Protein 1FC6 (pdb70)

Structure (mmCIF, N/CA/C/O backbone):
data_1FC6
#
_entry.id   1FC6
#
_cell.length_a   111.300
_cell.length_b   64.450
_cell.length_c   63.730
_cell.angle_alpha   90.00
_cell.angle_beta   122.11
_cell.angle_gamma   90.00
#
_symmetry.space_group_name_H-M   'C 1 2 1'
#
loop_
_entity.id
_entity.type
_entity.pdbx_description
1 polymer 'PHOTOSYSTEM II D1 PROTEASE'
2 water water
#
loop_
_atom_site.group_PDB
_atom_site.id
_atom_site.type_symbol
_atom_site.label_atom_id
_atom_site.label_alt_id
_atom_site.label_comp_id
_atom_site.label_asym_id
_atom_site.label_entity_id
_atom_site.label_seq_id
_atom_site.pdbx_PDB_ins_code
_atom_site.Cartn_x
_atom_site.Cartn_y
_atom_site.Cartn_z
_atom_site.occupancy
_atom_site.B_iso_or_equiv
_atom_site.auth_seq_id
_atom_site.auth_comp_id
_atom_site.auth_asym_id
_atom_site.auth_atom_id
_atom_site.pdbx_PDB_model_num
ATOM 1 N N . VAL A 1 2 ? 65.518 39.822 76.104 1.00 44.65 78 VAL A N 1
ATOM 2 C CA . VAL A 1 2 ? 65.218 39.789 74.657 1.00 39.60 78 VAL A CA 1
ATOM 3 C C . VAL A 1 2 ? 64.549 38.488 74.262 1.00 32.74 78 VAL A C 1
ATOM 4 O O . VAL A 1 2 ? 65.093 37.369 74.409 1.00 34.20 78 VAL A O 1
ATOM 8 N N . THR A 1 3 ? 63.312 38.620 73.794 1.00 20.35 79 THR A N 1
ATOM 9 C CA . THR A 1 3 ? 62.523 37.424 73.452 1.00 15.81 79 THR A CA 1
ATOM 10 C C . THR A 1 3 ? 62.792 36.895 72.086 1.00 26.94 79 THR A C 1
ATOM 11 O O . THR A 1 3 ? 63.449 37.523 71.254 1.00 21.45 79 THR A O 1
ATOM 15 N N . SER A 1 4 ? 62.221 35.715 71.860 1.00 23.70 80 SER A N 1
ATOM 16 C CA . SER A 1 4 ? 62.305 35.048 70.568 1.00 24.03 80 SER A CA 1
ATOM 17 C C . SER A 1 4 ? 61.665 35.922 69.528 1.00 20.24 80 SER A C 1
ATOM 18 O O . SER A 1 4 ? 62.159 35.988 68.406 1.00 21.61 80 SER A O 1
ATOM 21 N N . GLU A 1 5 ? 60.541 36.540 69.897 1.00 17.11 81 GLU A N 1
ATOM 22 C CA . GLU A 1 5 ? 59.846 37.418 68.956 1.00 20.96 81 GLU A CA 1
ATOM 23 C C . GLU A 1 5 ? 60.710 38.626 68.632 1.00 21.01 81 GLU A C 1
ATOM 24 O O . GLU A 1 5 ? 60.747 39.147 67.495 1.00 18.86 81 GLU A O 1
ATOM 30 N N . GLN A 1 6 ? 61.421 39.085 69.644 1.00 14.20 82 GLN A N 1
ATOM 31 C CA . GLN A 1 6 ? 62.246 40.247 69.455 1.00 15.06 82 GLN A CA 1
ATOM 32 C C . GLN A 1 6 ? 63.412 39.922 68.598 1.00 16.69 82 GLN A C 1
ATOM 33 O O . GLN A 1 6 ? 63.802 40.733 67.798 1.00 25.53 82 GLN A O 1
ATOM 39 N N . LEU A 1 7 ? 63.945 38.735 68.731 1.00 17.51 83 LEU A N 1
ATOM 40 C CA . LEU A 1 7 ? 65.086 38.329 67.879 1.00 16.35 83 LEU A CA 1
ATOM 41 C C . LEU A 1 7 ? 64.648 38.208 66.436 1.00 18.73 83 LEU A C 1
ATOM 42 O O . LEU A 1 7 ? 65.404 38.464 65.502 1.00 18.69 83 LEU A O 1
ATOM 47 N N . LEU A 1 8 ? 63.455 37.732 66.269 1.00 15.88 84 LEU A N 1
ATOM 48 C CA . LEU A 1 8 ? 62.980 37.624 64.908 1.00 13.87 84 LEU A CA 1
ATOM 49 C C . LEU A 1 8 ? 62.894 39.055 64.334 1.00 20.21 84 LEU A C 1
ATOM 50 O O . LEU A 1 8 ? 63.327 39.317 63.222 1.00 22.79 84 LEU A O 1
ATOM 55 N N . PHE A 1 9 ? 62.348 39.990 65.075 1.00 14.77 85 PHE A N 1
ATOM 56 C CA . PHE A 1 9 ? 62.239 41.330 64.566 1.00 12.61 85 PHE A CA 1
ATOM 57 C C . PHE A 1 9 ? 63.597 41.859 64.214 1.00 13.77 85 PHE A C 1
ATOM 58 O O . PHE A 1 9 ? 63.770 42.549 63.236 1.00 13.20 85 PHE A O 1
ATOM 66 N N . LEU A 1 10 ? 64.561 41.525 65.046 1.00 13.32 86 LEU A N 1
ATOM 67 C CA . LEU A 1 10 ? 65.885 42.026 64.855 1.00 10.68 86 LEU A CA 1
ATOM 68 C C . LEU A 1 10 ? 66.480 41.443 63.614 1.00 12.92 86 LEU A C 1
ATOM 69 O O . LEU A 1 10 ? 67.336 42.056 62.976 1.00 14.31 86 LEU A O 1
ATOM 74 N N . GLU A 1 11 ? 66.027 40.272 63.264 1.00 13.63 87 GLU A N 1
ATOM 75 C CA . GLU A 1 11 ? 66.606 39.716 62.037 1.00 17.41 87 GLU A CA 1
ATOM 76 C C . GLU A 1 11 ? 66.223 40.589 60.815 1.00 18.16 87 GLU A C 1
ATOM 77 O O . GLU A 1 11 ? 66.996 40.813 59.870 1.00 13.85 87 GLU A O 1
ATOM 83 N N . ALA A 1 12 ? 64.984 41.016 60.832 1.00 12.68 88 ALA A N 1
ATOM 84 C CA . ALA A 1 12 ? 64.425 41.851 59.747 1.00 10.47 88 ALA A CA 1
ATOM 85 C C . ALA A 1 12 ? 65.064 43.198 59.778 1.00 14.75 88 ALA A C 1
ATOM 86 O O . ALA A 1 12 ? 65.445 43.749 58.730 1.00 15.31 88 ALA A O 1
ATOM 88 N N . TRP A 1 13 ? 65.253 43.765 61.012 1.00 14.46 89 TRP A N 1
ATOM 89 C CA . TRP A 1 13 ? 65.896 45.066 61.135 1.00 11.98 89 TRP A CA 1
ATOM 90 C C . TRP A 1 13 ? 67.334 44.989 60.619 1.00 10.11 89 TRP A C 1
ATOM 91 O O . TRP A 1 13 ? 67.812 45.902 59.958 1.00 11.80 89 TRP A O 1
ATOM 102 N N . ARG A 1 14 ? 68.023 43.908 60.945 1.00 5.62 90 ARG A N 1
ATOM 103 C CA . ARG A 1 14 ? 69.399 43.761 60.528 1.00 7.47 90 ARG A CA 1
ATOM 104 C C . ARG A 1 14 ? 69.558 43.605 59.015 1.00 12.11 90 ARG A C 1
ATOM 105 O O . ARG A 1 14 ? 70.521 44.059 58.409 1.00 14.73 90 ARG A O 1
ATOM 113 N N . ALA A 1 15 ? 68.657 42.829 58.427 1.00 15.12 91 ALA A N 1
ATOM 114 C CA . ALA A 1 15 ? 68.654 42.617 56.962 1.00 14.94 91 ALA A CA 1
ATOM 115 C C . ALA A 1 15 ? 68.659 43.987 56.252 1.00 12.61 91 ALA A C 1
ATOM 116 O O . ALA A 1 15 ? 69.385 44.228 55.294 1.00 12.14 91 ALA A O 1
ATOM 118 N N . VAL A 1 16 ? 67.845 44.910 56.709 1.00 8.39 92 VAL A N 1
ATOM 119 C CA . VAL A 1 16 ? 67.804 46.235 56.139 1.00 8.99 92 VAL A CA 1
ATOM 120 C C . VAL A 1 16 ? 69.026 47.025 56.524 1.00 15.31 92 VAL A C 1
ATOM 121 O O . VAL A 1 16 ? 69.659 47.678 55.713 1.00 13.28 92 VAL A O 1
ATOM 125 N N . ASP A 1 17 ? 69.427 46.954 57.797 1.00 10.83 93 ASP A N 1
ATOM 126 C CA . ASP A 1 17 ? 70.615 47.686 58.255 1.00 10.34 93 ASP A CA 1
ATOM 127 C C . ASP A 1 17 ? 71.885 47.361 57.419 1.00 9.63 93 ASP A C 1
ATOM 128 O O . ASP A 1 17 ? 72.690 48.219 57.124 1.00 10.52 93 ASP A O 1
ATOM 133 N N . ARG A 1 18 ? 71.987 46.106 57.036 1.00 7.92 94 ARG A N 1
ATOM 134 C CA . ARG A 1 18 ? 73.128 45.710 56.315 1.00 12.02 94 ARG A CA 1
ATOM 135 C C . ARG A 1 18 ? 73.002 45.961 54.816 1.00 18.62 94 ARG A C 1
ATOM 136 O O . ARG A 1 18 ? 73.981 46.314 54.189 1.00 16.82 94 ARG A O 1
ATOM 144 N N . ALA A 1 19 ? 71.835 45.652 54.263 1.00 14.06 95 ALA A N 1
ATOM 145 C CA . ALA A 1 19 ? 71.719 45.646 52.790 1.00 14.09 95 ALA A CA 1
ATOM 146 C C . ALA A 1 19 ? 70.955 46.776 52.082 1.00 18.98 95 ALA A C 1
ATOM 147 O O . ALA A 1 19 ? 71.030 46.922 50.856 1.00 14.84 95 ALA A O 1
ATOM 149 N N . TYR A 1 20 ? 70.227 47.570 52.814 1.00 14.21 96 TYR A N 1
ATOM 150 C CA . TYR A 1 20 ? 69.459 48.663 52.202 1.00 11.96 96 TYR A CA 1
ATOM 151 C C . TYR A 1 20 ? 70.224 49.574 51.261 1.00 11.45 96 TYR A C 1
ATOM 152 O O . TYR A 1 20 ? 71.336 50.017 51.552 1.00 11.85 96 TYR A O 1
ATOM 161 N N . VAL A 1 21 ? 69.577 49.937 50.131 1.00 12.19 97 VAL A N 1
ATOM 162 C CA . VAL A 1 21 ? 70.213 50.790 49.133 1.00 8.93 97 VAL A CA 1
ATOM 163 C C . VAL A 1 21 ? 70.601 52.180 49.611 1.00 14.79 97 VAL A C 1
ATOM 164 O O . VAL A 1 21 ? 71.552 52.779 49.087 1.00 18.33 97 VAL A O 1
ATOM 168 N N . ASP A 1 22 ? 69.857 52.728 50.576 1.00 8.70 98 ASP A N 1
ATOM 169 C CA . ASP A 1 22 ? 70.161 54.065 51.069 1.00 10.89 98 ASP A CA 1
ATOM 170 C C . ASP A 1 22 ? 70.561 53.992 52.530 1.00 16.69 98 ASP A C 1
ATOM 171 O O . ASP A 1 22 ? 69.689 53.870 53.376 1.00 13.09 98 ASP A O 1
ATOM 176 N N . LYS A 1 23 ? 71.845 54.033 52.779 1.00 12.14 99 LYS A N 1
ATOM 177 C CA . LYS A 1 23 ? 72.340 53.941 54.164 1.00 15.00 99 LYS A CA 1
ATOM 178 C C . LYS A 1 23 ? 72.054 55.105 55.053 1.00 20.02 99 LYS A C 1
ATOM 179 O O . LYS A 1 23 ? 72.565 55.117 56.153 1.00 20.49 99 LYS A O 1
ATOM 185 N N . SER A 1 24 ? 71.248 56.078 54.601 1.00 13.99 100 SER A N 1
ATOM 186 C CA . SER A 1 24 ? 70.739 57.171 55.422 1.00 14.01 100 SER A CA 1
ATOM 187 C C . SER A 1 24 ? 69.314 56.801 55.845 1.00 14.09 100 SER A C 1
ATOM 188 O O . SER A 1 24 ? 68.665 57.494 56.636 1.00 16.74 100 SER A O 1
ATOM 191 N N . PHE A 1 25 ? 68.822 55.700 55.303 1.00 13.11 101 PHE A N 1
ATOM 192 C CA . PHE A 1 25 ? 67.535 55.182 55.672 1.00 10.70 101 PHE A CA 1
ATOM 193 C C . PHE A 1 25 ? 66.426 56.176 55.583 1.00 16.92 101 PHE A C 1
ATOM 194 O O . PHE A 1 25 ? 65.610 56.334 56.477 1.00 17.26 101 PHE A O 1
ATOM 202 N N . ASN A 1 26 ? 66.306 56.844 54.478 1.00 14.06 102 ASN A N 1
ATOM 203 C CA . ASN A 1 26 ? 65.224 57.814 54.359 1.00 14.97 102 ASN A CA 1
ATOM 204 C C . ASN A 1 26 ? 65.249 58.878 55.442 1.00 18.05 102 ASN A C 1
ATOM 205 O O . ASN A 1 26 ? 64.198 59.310 55.875 1.00 17.31 102 ASN A O 1
ATOM 210 N N . GLY A 1 27 ? 66.432 59.226 55.927 1.00 16.09 103 GLY A N 1
ATOM 211 C CA . GLY A 1 27 ? 66.542 60.234 56.969 1.00 18.42 103 GLY A CA 1
ATOM 212 C C . GLY A 1 27 ? 66.182 59.765 58.424 1.00 27.26 103 GLY A C 1
ATOM 213 O O . GLY A 1 27 ? 66.094 60.598 59.335 1.00 29.72 103 GLY A O 1
ATOM 214 N N . GLN A 1 28 ? 65.904 58.453 58.646 1.00 19.71 104 GLN A N 1
ATOM 215 C CA . GLN A 1 28 ? 65.611 57.869 59.961 1.00 15.00 104 GLN A CA 1
ATOM 216 C C . GLN A 1 28 ? 66.862 57.322 60.670 1.00 26.79 104 GLN A C 1
ATOM 217 O O . GLN A 1 28 ? 67.709 56.710 60.020 1.00 27.63 104 GLN A O 1
ATOM 223 N N . SER A 1 29 ? 67.013 57.500 61.998 1.00 26.32 105 SER A N 1
ATOM 224 C CA . SER A 1 29 ? 68.173 56.825 62.679 1.00 24.52 105 SER A CA 1
ATOM 225 C C . SER A 1 29 ? 67.782 55.401 62.878 1.00 15.71 105 SER A C 1
ATOM 226 O O . SER A 1 29 ? 66.936 55.156 63.725 1.00 17.90 105 SER A O 1
ATOM 229 N N . TRP A 1 30 ? 68.358 54.526 62.040 1.00 12.45 106 TRP A N 1
ATOM 230 C CA . TRP A 1 30 ? 68.012 53.142 61.968 1.00 9.74 106 TRP A CA 1
ATOM 231 C C . TRP A 1 30 ? 68.231 52.443 63.277 1.00 13.87 106 TRP A C 1
ATOM 232 O O . TRP A 1 30 ? 67.334 51.729 63.746 1.00 12.18 106 TRP A O 1
ATOM 243 N N . PHE A 1 31 ? 69.414 52.623 63.898 1.00 11.80 107 PHE A N 1
ATOM 244 C CA . PHE A 1 31 ? 69.604 51.966 65.210 1.00 10.54 107 PHE A CA 1
ATOM 245 C C . PHE A 1 31 ? 68.626 52.528 66.241 1.00 8.84 107 PHE A C 1
ATOM 246 O O . PHE A 1 31 ? 68.027 51.769 66.987 1.00 14.50 107 PHE A O 1
ATOM 254 N N . LYS A 1 32 ? 68.436 53.840 66.250 1.00 9.39 108 LYS A N 1
ATOM 255 C CA . LYS A 1 32 ? 67.436 54.362 67.166 1.00 16.19 108 LYS A CA 1
ATOM 256 C C . LYS A 1 32 ? 66.077 53.759 66.976 1.00 23.84 108 LYS A C 1
ATOM 257 O O . LYS A 1 32 ? 65.391 53.428 67.948 1.00 18.76 108 LYS A O 1
ATOM 263 N N . LEU A 1 33 ? 65.658 53.567 65.712 1.00 14.32 109 LEU A N 1
ATOM 264 C CA . LEU A 1 33 ? 64.353 52.983 65.523 1.00 11.70 109 LEU A CA 1
ATOM 265 C C . LEU A 1 33 ? 64.215 51.652 66.190 1.00 13.35 109 LEU A C 1
ATOM 266 O O . LEU A 1 33 ? 63.197 51.329 66.818 1.00 17.05 109 LEU A O 1
ATOM 271 N N . ARG A 1 34 ? 65.284 50.832 65.967 1.00 12.23 110 ARG A N 1
ATOM 272 C CA . ARG A 1 34 ? 65.354 49.487 66.491 1.00 12.27 110 ARG A CA 1
ATOM 273 C C . ARG A 1 34 ? 65.102 49.533 68.014 1.00 17.55 110 ARG A C 1
ATOM 274 O O . ARG A 1 34 ? 64.265 48.818 68.564 1.00 16.77 110 ARG A O 1
ATOM 282 N N . GLU A 1 35 ? 65.835 50.431 68.679 1.00 21.10 111 GLU A N 1
ATOM 283 C CA . GLU A 1 35 ? 65.698 50.506 70.145 1.00 18.85 111 GLU A CA 1
ATOM 284 C C . GLU A 1 35 ? 64.308 50.975 70.571 1.00 19.12 111 GLU A C 1
ATOM 285 O O . GLU A 1 35 ? 63.723 50.456 71.506 1.00 20.32 111 GLU A O 1
ATOM 291 N N . THR A 1 36 ? 63.760 51.906 69.823 1.00 17.38 112 THR A N 1
ATOM 292 C CA . THR A 1 36 ? 62.450 52.422 70.101 1.00 16.36 112 THR A CA 1
ATOM 293 C C . THR A 1 36 ? 61.389 51.369 69.919 1.00 26.87 112 THR A C 1
ATOM 294 O O . THR A 1 36 ? 60.496 51.261 70.733 1.00 21.47 112 THR A O 1
ATOM 298 N N . TYR A 1 37 ? 61.444 50.633 68.809 1.00 22.98 113 TYR A N 1
ATOM 299 C CA . TYR A 1 37 ? 60.424 49.603 68.557 1.00 17.56 113 TYR A CA 1
ATOM 300 C C . TYR A 1 37 ? 60.520 48.470 69.596 1.00 25.38 113 TYR A C 1
ATOM 301 O O . TYR A 1 37 ? 59.515 47.942 70.060 1.00 22.71 113 TYR A O 1
ATOM 310 N N . LEU A 1 38 ? 61.755 48.085 69.952 1.00 16.55 114 LEU A N 1
ATOM 311 C CA . LEU A 1 38 ? 61.913 47.066 70.937 1.00 17.59 114 LEU A CA 1
ATOM 312 C C . LEU A 1 38 ? 61.197 47.466 72.244 1.00 26.01 114 LEU A C 1
ATOM 313 O O . LEU A 1 38 ? 60.595 46.672 72.926 1.00 26.13 114 LEU A O 1
ATOM 318 N N . LYS A 1 39 ? 61.259 48.738 72.540 1.00 21.41 115 LYS A N 1
ATOM 319 C CA . LYS A 1 39 ? 60.657 49.311 73.732 1.00 26.57 115 LYS A CA 1
ATOM 320 C C . LYS A 1 39 ? 59.195 49.684 73.641 1.00 30.92 115 LYS A C 1
ATOM 321 O O . LYS A 1 39 ? 58.508 49.597 74.598 1.00 40.81 115 LYS A O 1
ATOM 327 N N . LYS A 1 40 ? 58.713 50.110 72.517 1.00 25.89 116 LYS A N 1
ATOM 328 C CA . LYS A 1 40 ? 57.365 50.528 72.429 1.00 28.60 116 LYS A CA 1
ATOM 329 C C . LYS A 1 40 ? 56.431 49.581 71.654 1.00 35.54 116 LYS A C 1
ATOM 330 O O . LYS A 1 40 ? 55.197 49.682 71.746 1.00 26.05 116 LYS A O 1
ATOM 336 N N . GLU A 1 41 ? 56.977 48.677 70.848 1.00 22.77 117 GLU A N 1
ATOM 337 C CA . GLU A 1 41 ? 56.075 47.865 70.063 1.00 21.81 117 GLU A CA 1
ATOM 338 C C . GLU A 1 41 ? 55.822 46.514 70.666 1.00 30.40 117 GLU A C 1
ATOM 339 O O . GLU A 1 41 ? 56.776 45.811 71.016 1.00 27.84 117 GLU A O 1
ATOM 345 N N . PRO A 1 42 ? 54.508 46.153 70.701 1.00 36.33 118 PRO A N 1
ATOM 346 C CA . PRO A 1 42 ? 54.044 44.868 71.176 1.00 30.58 118 PRO A CA 1
ATOM 347 C C . PRO A 1 42 ? 54.497 43.783 70.219 1.00 20.73 118 PRO A C 1
ATOM 348 O O . PRO A 1 42 ? 54.265 43.822 68.996 1.00 22.80 118 PRO A O 1
ATOM 360 N N . ASP A 1 44 ? 54.172 40.245 71.296 1.00 25.24 120 ASP A N 1
ATOM 361 C CA . ASP A 1 44 ? 53.844 39.106 72.157 1.00 20.05 120 ASP A CA 1
ATOM 362 C C . ASP A 1 44 ? 53.578 37.845 71.388 1.00 24.80 120 ASP A C 1
ATOM 363 O O . ASP A 1 44 ? 53.931 36.766 71.860 1.00 34.60 120 ASP A O 1
ATOM 368 N N . ARG A 1 45 ? 52.942 37.975 70.230 1.00 22.62 121 ARG A N 1
ATOM 369 C CA . ARG A 1 45 ? 52.656 36.816 69.385 1.00 18.54 121 ARG A CA 1
ATOM 370 C C . ARG A 1 45 ? 53.309 37.080 68.011 1.00 20.15 121 ARG A C 1
ATOM 371 O O . ARG A 1 45 ? 53.614 38.203 67.654 1.00 17.10 121 ARG A O 1
ATOM 379 N N . ARG A 1 46 ? 53.447 36.051 67.219 1.00 19.37 122 ARG A N 1
ATOM 380 C CA . ARG A 1 46 ? 54.065 36.158 65.885 1.00 21.47 122 ARG A CA 1
ATOM 381 C C . ARG A 1 46 ? 53.398 37.214 65.032 1.00 21.14 122 ARG A C 1
ATOM 382 O O . ARG A 1 46 ? 54.055 37.998 64.320 1.00 19.47 122 ARG A O 1
ATOM 390 N N . ALA A 1 47 ? 52.075 37.229 65.101 1.00 14.94 123 ALA A N 1
ATOM 391 C CA . ALA A 1 47 ? 51.331 38.191 64.332 1.00 15.83 123 ALA A CA 1
ATOM 392 C C . ALA A 1 47 ? 51.673 39.633 64.633 1.00 22.10 123 ALA A C 1
ATOM 393 O O . ALA A 1 47 ? 51.701 40.498 63.715 1.00 19.74 123 ALA A O 1
ATOM 395 N N . GLN A 1 48 ? 51.973 39.923 65.902 1.00 15.18 124 GLN A N 1
ATOM 396 C CA . GLN A 1 48 ? 52.338 41.275 66.255 1.00 9.54 124 GLN A CA 1
ATOM 397 C C . GLN A 1 48 ? 53.736 41.634 65.770 1.00 14.04 124 GLN A C 1
ATOM 398 O O . GLN A 1 48 ? 54.024 42.713 65.287 1.00 18.05 124 GLN A O 1
ATOM 404 N N . THR A 1 49 ? 54.592 40.676 65.912 1.00 15.69 125 THR A N 1
ATOM 405 C CA . THR A 1 49 ? 55.941 40.849 65.397 1.00 19.33 125 THR A CA 1
ATOM 406 C C . THR A 1 49 ? 55.900 41.188 63.844 1.00 20.18 125 THR A C 1
ATOM 407 O O . THR A 1 49 ? 56.546 42.106 63.374 1.00 17.35 125 THR A O 1
ATOM 411 N N . TYR A 1 50 ? 55.160 40.410 63.049 1.00 11.42 126 TYR A N 1
ATOM 412 C CA . TYR A 1 50 ? 55.006 40.689 61.619 1.00 13.79 126 TYR A CA 1
ATOM 413 C C . TYR A 1 50 ? 54.515 42.092 61.373 1.00 11.28 126 TYR A C 1
ATOM 414 O O . TYR A 1 50 ? 55.021 42.821 60.546 1.00 16.48 126 TYR A O 1
ATOM 423 N N . ASP A 1 51 ? 53.520 42.539 62.174 1.00 13.01 127 ASP A N 1
ATOM 424 C CA . ASP A 1 51 ? 53.047 43.909 62.057 1.00 12.80 127 ASP A CA 1
ATOM 425 C C . ASP A 1 51 ? 54.112 44.926 62.416 1.00 15.82 127 ASP A C 1
ATOM 426 O O . ASP A 1 51 ? 54.199 45.984 61.794 1.00 14.93 127 ASP A O 1
ATOM 431 N N . ALA A 1 52 ? 54.927 44.622 63.403 1.00 12.45 128 ALA A N 1
ATOM 432 C CA . ALA A 1 52 ? 55.929 45.562 63.801 1.00 11.77 128 ALA A CA 1
ATOM 433 C C . ALA A 1 52 ? 56.985 45.614 62.666 1.00 15.78 128 ALA A C 1
ATOM 434 O O . ALA A 1 52 ? 57.562 46.674 62.386 1.00 13.77 128 ALA A O 1
ATOM 436 N N . ILE A 1 53 ? 57.257 44.461 62.040 1.00 8.15 129 ILE A N 1
ATOM 437 C CA . ILE A 1 53 ? 58.253 44.448 60.911 1.00 10.63 129 ILE A CA 1
ATOM 438 C C . ILE A 1 53 ? 57.755 45.282 59.737 1.00 16.75 129 ILE A C 1
ATOM 439 O O . ILE A 1 53 ? 58.505 46.085 59.144 1.00 13.16 129 ILE A O 1
ATOM 444 N N . ARG A 1 54 ? 56.448 45.123 59.442 1.00 10.72 130 ARG A N 1
ATOM 445 C CA . ARG A 1 54 ? 55.866 45.918 58.361 1.00 13.34 130 ARG A CA 1
ATOM 446 C C . ARG A 1 54 ? 55.868 47.392 58.683 1.00 15.17 130 ARG A C 1
ATOM 447 O O . ARG A 1 54 ? 56.135 48.284 57.866 1.00 11.36 130 ARG A O 1
ATOM 455 N N . LYS A 1 55 ? 55.622 47.688 59.924 1.00 12.10 131 LYS A N 1
ATOM 456 C CA . LYS A 1 55 ? 55.595 49.099 60.321 1.00 9.11 131 LYS A CA 1
ATOM 457 C C . LYS A 1 55 ? 56.948 49.723 60.190 1.00 12.93 131 LYS A C 1
ATOM 458 O O . LYS A 1 55 ? 57.085 50.850 59.765 1.00 10.74 131 LYS A O 1
ATOM 472 N N . LEU A 1 57 ? 59.403 48.636 58.103 1.00 14.69 133 LEU A N 1
ATOM 473 C CA . LEU A 1 57 ? 59.731 48.782 56.684 1.00 14.10 133 LEU A CA 1
ATOM 474 C C . LEU A 1 57 ? 59.080 50.031 56.076 1.00 18.16 133 LEU A C 1
ATOM 475 O O . LEU A 1 57 ? 59.686 50.783 55.298 1.00 15.81 133 LEU A O 1
ATOM 480 N N . ALA A 1 58 ? 57.839 50.310 56.460 1.00 15.75 134 ALA A N 1
ATOM 481 C CA . ALA A 1 58 ? 57.145 51.449 55.908 1.00 14.07 134 ALA A CA 1
ATOM 482 C C . ALA A 1 58 ? 57.799 52.793 56.077 1.00 19.45 134 ALA A C 1
ATOM 483 O O . ALA A 1 58 ? 57.599 53.713 55.244 1.00 15.97 134 ALA A O 1
ATOM 485 N N . VAL A 1 59 ? 58.599 52.950 57.131 1.00 11.91 135 VAL A N 1
ATOM 486 C CA . VAL A 1 59 ? 59.159 54.281 57.297 1.00 12.10 135 VAL A CA 1
ATOM 487 C C . VAL A 1 59 ? 60.143 54.647 56.219 1.00 11.32 135 VAL A C 1
ATOM 488 O O . VAL A 1 59 ? 60.520 55.805 56.039 1.00 14.56 135 VAL A O 1
ATOM 492 N N . LEU A 1 60 ? 60.554 53.650 55.459 1.00 14.25 136 LEU A N 1
ATOM 493 C CA . LEU A 1 60 ? 61.551 53.882 54.373 1.00 11.82 136 LEU A CA 1
ATOM 494 C C . LEU A 1 60 ? 60.931 54.508 53.132 1.00 12.91 136 LEU A C 1
ATOM 495 O O . LEU A 1 60 ? 61.622 55.010 52.244 1.00 14.42 136 LEU A O 1
ATOM 500 N N . ASP A 1 61 ? 59.608 54.461 53.115 1.00 14.90 137 ASP A N 1
ATOM 501 C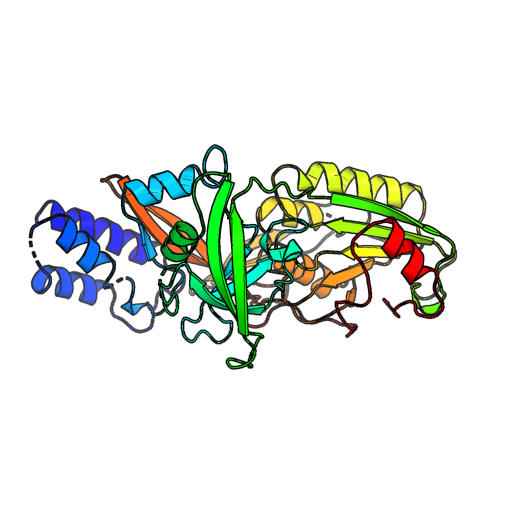 CA . ASP A 1 61 ? 58.911 55.033 51.970 1.00 18.56 137 ASP A CA 1
ATOM 502 C C . ASP A 1 61 ? 59.340 54.417 50.685 1.00 19.99 137 ASP A C 1
ATOM 503 O O . ASP A 1 61 ? 59.520 55.097 49.685 1.00 28.07 137 ASP A O 1
ATOM 508 N N . ASP A 1 62 ? 59.509 53.106 50.694 1.00 20.16 138 ASP A N 1
ATOM 509 C CA . ASP A 1 62 ? 59.883 52.445 49.457 1.00 15.46 138 ASP A CA 1
ATOM 510 C C . ASP A 1 62 ? 58.946 51.328 49.362 1.00 20.31 138 ASP A C 1
ATOM 511 O O . ASP A 1 62 ? 59.165 50.385 50.117 1.00 17.48 138 ASP A O 1
ATOM 516 N N . PRO A 1 63 ? 57.897 51.453 48.498 1.00 16.73 139 PRO A N 1
ATOM 517 C CA . PRO A 1 63 ? 56.851 50.422 48.395 1.00 17.35 139 PRO A CA 1
ATOM 518 C C . PRO A 1 63 ? 57.319 49.062 47.886 1.00 12.11 139 PRO A C 1
ATOM 519 O O . PRO A 1 63 ? 56.587 48.059 47.920 1.00 14.75 139 PRO A O 1
ATOM 523 N N . PHE A 1 64 ? 58.551 49.001 47.367 1.00 9.78 140 PHE A N 1
ATOM 524 C CA . PHE A 1 64 ? 59.079 47.718 46.905 1.00 11.51 140 PHE A CA 1
ATOM 525 C C . PHE A 1 64 ? 59.752 46.971 48.060 1.00 16.77 140 PHE A C 1
ATOM 526 O O . PHE A 1 64 ? 60.071 45.805 47.971 1.00 15.62 140 PHE A O 1
ATOM 534 N N . THR A 1 65 ? 60.031 47.669 49.160 1.00 14.87 141 THR A N 1
ATOM 535 C CA . THR A 1 65 ? 60.644 47.002 50.324 1.00 13.45 141 THR A CA 1
ATOM 536 C C . THR A 1 65 ? 59.482 46.526 51.219 1.00 19.72 141 THR A C 1
ATOM 537 O O . THR A 1 65 ? 58.701 47.341 51.742 1.00 16.59 141 THR A O 1
ATOM 541 N N . ARG A 1 66 ? 59.316 45.216 51.309 1.00 13.06 142 ARG A N 1
ATOM 542 C CA . ARG A 1 66 ? 58.161 44.630 51.955 1.00 13.36 142 ARG A CA 1
ATOM 543 C C . ARG A 1 66 ? 58.484 43.376 52.705 1.00 13.86 142 ARG A C 1
ATOM 544 O O . ARG A 1 66 ? 59.387 42.647 52.345 1.00 17.23 142 ARG A O 1
ATOM 552 N N . PHE A 1 67 ? 57.604 43.039 53.638 1.00 11.71 143 PHE A N 1
ATOM 553 C CA . PHE A 1 67 ? 57.757 41.839 54.371 1.00 12.20 143 PHE A CA 1
ATOM 554 C C . PHE A 1 67 ? 56.844 40.751 53.786 1.00 17.25 143 PHE A C 1
ATOM 555 O O . PHE A 1 67 ? 55.719 41.014 53.329 1.00 18.21 143 PHE A O 1
ATOM 563 N N . LEU A 1 68 ? 57.325 39.517 53.864 1.00 19.09 144 LEU A N 1
ATOM 564 C CA . LEU A 1 68 ? 56.602 38.356 53.396 1.00 17.64 144 LEU A CA 1
ATOM 565 C C . LEU A 1 68 ? 56.517 37.312 54.465 1.00 11.89 144 LEU A C 1
ATOM 566 O O . LEU A 1 68 ? 57.522 36.769 54.923 1.00 14.66 144 LEU A O 1
ATOM 571 N N . GLU A 1 69 ? 55.281 36.953 54.752 1.00 12.74 145 GLU A N 1
ATOM 572 C CA . GLU A 1 69 ? 55.052 35.902 55.687 1.00 13.40 145 GLU A CA 1
ATOM 573 C C . GLU A 1 69 ? 55.422 34.532 55.094 1.00 18.37 145 GLU A C 1
ATOM 574 O O . GLU A 1 69 ? 55.559 34.367 53.872 1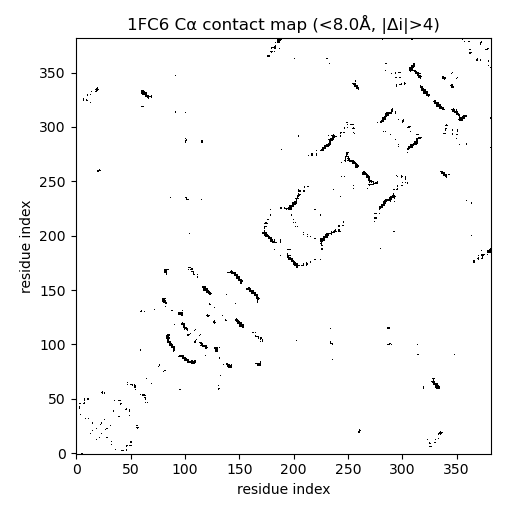.00 18.42 145 GLU A O 1
ATOM 580 N N . PRO A 1 70 ? 55.596 33.535 55.966 1.00 21.38 146 PRO A N 1
ATOM 581 C CA . PRO A 1 70 ? 56.034 32.208 55.514 1.00 23.60 146 PRO A CA 1
ATOM 582 C C . PRO A 1 70 ? 55.359 31.580 54.282 1.00 26.03 146 PRO A C 1
ATOM 583 O O . PRO A 1 70 ? 56.026 31.206 53.329 1.00 24.23 146 PRO A O 1
ATOM 587 N N . SER A 1 71 ? 54.037 31.476 54.283 1.00 25.59 147 SER A N 1
ATOM 588 C CA . SER A 1 71 ? 53.303 30.896 53.173 1.00 27.40 147 SER A CA 1
ATOM 589 C C . SER A 1 71 ? 53.504 31.720 51.909 1.00 27.72 147 SER A C 1
ATOM 590 O O . SER A 1 71 ? 53.657 31.231 50.796 1.00 29.94 147 SER A O 1
ATOM 593 N N . ARG A 1 72 ? 53.489 32.997 52.080 1.00 20.61 148 ARG A N 1
ATOM 594 C CA . ARG A 1 72 ? 53.674 33.923 50.960 1.00 25.95 148 ARG A CA 1
ATOM 595 C C . ARG A 1 72 ? 55.037 33.817 50.357 1.00 22.47 148 ARG A C 1
ATOM 596 O O . ARG A 1 72 ? 55.190 33.848 49.174 1.00 24.55 148 ARG A O 1
ATOM 604 N N . LEU A 1 73 ? 56.019 33.680 51.196 1.00 18.43 149 LEU A N 1
ATOM 605 C CA . LEU A 1 73 ? 57.342 33.593 50.665 1.00 18.07 149 LEU A CA 1
ATOM 606 C C . LEU A 1 73 ? 57.479 32.285 49.910 1.00 32.77 149 LEU A C 1
ATOM 607 O O . LEU A 1 73 ? 58.182 32.190 48.881 1.00 28.52 149 LEU A O 1
ATOM 612 N N . ALA A 1 74 ? 56.836 31.262 50.439 1.00 27.63 150 ALA A N 1
ATOM 613 C CA . ALA A 1 74 ? 56.922 30.018 49.739 1.00 27.30 150 ALA A CA 1
ATOM 614 C C . ALA A 1 74 ? 56.190 30.117 48.430 1.00 34.87 150 ALA A C 1
ATOM 615 O O . ALA A 1 74 ? 56.614 29.640 47.409 1.00 37.02 150 ALA A O 1
ATOM 617 N N . ALA A 1 75 ? 55.063 30.749 48.446 1.00 36.56 151 ALA A N 1
ATOM 618 C CA . ALA A 1 75 ? 54.365 30.796 47.200 1.00 36.29 151 ALA A CA 1
ATOM 619 C C . ALA A 1 75 ? 55.136 31.619 46.190 1.00 42.67 151 ALA A C 1
ATOM 620 O O . ALA A 1 75 ? 55.193 31.265 45.040 1.00 43.73 151 ALA A O 1
ATOM 622 N N . LEU A 1 76 ? 55.755 32.699 46.640 1.00 35.67 152 LEU A N 1
ATOM 623 C CA . LEU A 1 76 ? 56.487 33.579 45.770 1.00 34.58 152 LEU A CA 1
ATOM 624 C C . LEU A 1 76 ? 57.538 32.782 45.060 1.00 50.65 152 LEU A C 1
ATOM 625 O O . LEU A 1 76 ? 57.838 32.937 43.865 1.00 54.76 152 LEU A O 1
ATOM 630 N N . ARG A 1 77 ? 58.082 31.890 45.823 1.00 44.95 153 ARG A N 1
ATOM 631 C CA . ARG A 1 77 ? 59.109 31.066 45.309 1.00 44.05 153 ARG A CA 1
ATOM 632 C C . ARG A 1 77 ? 58.623 30.155 44.185 1.00 58.93 153 ARG A C 1
ATOM 633 O O . ARG A 1 77 ? 59.250 30.074 43.118 1.00 64.17 153 ARG A O 1
ATOM 641 N N . ARG A 1 78 ? 57.530 29.418 44.419 1.00 50.14 154 ARG A N 1
ATOM 642 C CA . ARG A 1 78 ? 57.106 28.539 43.357 1.00 45.40 154 ARG A CA 1
ATOM 643 C C . ARG A 1 78 ? 56.723 29.327 42.123 1.00 52.89 154 ARG A C 1
ATOM 644 O O . ARG A 1 78 ? 56.909 28.858 41.010 1.00 52.56 154 ARG A O 1
ATOM 652 N N . GLY A 1 79 ? 56.192 30.526 42.345 1.00 57.82 155 GLY A N 1
ATOM 653 C CA . GLY A 1 79 ? 55.742 31.419 41.291 1.00 65.42 155 GLY A CA 1
ATOM 654 C C . GLY A 1 79 ? 54.670 30.779 40.405 1.00 79.69 155 GLY A C 1
ATOM 655 O O . GLY A 1 79 ? 54.014 29.789 40.764 1.00 79.57 155 GLY A O 1
ATOM 656 N N . THR A 1 80 ? 54.491 31.387 39.231 1.00 80.00 156 THR A N 1
ATOM 657 C CA . THR A 1 80 ? 53.548 30.887 38.254 1.00 80.00 156 THR A CA 1
ATOM 658 C C . THR A 1 80 ? 54.245 29.775 37.500 1.00 78.20 156 THR A C 1
ATOM 659 O O . THR A 1 80 ? 55.052 30.000 36.578 1.00 80.00 156 THR A O 1
ATOM 663 N N . ALA A 1 81 ? 53.990 28.585 38.006 1.00 67.16 157 ALA A N 1
ATOM 664 C CA . ALA A 1 81 ? 54.580 27.397 37.474 1.00 68.12 157 ALA A CA 1
ATOM 665 C C . ALA A 1 81 ? 53.474 26.412 37.118 1.00 80.00 157 ALA A C 1
ATOM 666 O O . ALA A 1 81 ? 53.070 26.256 35.936 1.00 80.00 157 ALA A O 1
ATOM 668 N N . GLY A 1 82 ? 52.957 25.754 38.167 1.00 77.16 158 GLY A N 1
ATOM 669 C CA . GLY A 1 82 ? 51.926 24.766 37.988 1.00 71.69 158 GLY A CA 1
ATOM 670 C C . GLY A 1 82 ? 50.819 25.061 38.922 1.00 62.64 158 GLY A C 1
ATOM 671 O O . GLY A 1 82 ? 51.070 25.522 40.026 1.00 68.08 158 GLY A O 1
ATOM 672 N N . SER A 1 83 ? 49.603 24.817 38.461 1.00 58.31 159 SER A N 1
ATOM 673 C CA . SER A 1 83 ? 48.411 25.109 39.217 1.00 53.61 159 SER A CA 1
ATOM 674 C C . SER A 1 83 ? 48.278 26.562 39.565 1.00 44.43 159 SER A C 1
ATOM 675 O O . SER A 1 83 ? 47.248 26.970 40.042 1.00 46.71 159 SER A O 1
ATOM 678 N N . VAL A 1 84 ? 49.323 27.334 39.465 1.00 45.25 160 VAL A N 1
ATOM 679 C CA . VAL A 1 84 ? 49.098 28.708 39.827 1.00 49.87 160 VAL A CA 1
ATOM 680 C C . VAL A 1 84 ? 49.202 29.529 38.612 1.00 44.05 160 VAL A C 1
ATOM 681 O O . VAL A 1 84 ? 50.233 29.519 37.945 1.00 45.76 160 VAL A O 1
ATOM 685 N N . THR A 1 85 ? 48.096 30.163 38.291 1.00 36.61 161 THR A N 1
ATOM 686 C CA . THR A 1 85 ? 48.030 30.934 37.076 1.00 32.04 161 THR A CA 1
ATOM 687 C C . THR A 1 85 ? 47.502 32.332 37.335 1.00 27.96 161 THR A C 1
ATOM 688 O O . THR A 1 85 ? 46.851 32.598 38.366 1.00 25.25 161 THR A O 1
ATOM 692 N N . GLY A 1 86 ? 47.831 33.218 36.375 1.00 23.05 162 GLY A N 1
ATOM 693 C CA . GLY A 1 86 ? 47.406 34.602 36.453 1.00 21.00 162 GLY A CA 1
ATOM 694 C C . GLY A 1 86 ? 46.688 34.972 35.173 1.00 27.47 162 GLY A C 1
ATOM 695 O O . GLY A 1 86 ? 46.197 34.128 34.420 1.00 19.41 162 GLY A O 1
ATOM 696 N N . VAL A 1 87 ? 46.657 36.252 34.922 1.00 23.86 163 VAL A N 1
ATOM 697 C CA . VAL A 1 87 ? 45.957 36.751 33.734 1.00 22.08 163 VAL A CA 1
ATOM 698 C C . VAL A 1 87 ? 46.847 37.534 32.748 1.00 20.56 163 VAL A C 1
ATOM 699 O O . VAL A 1 87 ? 46.370 38.355 31.948 1.00 18.62 163 VAL A O 1
ATOM 703 N N . GLY A 1 88 ? 48.161 37.283 32.793 1.00 14.94 164 GLY A N 1
ATOM 704 C CA . GLY A 1 88 ? 49.030 37.949 31.832 1.00 15.80 164 GLY A CA 1
ATOM 705 C C . GLY A 1 88 ? 49.242 39.405 32.109 1.00 22.79 164 GLY A C 1
ATOM 706 O O . GLY A 1 88 ? 49.338 40.214 31.211 1.00 17.70 164 GLY A O 1
ATOM 707 N N . LEU A 1 89 ? 49.369 39.764 33.372 1.00 17.73 165 LEU A N 1
ATOM 708 C CA . LEU A 1 89 ? 49.690 41.146 33.679 1.00 19.51 165 LEU A CA 1
ATOM 709 C C . LEU A 1 89 ? 50.956 41.190 34.488 1.00 30.50 165 LEU A C 1
ATOM 710 O O . LEU A 1 89 ? 51.085 40.393 35.409 1.00 35.65 165 LEU A O 1
ATOM 715 N N . GLU A 1 90 ? 51.832 42.164 34.219 1.00 23.23 166 GLU A N 1
ATOM 716 C CA . GLU A 1 90 ? 52.967 42.465 35.080 1.00 18.51 166 GLU A CA 1
ATOM 717 C C . GLU A 1 90 ? 52.606 43.799 35.668 1.00 19.81 166 GLU A C 1
ATOM 718 O O . GLU A 1 90 ? 52.185 44.680 34.946 1.00 17.22 166 GLU A O 1
ATOM 724 N N . ILE A 1 91 ? 52.751 43.952 36.989 1.00 15.57 167 ILE A N 1
ATOM 725 C CA . ILE A 1 91 ? 52.302 45.177 37.581 1.00 9.97 167 ILE A CA 1
ATOM 726 C C . ILE A 1 91 ? 53.411 45.835 38.317 1.00 14.12 167 ILE A C 1
ATOM 727 O O . ILE A 1 91 ? 54.371 45.204 38.692 1.00 14.97 167 ILE A O 1
ATOM 732 N N . THR A 1 92 ? 53.197 47.085 38.572 1.00 14.68 168 THR A N 1
ATOM 733 C CA . THR A 1 92 ?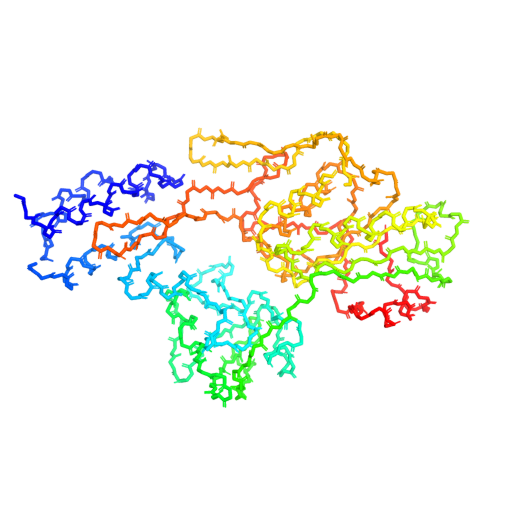 54.137 47.865 39.338 1.00 15.24 168 THR A CA 1
ATOM 734 C C . THR A 1 92 ? 53.427 49.073 39.882 1.00 14.32 168 THR A C 1
ATOM 735 O O . THR A 1 92 ? 52.248 49.190 39.711 1.00 13.29 168 THR A O 1
ATOM 739 N N . TYR A 1 93 ? 54.114 49.993 40.590 1.00 18.17 169 TYR A N 1
ATOM 740 C CA . TYR A 1 93 ? 53.466 51.192 41.136 1.00 16.10 169 TYR A CA 1
ATOM 741 C C . TYR A 1 93 ? 53.583 52.315 40.169 1.00 19.05 169 TYR A C 1
ATOM 742 O O . TYR A 1 93 ? 54.556 52.338 39.414 1.00 23.19 169 TYR A O 1
ATOM 751 N N . ASP A 1 94 ? 52.676 53.249 40.229 1.00 24.59 170 ASP A N 1
ATOM 752 C CA . ASP A 1 94 ? 52.686 54.406 39.342 1.00 30.72 170 ASP A CA 1
ATOM 753 C C . ASP A 1 94 ? 54.041 55.021 39.351 1.00 45.47 170 ASP A C 1
ATOM 754 O O . ASP A 1 94 ? 54.714 55.113 40.383 1.00 41.35 170 ASP A O 1
ATOM 759 N N . GLY A 1 95 ? 54.380 55.528 38.211 1.00 54.74 171 GLY A N 1
ATOM 760 C CA . GLY A 1 95 ? 55.692 56.111 38.091 1.00 60.74 171 GLY A CA 1
ATOM 761 C C . GLY A 1 95 ? 55.907 57.379 38.876 1.00 75.19 171 GLY A C 1
ATOM 762 O O . GLY A 1 95 ? 57.024 57.870 38.988 1.00 80.00 171 GLY A O 1
ATOM 763 N N . GLY A 1 96 ? 54.850 57.946 39.397 1.00 72.67 172 GLY A N 1
ATOM 764 C CA . GLY A 1 96 ? 54.993 59.145 40.182 1.00 70.70 172 GLY A CA 1
ATOM 765 C C . GLY A 1 96 ? 54.497 58.754 41.528 1.00 66.59 172 GLY A C 1
ATOM 766 O O . GLY A 1 96 ? 54.275 59.551 42.421 1.00 64.78 172 GLY A O 1
ATOM 767 N N . SER A 1 97 ? 54.294 57.468 41.570 1.00 65.31 173 SER A N 1
ATOM 768 C CA . SER A 1 97 ? 53.789 56.738 42.695 1.00 66.79 173 SER A CA 1
ATOM 769 C C . SER A 1 97 ? 52.954 57.498 43.686 1.00 75.13 173 SER A C 1
ATOM 770 O O . SER A 1 97 ? 53.475 58.254 44.514 1.00 68.29 173 SER A O 1
ATOM 773 N N . GLY A 1 98 ? 51.651 57.219 43.587 1.00 80.00 174 GLY A N 1
ATOM 774 C CA . GLY A 1 98 ? 50.616 57.642 44.528 1.00 80.00 174 GLY A CA 1
ATOM 775 C C . GLY A 1 98 ? 50.180 56.344 45.252 1.00 76.71 174 GLY A C 1
ATOM 776 O O . GLY A 1 98 ? 49.169 56.266 45.978 1.00 80.00 174 GLY A O 1
ATOM 777 N N . LYS A 1 99 ? 50.996 55.305 45.008 1.00 52.85 175 LYS A N 1
ATOM 778 C CA . LYS A 1 99 ? 50.740 53.987 45.509 1.00 47.64 175 LYS A CA 1
ATOM 779 C C . LYS A 1 99 ? 49.715 53.307 44.596 1.00 23.70 175 LYS A C 1
ATOM 780 O O . LYS A 1 99 ? 49.222 52.228 44.892 1.00 24.60 175 LYS A O 1
ATOM 786 N N . ASP A 1 100 ? 49.478 53.998 43.457 1.00 23.83 176 ASP A N 1
ATOM 787 C CA . ASP A 1 100 ? 48.608 53.512 42.412 1.00 24.85 176 ASP A CA 1
ATOM 788 C C . ASP A 1 100 ? 49.269 52.340 41.789 1.00 16.97 176 ASP A C 1
ATOM 789 O O . ASP A 1 100 ? 50.480 52.353 41.558 1.00 20.90 176 ASP A O 1
ATOM 794 N N . VAL A 1 101 ? 48.519 51.285 41.617 1.00 15.52 177 VAL A N 1
ATOM 795 C CA . VAL A 1 101 ? 49.098 50.150 40.989 1.00 12.51 177 VAL A CA 1
ATOM 796 C C . VAL A 1 101 ? 48.809 50.196 39.472 1.00 18.69 177 VAL A C 1
ATOM 797 O O . VAL A 1 101 ? 47.685 50.446 39.033 1.00 18.61 177 VAL A O 1
ATOM 801 N N . VAL A 1 102 ? 49.814 50.000 38.653 1.00 19.66 178 VAL A N 1
ATOM 802 C CA . VAL A 1 102 ? 49.536 50.034 37.226 1.00 16.23 178 VAL A CA 1
ATOM 803 C C . VAL A 1 102 ? 50.041 48.823 36.458 1.00 20.61 178 VAL A C 1
ATOM 804 O O . VAL A 1 102 ? 50.807 47.962 36.941 1.00 16.38 178 VAL A O 1
ATOM 808 N N . VAL A 1 103 ? 49.511 48.692 35.237 1.00 12.90 179 VAL A N 1
ATOM 809 C CA . VAL A 1 103 ? 49.996 47.594 34.443 1.00 11.98 179 VAL A CA 1
ATOM 810 C C . VAL A 1 103 ? 51.347 48.024 33.879 1.00 18.63 179 VAL A C 1
ATOM 811 O O . VAL A 1 103 ? 51.484 49.048 33.166 1.00 17.93 179 VAL A O 1
ATOM 815 N N . LEU A 1 104 ? 52.358 47.239 34.225 1.00 13.44 180 LEU A N 1
ATOM 816 C CA . LEU A 1 104 ? 53.671 47.558 33.722 1.00 17.37 180 LEU A CA 1
ATOM 817 C C . LEU A 1 104 ? 53.641 47.181 32.223 1.00 23.61 180 LEU A C 1
ATOM 818 O O . LEU A 1 104 ? 53.876 48.001 31.291 1.00 21.11 180 LEU A O 1
ATOM 823 N N . THR A 1 105 ? 53.302 45.909 32.036 1.00 16.81 181 THR A N 1
ATOM 824 C CA . THR A 1 105 ? 53.127 45.377 30.729 1.00 19.69 181 THR A CA 1
ATOM 825 C C . THR A 1 105 ? 52.191 44.172 30.728 1.00 20.18 181 THR A C 1
ATOM 826 O O . THR A 1 105 ? 52.228 43.347 31.649 1.00 17.61 181 THR A O 1
ATOM 830 N N . PRO A 1 106 ? 51.350 44.065 29.667 1.00 17.18 182 PRO A N 1
ATOM 831 C CA . PRO A 1 106 ? 50.495 42.881 29.488 1.00 18.78 182 PRO A CA 1
ATOM 832 C C . PRO A 1 106 ? 51.346 41.867 28.775 1.00 20.48 182 PRO A C 1
ATOM 833 O O . PRO A 1 106 ? 52.083 42.237 27.874 1.00 20.79 182 PRO A O 1
ATOM 837 N N . ALA A 1 107 ? 51.236 40.616 29.156 1.00 16.89 183 ALA A N 1
ATOM 838 C CA . ALA A 1 107 ? 51.933 39.549 28.467 1.00 19.45 183 ALA A CA 1
ATOM 839 C C . ALA A 1 107 ? 51.296 39.343 27.095 1.00 26.83 183 ALA A C 1
ATOM 840 O O . ALA A 1 107 ? 50.051 39.320 26.956 1.00 22.47 183 ALA A O 1
ATOM 842 N N . PRO A 1 108 ? 52.161 39.218 26.077 1.00 28.84 184 PRO A N 1
ATOM 843 C CA . PRO A 1 108 ? 51.663 39.013 24.729 1.00 29.03 184 PRO A CA 1
ATOM 844 C C . PRO A 1 108 ? 50.803 37.779 24.701 1.00 24.89 184 PRO A C 1
ATOM 845 O O . PRO A 1 108 ? 51.223 36.709 25.157 1.00 24.50 184 PRO A O 1
ATOM 849 N N . GLY A 1 109 ? 49.610 37.974 24.152 1.00 24.91 185 GLY A N 1
ATOM 850 C CA . GLY A 1 109 ? 48.688 36.897 23.971 1.00 21.17 185 GLY A CA 1
ATOM 851 C C . GLY A 1 109 ? 48.149 36.387 25.269 1.00 24.66 185 GLY A C 1
ATOM 852 O O . GLY A 1 109 ? 47.519 35.357 25.310 1.00 31.10 185 GLY A O 1
ATOM 853 N N . GLY A 1 110 ? 48.358 37.082 26.355 1.00 15.90 186 GLY A N 1
ATOM 854 C CA . GLY A 1 110 ? 47.738 36.568 27.571 1.00 11.36 186 GLY A CA 1
ATOM 855 C C . GLY A 1 110 ? 46.310 37.134 27.721 1.00 23.38 186 GLY A C 1
ATOM 856 O O . GLY A 1 110 ? 45.848 37.950 26.921 1.00 22.27 186 GLY A O 1
ATOM 857 N N . PRO A 1 111 ? 45.595 36.723 28.768 1.00 19.93 187 PRO A N 1
ATOM 858 C CA . PRO A 1 111 ? 44.253 37.152 28.911 1.00 15.90 187 PRO A CA 1
ATOM 859 C C . PRO A 1 111 ? 44.065 38.644 28.915 1.00 19.09 187 PRO A C 1
ATOM 860 O O . PRO A 1 111 ? 43.188 39.186 28.229 1.00 14.19 187 PRO A O 1
ATOM 864 N N . ALA A 1 112 ? 44.832 39.342 29.706 1.00 12.83 188 ALA A N 1
ATOM 865 C CA . ALA A 1 112 ? 44.572 40.735 29.771 1.00 12.40 188 ALA A CA 1
ATOM 866 C C . ALA A 1 112 ? 44.881 41.424 28.457 1.00 15.71 188 ALA A C 1
ATOM 867 O O . ALA A 1 112 ? 44.155 42.347 28.063 1.00 14.83 188 ALA A O 1
ATOM 869 N N . GLU A 1 113 ? 45.955 41.010 27.783 1.00 16.11 189 GLU A N 1
ATOM 870 C CA . GLU A 1 113 ? 46.218 41.701 26.509 1.00 13.15 189 GLU A CA 1
ATOM 871 C C . GLU A 1 113 ? 45.070 41.487 25.521 1.00 14.34 189 GLU A C 1
ATOM 872 O O . GLU A 1 113 ? 44.666 42.414 24.827 1.00 15.79 189 GLU A O 1
ATOM 878 N N . LYS A 1 114 ? 44.577 40.249 25.425 1.00 16.10 190 LYS A N 1
ATOM 879 C CA . LYS A 1 114 ? 43.464 39.877 24.529 1.00 15.49 190 LYS A CA 1
ATOM 880 C C . LYS A 1 114 ? 42.186 40.638 24.828 1.00 20.97 190 LYS A C 1
ATOM 881 O O . LYS A 1 114 ? 41.356 40.877 23.953 1.00 19.34 190 LYS A O 1
ATOM 887 N N . ALA A 1 115 ? 42.082 41.093 26.067 1.00 11.87 191 ALA A N 1
ATOM 888 C CA . ALA A 1 115 ? 40.971 41.889 26.460 1.00 10.56 191 ALA A CA 1
ATOM 889 C C . ALA A 1 115 ? 41.262 43.387 26.356 1.00 13.74 191 ALA A C 1
ATOM 890 O O . ALA A 1 115 ? 40.542 44.154 26.955 1.00 17.56 191 ALA A O 1
ATOM 892 N N . GLY A 1 116 ? 42.315 43.820 25.631 1.00 11.99 192 GLY A N 1
ATOM 893 C CA . GLY A 1 116 ? 42.564 45.236 25.311 1.00 9.78 192 GLY A CA 1
ATOM 894 C C . GLY A 1 116 ? 43.466 46.039 26.271 1.00 18.55 192 GLY A C 1
ATOM 895 O O . GLY A 1 116 ? 43.711 47.210 26.019 1.00 13.78 192 GLY A O 1
ATOM 896 N N . ALA A 1 117 ? 43.968 45.394 27.351 1.00 17.20 193 ALA A N 1
ATOM 897 C CA . ALA A 1 117 ? 44.811 46.088 28.378 1.00 13.24 193 ALA A CA 1
ATOM 898 C C . ALA A 1 117 ? 46.112 46.426 27.768 1.00 13.58 193 ALA A C 1
ATOM 899 O O . ALA A 1 117 ? 46.589 45.677 26.912 1.00 14.55 193 ALA A O 1
ATOM 901 N N . ARG A 1 118 ? 46.605 47.577 28.153 1.00 13.47 194 ARG A N 1
ATOM 902 C CA . ARG A 1 118 ? 47.835 48.124 27.638 1.00 12.65 194 ARG A CA 1
ATOM 903 C C . ARG A 1 118 ? 48.730 48.528 28.784 1.00 13.86 194 ARG A C 1
ATOM 904 O O . ARG A 1 118 ? 48.286 48.892 29.862 1.00 13.75 194 ARG A O 1
ATOM 912 N N . ALA A 1 119 ? 50.000 48.596 28.457 1.00 13.44 195 ALA A N 1
ATOM 913 C CA . ALA A 1 119 ? 50.996 49.067 29.401 1.00 15.84 195 ALA A CA 1
ATOM 914 C C . ALA A 1 119 ? 50.576 50.483 29.859 1.00 17.35 195 ALA A C 1
ATOM 915 O O . ALA A 1 119 ? 50.253 51.341 29.001 1.00 14.60 195 ALA A O 1
ATOM 917 N N . GLY A 1 120 ? 50.657 50.791 31.198 1.00 12.76 196 GLY A N 1
ATOM 918 C CA . GLY A 1 120 ? 50.288 52.122 31.695 1.00 9.98 196 GLY A CA 1
ATOM 919 C C . GLY A 1 120 ? 48.878 52.179 32.235 1.00 17.26 196 GLY A C 1
ATOM 920 O O . GLY A 1 120 ? 48.495 53.151 32.879 1.00 18.38 196 GLY A O 1
ATOM 921 N N . ASP A 1 121 ? 48.052 51.186 31.923 1.00 13.40 197 ASP A N 1
ATOM 922 C CA . ASP A 1 121 ? 46.659 51.231 32.454 1.00 12.49 197 ASP A CA 1
ATOM 923 C C . ASP A 1 121 ? 46.781 51.122 33.945 1.00 16.96 197 ASP A C 1
ATOM 924 O O . ASP A 1 121 ? 47.722 50.467 34.450 1.00 14.98 197 ASP A O 1
ATOM 929 N N . VAL A 1 122 ? 45.848 51.770 34.628 1.00 19.87 198 VAL A N 1
ATOM 930 C CA . VAL A 1 122 ? 45.869 51.811 36.091 1.00 16.32 198 VAL A CA 1
ATOM 931 C C . VAL A 1 122 ? 44.908 50.833 36.601 1.00 16.65 198 VAL A C 1
ATOM 932 O O . VAL A 1 122 ? 43.784 50.843 36.122 1.00 18.21 198 VAL A O 1
ATOM 936 N N . ILE A 1 123 ? 45.321 49.946 37.526 1.00 13.14 199 ILE A N 1
ATOM 937 C CA . ILE A 1 123 ? 44.418 48.922 38.063 1.00 11.54 199 ILE A CA 1
ATOM 938 C C . ILE A 1 123 ? 43.647 49.498 39.248 1.00 25.95 199 ILE A C 1
ATOM 939 O O . ILE A 1 123 ? 44.245 49.937 40.216 1.00 20.95 199 ILE A O 1
ATOM 944 N N . VAL A 1 124 ? 42.319 49.565 39.155 1.00 19.67 200 VAL A N 1
ATOM 945 C CA . VAL A 1 124 ? 41.529 50.152 40.199 1.00 21.78 200 VAL A CA 1
ATOM 946 C C . VAL A 1 124 ? 41.121 49.125 41.223 1.00 23.85 200 VAL A C 1
ATOM 947 O O . VAL A 1 124 ? 41.471 49.242 42.406 1.00 23.20 200 VAL A O 1
ATOM 951 N N . THR A 1 125 ? 40.481 48.063 40.783 1.00 19.25 201 THR A N 1
ATOM 952 C CA . THR A 1 125 ? 40.123 47.025 41.751 1.00 18.69 201 THR A CA 1
ATOM 953 C C . THR A 1 125 ? 40.341 45.704 41.122 1.00 24.31 201 THR A C 1
ATOM 954 O O . THR A 1 125 ? 40.328 45.591 39.903 1.00 15.98 201 THR A O 1
ATOM 958 N N . VAL A 1 126 ? 40.436 44.707 41.978 1.00 15.93 202 VAL A N 1
ATOM 959 C CA . VAL A 1 126 ? 40.560 43.332 41.592 1.00 13.23 202 VAL A CA 1
ATOM 960 C C . VAL A 1 126 ? 39.621 42.628 42.533 1.00 30.60 202 VAL A C 1
ATOM 961 O O . VAL A 1 126 ? 39.780 42.657 43.796 1.00 21.33 202 VAL A O 1
ATOM 965 N N . ASP A 1 127 ? 38.604 42.064 41.869 1.00 21.77 203 ASP A N 1
ATOM 966 C CA . ASP A 1 127 ? 37.522 41.407 42.541 1.00 19.98 203 ASP A CA 1
ATOM 967 C C . ASP A 1 127 ? 36.899 42.308 43.565 1.00 29.46 203 ASP A C 1
ATOM 968 O O . ASP A 1 127 ? 36.566 41.869 44.656 1.00 34.34 203 ASP A O 1
ATOM 973 N N . GLY A 1 128 ? 36.741 43.578 43.197 1.00 27.47 204 GLY A N 1
ATOM 974 C CA . GLY A 1 128 ? 36.120 44.528 44.081 1.00 27.02 204 GLY A CA 1
ATOM 975 C C . GLY A 1 128 ? 37.069 45.194 45.028 1.00 27.22 204 GLY A C 1
ATOM 976 O O . GLY A 1 128 ? 36.771 46.282 45.510 1.00 30.50 204 GLY A O 1
ATOM 977 N N . THR A 1 129 ? 38.179 44.562 45.273 1.00 21.00 205 THR A N 1
ATOM 978 C CA . THR A 1 129 ? 39.135 45.166 46.198 1.00 22.15 205 THR A CA 1
ATOM 979 C C . THR A 1 129 ? 39.929 46.310 45.621 1.00 25.83 205 THR A C 1
ATOM 980 O O . THR A 1 129 ? 40.558 46.105 44.592 1.00 26.76 205 THR A O 1
ATOM 984 N N . ALA A 1 130 ? 39.964 47.484 46.290 1.00 21.55 206 ALA A N 1
ATOM 985 C CA . ALA A 1 130 ? 40.819 48.594 45.866 1.00 24.73 206 ALA A CA 1
ATOM 986 C C . ALA A 1 130 ? 42.305 48.246 46.109 1.00 31.41 206 ALA A C 1
ATOM 987 O O . ALA A 1 130 ? 42.676 47.761 47.176 1.00 27.83 206 ALA A O 1
ATOM 989 N N . VAL A 1 131 ? 43.156 48.411 45.084 1.00 23.85 207 VAL A N 1
ATOM 990 C CA . VAL A 1 131 ? 44.540 47.971 45.182 1.00 16.47 207 VAL A CA 1
ATOM 991 C C . VAL A 1 131 ? 45.525 49.090 45.482 1.00 17.15 207 VAL A C 1
ATOM 992 O O . VAL A 1 131 ? 46.696 48.840 45.760 1.00 22.16 207 VAL A O 1
ATOM 996 N N . LYS A 1 132 ? 45.038 50.345 45.450 1.00 18.80 208 LYS A N 1
ATOM 997 C CA . LYS A 1 132 ? 45.918 51.478 45.691 1.00 19.64 208 LYS A CA 1
ATOM 998 C C . LYS A 1 132 ? 46.795 51.298 46.920 1.00 24.87 208 LYS A C 1
ATOM 999 O O . LYS A 1 132 ? 46.299 50.904 47.934 1.00 19.76 208 LYS A O 1
ATOM 1005 N N . GLY A 1 133 ? 48.109 51.466 46.811 1.00 21.08 209 GLY A N 1
ATOM 1006 C CA . GLY A 1 133 ? 48.881 51.298 48.030 1.00 24.38 209 GL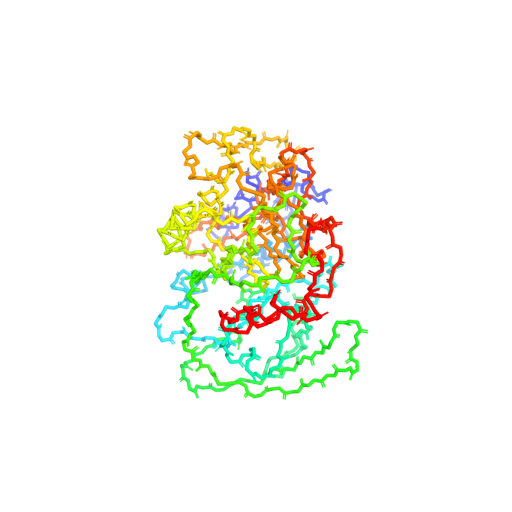Y A CA 1
ATOM 1007 C C . GLY A 1 133 ? 49.075 49.872 48.576 1.00 34.09 209 GLY A C 1
ATOM 1008 O O . GLY A 1 133 ? 49.844 49.694 49.523 1.00 34.61 209 GLY A O 1
ATOM 1017 N N . SER A 1 135 ? 50.646 46.067 48.812 1.00 20.17 211 SER A N 1
ATOM 1018 C CA . SER A 1 135 ? 51.892 45.402 48.367 1.00 19.48 211 SER A CA 1
ATOM 1019 C C . SER A 1 135 ? 51.642 44.702 47.015 1.00 18.97 211 SER A C 1
ATOM 1020 O O . SER A 1 135 ? 50.599 44.091 46.814 1.00 18.65 211 SER A O 1
ATOM 1023 N N . LEU A 1 136 ? 52.627 44.739 46.107 1.00 17.93 212 LEU A N 1
ATOM 1024 C CA . LEU A 1 136 ? 52.436 44.081 44.812 1.00 13.71 212 LEU A CA 1
ATOM 1025 C C . LEU A 1 136 ? 52.331 42.579 45.001 1.00 20.87 212 LEU A C 1
ATOM 1026 O O . LEU A 1 136 ? 51.748 41.842 44.190 1.00 19.35 212 LEU A O 1
ATOM 1031 N N . TYR A 1 137 ? 52.901 42.077 46.091 1.00 17.47 213 TYR A N 1
ATOM 1032 C CA . TYR A 1 137 ? 52.826 40.650 46.331 1.00 12.68 213 TYR A CA 1
ATOM 1033 C C . TYR A 1 137 ? 51.420 40.289 46.673 1.00 18.11 213 TYR A C 1
ATOM 1034 O O . TYR A 1 137 ? 50.941 39.160 46.430 1.00 22.67 213 TYR A O 1
ATOM 1043 N N . ASP A 1 138 ? 50.743 41.257 47.260 1.00 16.63 214 ASP A N 1
ATOM 1044 C CA . ASP A 1 138 ? 49.396 40.978 47.694 1.00 15.53 214 ASP A CA 1
ATOM 1045 C C . ASP A 1 138 ? 48.473 41.117 46.519 1.00 16.99 214 ASP A C 1
ATOM 1046 O O . ASP A 1 138 ? 47.543 40.304 46.337 1.00 19.78 214 ASP A O 1
ATOM 1051 N N . VAL A 1 139 ? 48.765 42.140 45.745 1.00 13.14 215 VAL A N 1
ATOM 1052 C CA . VAL A 1 139 ? 47.962 42.364 44.524 1.00 13.30 215 VAL A CA 1
ATOM 1053 C C . VAL A 1 139 ? 48.050 41.151 43.576 1.00 12.91 215 VAL A C 1
ATOM 1054 O O . VAL A 1 139 ? 47.053 40.643 43.031 1.00 18.96 215 VAL A O 1
ATOM 1058 N N . SER A 1 140 ? 49.256 40.634 43.363 1.00 14.24 216 SER A N 1
ATOM 1059 C CA . SER A 1 140 ? 49.340 39.454 42.489 1.00 20.48 216 SER A CA 1
ATOM 1060 C C . SER A 1 140 ? 48.532 38.277 43.004 1.00 30.05 216 SER A C 1
ATOM 1061 O O . SER A 1 140 ? 48.025 37.425 42.279 1.00 20.94 216 SER A O 1
ATOM 1064 N N . ASP A 1 141 ? 48.466 38.214 44.319 1.00 30.53 217 ASP A N 1
ATOM 1065 C CA . ASP A 1 141 ? 47.753 37.140 44.906 1.00 25.85 217 ASP A CA 1
ATOM 1066 C C . ASP A 1 141 ? 46.303 37.278 44.541 1.00 25.27 217 ASP A C 1
ATOM 1067 O O . ASP A 1 141 ? 45.635 36.327 44.221 1.00 33.07 217 ASP A O 1
ATOM 1072 N N . LEU A 1 142 ? 45.833 38.486 44.548 1.00 16.66 218 LEU A N 1
ATOM 1073 C CA . LEU A 1 142 ? 44.462 38.647 44.180 1.00 17.61 218 LEU A CA 1
ATOM 1074 C C . LEU A 1 142 ? 44.327 38.308 42.703 1.00 20.98 218 LEU A C 1
ATOM 1075 O O . LEU A 1 142 ? 43.293 37.897 42.284 1.00 19.32 218 LEU A O 1
ATOM 1080 N N . LEU A 1 143 ? 45.348 38.537 41.898 1.00 18.79 219 LEU A N 1
ATOM 1081 C CA . LEU A 1 143 ? 45.179 38.305 40.458 1.00 19.04 219 LEU A CA 1
ATOM 1082 C C . LEU A 1 143 ? 45.316 36.870 40.043 1.00 20.53 219 LEU A C 1
ATOM 1083 O O . LEU A 1 143 ? 44.835 36.440 38.970 1.00 20.04 219 LEU A O 1
ATOM 1088 N N . GLN A 1 144 ? 45.964 36.098 40.915 1.00 20.57 220 GLN A N 1
ATOM 1089 C CA . GLN A 1 144 ? 46.230 34.713 40.588 1.00 17.37 220 GLN A CA 1
ATOM 1090 C C . GLN A 1 144 ? 45.250 33.741 41.172 1.00 22.79 220 GLN A C 1
ATOM 1091 O O . GLN A 1 144 ? 44.533 34.072 42.121 1.00 25.61 220 GLN A O 1
ATOM 1097 N N . GLY A 1 145 ? 45.268 32.520 40.628 1.00 21.84 221 GLY A N 1
ATOM 1098 C CA . GLY A 1 145 ? 44.332 31.494 41.112 1.00 20.88 221 GLY A CA 1
ATOM 1099 C C . GLY A 1 145 ? 44.370 30.244 40.248 1.00 24.63 221 GLY A C 1
ATOM 1100 O O . GLY A 1 145 ? 45.303 30.019 39.491 1.00 26.48 221 GLY A O 1
ATOM 1101 N N . GLU A 1 146 ? 43.372 29.395 40.337 1.00 22.44 222 GLU A N 1
ATOM 1102 C CA . GLU A 1 146 ? 43.451 28.182 39.548 1.00 24.17 222 GLU A CA 1
ATOM 1103 C C . GLU A 1 146 ? 43.071 28.485 38.122 1.00 24.29 222 GLU A C 1
ATOM 1104 O O . GLU A 1 146 ? 42.259 29.382 37.901 1.00 23.57 222 GLU A O 1
ATOM 1110 N N . ALA A 1 147 ? 43.622 27.741 37.186 1.00 25.06 223 ALA A N 1
ATOM 1111 C CA . ALA A 1 147 ? 43.299 27.976 35.806 1.00 24.99 223 ALA A CA 1
ATOM 1112 C C . ALA A 1 147 ? 41.820 27.787 35.596 1.00 31.90 223 ALA A C 1
ATOM 1113 O O . ALA A 1 147 ? 41.203 26.987 36.307 1.00 33.75 223 ALA A O 1
ATOM 1115 N N . ASP A 1 148 ? 41.236 28.561 34.661 1.00 24.91 224 ASP A N 1
ATOM 1116 C CA . ASP A 1 148 ? 39.835 28.507 34.332 1.00 19.52 224 ASP A CA 1
ATOM 1117 C C . ASP A 1 148 ? 38.960 29.250 35.299 1.00 21.51 224 ASP A C 1
ATOM 1118 O O . ASP A 1 148 ? 37.776 29.484 35.108 1.00 25.51 224 ASP A O 1
ATOM 1123 N N . SER A 1 149 ? 39.541 29.678 36.391 1.00 24.65 225 SER A N 1
ATOM 1124 C CA . SER A 1 149 ? 38.782 30.496 37.334 1.00 20.48 225 SER A CA 1
ATOM 1125 C C . SER A 1 149 ? 38.791 31.932 36.775 1.00 23.73 225 SER A C 1
ATOM 1126 O O . SER A 1 149 ? 39.627 32.221 35.910 1.00 23.37 225 SER A O 1
ATOM 1129 N N . GLN A 1 150 ? 37.877 32.809 37.223 1.00 19.97 226 GLN A N 1
ATOM 1130 C CA . GLN A 1 150 ? 37.841 34.158 36.691 1.00 18.93 226 GLN A CA 1
ATOM 1131 C C . GLN A 1 150 ? 38.109 35.159 37.717 1.00 26.49 226 GLN A C 1
ATOM 1132 O O . GLN A 1 150 ? 37.916 34.931 38.907 1.00 27.61 226 GLN A O 1
ATOM 1138 N N . VAL A 1 151 ? 38.500 36.306 37.234 1.00 19.65 227 VAL A N 1
ATOM 1139 C CA . VAL A 1 151 ? 38.721 37.422 38.124 1.00 19.24 227 VAL A CA 1
ATOM 1140 C C . VAL A 1 151 ? 38.316 38.718 37.471 1.00 16.32 227 VAL A C 1
ATOM 1141 O O . VAL A 1 151 ? 38.501 38.915 36.251 1.00 20.97 227 VAL A O 1
ATOM 1145 N N . GLU A 1 152 ? 37.719 39.584 38.222 1.00 12.18 228 GLU A N 1
ATOM 1146 C CA . GLU A 1 152 ? 37.319 40.856 37.643 1.00 12.57 228 GLU A CA 1
ATOM 1147 C C . GLU A 1 152 ? 38.374 41.922 37.889 1.00 26.23 228 GLU A C 1
ATOM 1148 O O . GLU A 1 152 ? 38.830 42.151 39.020 1.00 26.35 228 GLU A O 1
ATOM 1154 N N . VAL A 1 153 ? 38.773 42.607 36.826 1.00 17.72 229 VAL A N 1
ATOM 1155 C CA . VAL A 1 153 ? 39.742 43.668 36.988 1.00 15.53 229 VAL A CA 1
ATOM 1156 C C . VAL A 1 153 ? 39.161 44.925 36.446 1.00 14.91 229 VAL A C 1
ATOM 1157 O O . VAL A 1 153 ? 38.734 44.943 35.311 1.00 18.01 229 VAL A O 1
ATOM 1161 N N . VAL A 1 154 ? 39.152 45.978 37.222 1.00 11.71 230 VAL A N 1
ATOM 1162 C CA . VAL A 1 154 ? 38.695 47.260 36.741 1.00 11.21 230 VAL A CA 1
ATOM 1163 C C . VAL A 1 154 ? 39.894 48.118 36.491 1.00 19.99 230 VAL A C 1
ATOM 1164 O O . VAL A 1 154 ? 40.715 48.304 37.395 1.00 21.69 230 VAL A O 1
ATOM 1168 N N . LEU A 1 155 ? 39.999 48.619 35.245 1.00 23.58 231 LEU A N 1
ATOM 1169 C CA . LEU A 1 155 ? 41.131 49.456 34.839 1.00 20.66 231 LEU A CA 1
ATOM 1170 C C . LEU A 1 155 ? 40.710 50.754 34.181 1.00 18.27 231 LEU A C 1
ATOM 1171 O O . LEU A 1 155 ? 39.681 50.836 33.580 1.00 17.32 231 LEU A O 1
ATOM 1176 N N . HIS A 1 156 ? 41.589 51.743 34.267 1.00 16.83 232 HIS A N 1
ATOM 1177 C CA . HIS A 1 156 ? 41.412 52.964 33.546 1.00 18.21 232 HIS A CA 1
ATOM 1178 C C . HIS A 1 156 ? 42.678 53.358 32.837 1.00 19.02 232 HIS A C 1
ATOM 1179 O O . HIS A 1 156 ? 43.797 52.962 33.166 1.00 13.85 232 HIS A O 1
ATOM 1186 N N . ALA A 1 157 ? 42.473 54.180 31.839 1.00 21.75 233 ALA A N 1
ATOM 1187 C CA . ALA A 1 157 ? 43.520 54.738 30.996 1.00 21.49 233 ALA A CA 1
ATOM 1188 C C . ALA A 1 157 ? 44.397 55.688 31.794 1.00 20.24 233 ALA A C 1
ATOM 1189 O O . ALA A 1 157 ? 43.954 56.402 32.656 1.00 23.33 233 ALA A O 1
ATOM 1191 N N . PRO A 1 158 ? 45.633 55.728 31.484 1.00 21.31 234 PRO A N 1
ATOM 1192 C CA . PRO A 1 158 ? 46.557 56.560 32.198 1.00 20.96 234 PRO A CA 1
ATOM 1193 C C . PRO A 1 158 ? 46.140 58.002 32.158 1.00 28.50 234 PRO A C 1
ATOM 1194 O O . PRO A 1 158 ? 45.860 58.504 31.084 1.00 26.72 234 PRO A O 1
ATOM 1198 N N . GLY A 1 159 ? 46.011 58.606 33.368 1.00 33.60 235 GLY A N 1
ATOM 1199 C CA . GLY A 1 159 ? 45.537 59.977 33.590 1.00 40.01 235 GLY A CA 1
ATOM 1200 C C . GLY A 1 159 ? 44.070 60.234 33.124 1.00 46.79 235 GLY A C 1
ATOM 1201 O O . GLY A 1 159 ? 43.705 61.335 32.703 1.00 51.34 235 GLY A O 1
ATOM 1202 N N . ALA A 1 160 ? 43.245 59.194 33.174 1.00 31.48 236 ALA A N 1
ATOM 1203 C CA . ALA A 1 160 ? 41.881 59.272 32.762 1.00 27.55 236 ALA A CA 1
ATOM 1204 C C . ALA A 1 160 ? 41.093 58.330 33.629 1.00 28.35 236 ALA A C 1
ATOM 1205 O O . ALA A 1 160 ? 40.642 57.312 33.151 1.00 28.30 236 ALA A O 1
ATOM 1207 N N . PRO A 1 161 ? 40.977 58.663 34.924 1.00 30.14 237 PRO A N 1
ATOM 1208 C CA . PRO A 1 161 ? 40.272 57.829 35.878 1.00 24.10 237 PRO A CA 1
ATOM 1209 C C . PRO A 1 161 ? 38.850 57.591 35.478 1.00 27.41 237 PRO A C 1
ATOM 1210 O O . PRO A 1 161 ? 38.301 56.556 35.797 1.00 36.89 237 PRO A O 1
ATOM 1214 N N . SER A 1 162 ? 38.258 58.510 34.762 1.00 21.85 238 SER A N 1
ATOM 1215 C CA . SER A 1 162 ? 36.911 58.239 34.321 1.00 26.01 238 SER A CA 1
ATOM 1216 C C . SER A 1 162 ? 36.896 57.286 33.136 1.00 32.10 238 SER A C 1
ATOM 1217 O O . SER A 1 162 ? 35.872 56.671 32.849 1.00 38.19 238 SER A O 1
ATOM 1220 N N . ASN A 1 163 ? 38.024 57.137 32.448 1.00 22.60 239 ASN A N 1
ATOM 1221 C CA . ASN A 1 163 ? 38.016 56.261 31.290 1.00 22.85 239 ASN A CA 1
ATOM 1222 C C . ASN A 1 163 ? 38.294 54.817 31.695 1.00 19.09 239 ASN A C 1
ATOM 1223 O O . ASN A 1 163 ? 39.396 54.314 31.568 1.00 19.13 239 ASN A O 1
ATOM 1228 N N . THR A 1 164 ? 37.280 54.187 32.313 1.00 16.94 240 THR A N 1
ATOM 1229 C CA . THR A 1 164 ? 37.447 52.816 32.847 1.00 16.98 240 THR A CA 1
ATOM 1230 C C . THR A 1 164 ? 36.824 51.712 32.028 1.00 20.50 240 THR A C 1
ATOM 1231 O O . THR A 1 164 ? 35.960 51.935 31.209 1.00 23.80 240 THR A O 1
ATOM 1235 N N . ARG A 1 165 ? 37.231 50.497 32.317 1.00 14.94 241 ARG A N 1
ATOM 1236 C CA . ARG A 1 165 ? 36.669 49.334 31.704 1.00 15.91 241 ARG A CA 1
ATOM 1237 C C . ARG A 1 165 ? 36.670 48.269 32.777 1.00 15.87 241 ARG A C 1
ATOM 1238 O O . ARG A 1 165 ? 37.585 48.215 33.580 1.00 18.27 241 ARG A O 1
ATOM 1246 N N . THR A 1 166 ? 35.725 47.337 32.691 1.00 14.24 242 THR A N 1
ATOM 1247 C CA . THR A 1 166 ? 35.652 46.207 33.598 1.00 14.35 242 THR A CA 1
ATOM 1248 C C . THR A 1 166 ? 35.870 44.934 32.814 1.00 20.39 242 THR A C 1
ATOM 1249 O O . THR A 1 166 ? 35.133 44.646 31.877 1.00 20.59 242 THR A O 1
ATOM 1253 N N . LEU A 1 167 ? 36.886 44.175 33.181 1.00 13.10 243 LEU A N 1
ATOM 1254 C CA . LEU A 1 167 ? 37.189 42.993 32.435 1.00 9.84 243 LEU A CA 1
ATOM 1255 C C . LEU A 1 167 ? 36.969 41.810 33.301 1.00 21.64 243 LEU A C 1
ATOM 1256 O O . LEU A 1 167 ? 37.272 41.879 34.490 1.00 22.92 243 LEU A O 1
ATOM 1261 N N . GLN A 1 168 ? 36.454 40.734 32.707 1.00 17.52 244 GLN A N 1
ATOM 1262 C CA . GLN A 1 168 ? 36.275 39.474 33.441 1.00 18.65 244 GLN A CA 1
ATOM 1263 C C . GLN A 1 168 ? 37.268 38.531 32.888 1.00 19.77 244 GLN A C 1
ATOM 1264 O O . GLN A 1 168 ? 37.016 37.987 31.848 1.00 19.87 244 GLN A O 1
ATOM 1270 N N . LEU A 1 169 ? 38.445 38.419 33.518 1.00 10.07 245 LEU A N 1
ATOM 1271 C CA . LEU A 1 169 ? 39.434 37.575 32.929 1.00 10.98 245 LEU A CA 1
ATOM 1272 C C . LEU A 1 169 ? 39.481 36.167 33.458 1.00 20.69 245 LEU A C 1
ATOM 1273 O O . LEU A 1 169 ? 39.359 35.920 34.646 1.00 23.14 245 LEU A O 1
ATOM 1278 N N . THR A 1 170 ? 39.766 35.239 32.567 1.00 19.82 246 THR A N 1
ATOM 1279 C CA . THR A 1 170 ? 39.937 33.833 32.897 1.00 16.36 246 THR A CA 1
ATOM 1280 C C . THR A 1 170 ? 41.392 33.519 33.097 1.00 23.05 246 THR A C 1
ATOM 1281 O O . THR A 1 170 ? 42.216 33.738 32.229 1.00 17.58 246 THR A O 1
ATOM 1285 N N . ARG A 1 171 ? 41.735 33.020 34.290 1.00 19.01 247 ARG A N 1
ATOM 1286 C CA . ARG A 1 171 ? 43.130 32.672 34.543 1.00 16.38 247 ARG A CA 1
ATOM 1287 C C . ARG A 1 171 ? 43.609 31.492 33.677 1.00 21.77 247 ARG A C 1
ATOM 1288 O O . ARG A 1 171 ? 42.951 30.479 33.584 1.00 21.31 247 ARG A O 1
ATOM 1296 N N . GLN A 1 172 ? 44.765 31.612 33.054 1.00 19.03 248 GLN A N 1
ATOM 1297 C CA . GLN A 1 172 ? 45.298 30.567 32.243 1.00 23.00 248 GLN A CA 1
ATOM 1298 C C . GLN A 1 172 ? 46.782 30.667 32.224 1.00 26.74 248 GLN A C 1
ATOM 1299 O O . GLN A 1 172 ? 47.330 31.732 32.419 1.00 31.08 248 GLN A O 1
ATOM 1305 N N . LYS A 1 173 ? 47.429 29.555 31.956 1.00 27.17 249 LYS A N 1
ATOM 1306 C CA . LYS A 1 173 ? 48.860 29.567 31.851 1.00 27.56 249 LYS A CA 1
ATOM 1307 C C . LYS A 1 173 ? 49.160 30.474 30.688 1.00 37.03 249 LYS A C 1
ATOM 1308 O O . LYS A 1 173 ? 48.442 30.474 29.670 1.00 37.61 249 LYS A O 1
ATOM 1314 N N . VAL A 1 174 ? 50.196 31.251 30.842 1.00 37.60 250 VAL A N 1
ATOM 1315 C CA . VAL A 1 174 ? 50.650 32.155 29.823 1.00 35.58 250 VAL A CA 1
ATOM 1316 C C . VAL A 1 174 ? 52.063 31.755 29.421 1.00 42.34 250 VAL A C 1
ATOM 1317 O O . VAL A 1 174 ? 52.949 31.538 30.252 1.00 43.21 250 VAL A O 1
ATOM 1321 N N . THR A 1 175 ? 52.253 31.611 28.140 1.00 39.28 251 THR A N 1
ATOM 1322 C CA . THR A 1 175 ? 53.544 31.208 27.658 1.00 46.41 251 THR A CA 1
ATOM 1323 C C . THR A 1 175 ? 54.154 32.222 26.720 1.00 51.98 251 THR A C 1
ATOM 1324 O O . THR A 1 175 ? 53.819 32.231 25.550 1.00 51.81 251 THR A O 1
ATOM 1328 N N . ILE A 1 176 ? 55.081 33.034 27.183 1.00 46.58 252 ILE A N 1
ATOM 1329 C CA . ILE A 1 176 ? 55.656 34.017 26.270 1.00 42.26 252 ILE A CA 1
ATOM 1330 C C . ILE A 1 176 ? 56.880 33.462 25.571 1.00 54.81 252 ILE A C 1
ATOM 1331 O O . ILE A 1 176 ? 57.837 33.084 26.257 1.00 65.68 252 ILE A O 1
ATOM 1336 N N . ASN A 1 177 ? 56.878 33.401 24.227 1.00 37.98 253 ASN A N 1
ATOM 1337 C CA . ASN A 1 177 ? 58.065 32.943 23.478 1.00 29.68 253 ASN A CA 1
ATOM 1338 C C . ASN A 1 177 ? 59.064 34.095 23.427 1.00 28.28 253 ASN A C 1
ATOM 1339 O O . ASN A 1 177 ? 58.809 35.149 22.842 1.00 33.76 253 ASN A O 1
ATOM 1344 N N . PRO A 1 178 ? 60.161 33.957 24.147 1.00 23.59 254 PRO A N 1
ATOM 1345 C CA . PRO A 1 178 ? 61.112 35.033 24.287 1.00 22.56 254 PRO A CA 1
ATOM 1346 C C . PRO A 1 178 ? 61.530 35.663 22.948 1.00 26.09 254 PRO A C 1
ATOM 1347 O O . PRO A 1 178 ? 61.581 36.849 22.879 1.00 20.68 254 PRO A O 1
ATOM 1351 N N . VAL A 1 179 ? 61.846 34.863 21.906 1.00 20.71 255 VAL A N 1
ATOM 1352 C CA . VAL A 1 179 ? 62.392 35.403 20.685 1.00 18.46 255 VAL A CA 1
ATOM 1353 C C . VAL A 1 179 ? 61.812 34.916 19.357 1.00 22.08 255 VAL A C 1
ATOM 1354 O O . VAL A 1 179 ? 61.716 33.729 19.084 1.00 20.00 255 VAL A O 1
ATOM 1358 N N . THR A 1 180 ? 61.473 35.859 18.485 1.00 18.48 256 THR A N 1
ATOM 1359 C CA . THR A 1 180 ? 61.112 35.463 17.130 1.00 18.96 256 THR A CA 1
ATOM 1360 C C . THR A 1 180 ? 61.871 36.382 16.199 1.00 16.64 256 THR A C 1
ATOM 1361 O O . THR A 1 180 ? 62.249 37.487 16.618 1.00 14.74 256 THR A O 1
ATOM 1365 N N . PHE A 1 181 ? 62.165 35.928 14.982 1.00 10.59 257 PHE A N 1
ATOM 1366 C CA . PHE A 1 181 ? 62.881 36.830 14.115 1.00 7.58 257 PHE A CA 1
ATOM 1367 C C . PHE A 1 181 ? 62.582 36.558 12.692 1.00 17.57 257 PHE A C 1
ATOM 1368 O O . PHE A 1 181 ? 62.151 35.482 12.366 1.00 14.29 257 PHE A O 1
ATOM 1376 N N . THR A 1 182 ? 62.857 37.529 11.863 1.00 17.50 258 THR A N 1
ATOM 1377 C CA . THR A 1 182 ? 62.675 37.354 10.425 1.00 24.40 258 THR A CA 1
ATOM 1378 C C . THR A 1 182 ? 63.504 38.354 9.616 1.00 22.36 258 THR A C 1
ATOM 1379 O O . THR A 1 182 ? 64.066 39.323 10.172 1.00 15.39 258 THR A O 1
ATOM 1383 N N . THR A 1 183 ? 63.593 38.109 8.283 1.00 19.56 259 THR A N 1
ATOM 1384 C CA . THR A 1 183 ? 64.223 39.062 7.412 1.00 18.95 259 THR A CA 1
ATOM 1385 C C . THR A 1 183 ? 63.107 39.741 6.670 1.00 24.33 259 THR A C 1
ATOM 1386 O O . THR A 1 183 ? 62.201 39.037 6.215 1.00 22.55 259 THR A O 1
ATOM 1390 N N . CYS A 1 184 ? 63.118 41.060 6.633 1.00 19.06 260 CYS A N 1
ATOM 1391 C CA . CYS A 1 184 ? 62.116 41.795 5.908 1.00 20.08 260 CYS A CA 1
ATOM 1392 C C . CYS A 1 184 ? 62.728 42.205 4.602 1.00 20.81 260 CYS A C 1
ATOM 1393 O O . CYS A 1 184 ? 63.781 42.849 4.594 1.00 16.65 260 CYS A O 1
ATOM 1396 N N . SER A 1 185 ? 62.053 41.891 3.508 1.00 24.61 261 SER A N 1
ATOM 1397 C CA . SER A 1 185 ? 62.571 42.233 2.190 1.00 22.44 261 SER A CA 1
ATOM 1398 C C . SER A 1 185 ? 61.806 43.375 1.570 1.00 17.10 261 SER A C 1
ATOM 1399 O O . SER A 1 185 ? 60.702 43.704 1.966 1.00 16.95 261 SER A O 1
ATOM 1402 N N . ASN A 1 186 ? 62.429 44.032 0.598 1.00 22.00 262 ASN A N 1
ATOM 1403 C CA . ASN A 1 186 ? 61.770 45.151 -0.054 1.00 19.68 262 ASN A CA 1
ATOM 1404 C C . ASN A 1 186 ? 61.317 46.193 0.917 1.00 18.32 262 ASN A C 1
ATOM 1405 O O . ASN A 1 186 ? 60.217 46.729 0.832 1.00 16.08 262 ASN A O 1
ATOM 1410 N N . VAL A 1 187 ? 62.208 46.515 1.834 1.00 14.92 263 VAL A N 1
ATOM 1411 C CA . VAL A 1 187 ? 61.880 47.527 2.803 1.00 15.33 263 VAL A CA 1
ATOM 1412 C C . VAL A 1 187 ? 61.847 48.927 2.187 1.00 20.05 263 VAL A C 1
ATOM 1413 O O . VAL A 1 187 ? 62.761 49.297 1.426 1.00 23.12 263 VAL A O 1
ATOM 1417 N N . ALA A 1 188 ? 60.825 49.714 2.593 1.00 17.44 264 ALA A N 1
ATOM 1418 C CA . ALA A 1 188 ? 60.667 51.118 2.204 1.00 18.88 264 ALA A CA 1
ATOM 1419 C C . ALA A 1 188 ? 61.911 51.951 2.563 1.00 25.68 264 ALA A C 1
ATOM 1420 O O . ALA A 1 188 ? 62.546 51.751 3.602 1.00 20.14 264 ALA A O 1
ATOM 1422 N N . ALA A 1 189 ? 62.280 52.902 1.702 1.00 17.30 265 ALA A N 1
ATOM 1423 C CA . ALA A 1 189 ? 63.438 53.706 1.949 1.00 19.18 265 ALA A CA 1
ATOM 1424 C C . ALA A 1 189 ? 63.347 54.393 3.298 1.00 20.21 265 ALA A C 1
ATOM 1425 O O . ALA A 1 189 ? 64.320 54.677 3.975 1.00 25.50 265 ALA A O 1
ATOM 1427 N N . ALA A 1 190 ? 62.182 54.754 3.674 1.00 16.22 266 ALA A N 1
ATOM 1428 C CA . ALA A 1 190 ? 62.031 55.477 4.954 1.00 20.96 266 ALA A CA 1
ATOM 1429 C C . ALA A 1 190 ? 62.550 54.723 6.154 1.00 21.11 266 ALA A C 1
ATOM 1430 O O . ALA A 1 190 ? 62.946 55.335 7.176 1.00 23.11 266 ALA A O 1
ATOM 1432 N N . ALA A 1 191 ? 62.458 53.409 6.025 1.00 18.92 267 ALA A N 1
ATOM 1433 C CA . ALA A 1 191 ? 62.804 52.556 7.127 1.00 20.57 267 ALA A CA 1
ATOM 1434 C C . ALA A 1 191 ? 64.204 52.055 7.145 1.00 21.15 267 ALA A C 1
ATOM 1435 O O . ALA A 1 191 ? 64.538 51.311 8.069 1.00 18.31 267 ALA A O 1
ATOM 1437 N N . LEU A 1 192 ? 65.016 52.426 6.151 1.00 16.55 268 LEU A N 1
ATOM 1438 C CA . LEU A 1 192 ? 66.378 51.940 6.109 1.00 14.46 268 LEU A CA 1
ATOM 1439 C C . LEU A 1 192 ? 67.396 52.860 6.733 1.00 15.51 268 LEU A C 1
ATOM 1440 O O . LEU A 1 192 ? 67.243 54.050 6.772 1.00 18.35 268 LEU A O 1
ATOM 1445 N N . PRO A 1 193 ? 68.516 52.300 7.163 1.00 16.90 269 PRO A N 1
ATOM 1446 C CA . PRO A 1 193 ? 69.586 53.140 7.702 1.00 18.36 269 PRO A CA 1
ATOM 1447 C C . PRO A 1 193 ? 70.282 53.857 6.545 1.00 30.22 269 PRO A C 1
ATOM 1448 O O . PRO A 1 193 ? 70.355 53.388 5.382 1.00 26.46 269 PRO A O 1
ATOM 1452 N N . PRO A 1 194 ? 70.850 54.980 6.863 1.00 30.97 270 PRO A N 1
ATOM 1453 C CA . PRO A 1 194 ? 71.546 55.749 5.837 1.00 32.24 270 PRO A CA 1
ATOM 1454 C C . PRO A 1 194 ? 72.633 54.942 5.114 1.00 31.46 270 PRO A C 1
ATOM 1455 O O . PRO A 1 194 ? 73.368 54.159 5.723 1.00 31.85 270 PRO A O 1
ATOM 1459 N N . GLY A 1 195 ? 72.653 55.037 3.787 1.00 26.03 271 GLY A N 1
ATOM 1460 C CA . GLY A 1 195 ? 73.669 54.327 3.047 1.00 22.49 271 GLY A CA 1
ATOM 1461 C C . GLY A 1 195 ? 73.430 52.864 2.916 1.00 25.27 271 GLY A C 1
ATOM 1462 O O . GLY A 1 195 ? 74.371 52.154 2.591 1.00 29.21 271 GLY A O 1
ATOM 1463 N N . ALA A 1 196 ? 72.202 52.406 3.188 1.00 23.84 272 ALA A N 1
ATOM 1464 C CA . ALA A 1 196 ? 71.919 50.963 3.049 1.00 25.48 272 ALA A CA 1
ATOM 1465 C C . ALA A 1 196 ? 72.165 50.533 1.615 1.00 34.78 272 ALA A C 1
ATOM 1466 O O . ALA A 1 196 ? 71.740 51.237 0.706 1.00 35.95 272 ALA A O 1
ATOM 1468 N N . ALA A 1 197 ? 72.758 49.353 1.430 1.00 35.40 273 ALA A N 1
ATOM 1469 C CA . ALA A 1 197 ? 73.070 48.798 0.110 1.00 39.09 273 ALA A CA 1
ATOM 1470 C C . ALA A 1 197 ? 72.095 47.712 -0.346 1.00 52.56 273 ALA A C 1
ATOM 1471 O O . ALA A 1 197 ? 72.294 47.118 -1.409 1.00 57.45 273 ALA A O 1
ATOM 1473 N N . LYS A 1 198 ? 71.061 47.455 0.462 1.00 38.09 274 LYS A N 1
ATOM 1474 C CA . LYS A 1 198 ? 70.107 46.382 0.242 1.00 31.27 274 LYS A CA 1
ATOM 1475 C C . LYS A 1 198 ? 68.860 46.807 0.924 1.00 29.22 274 LYS A C 1
ATOM 1476 O O . LYS A 1 198 ? 68.947 47.455 1.954 1.00 24.45 274 LYS A O 1
ATOM 1482 N N . GLN A 1 199 ? 67.714 46.505 0.387 1.00 23.77 275 GLN A N 1
ATOM 1483 C CA . GLN A 1 199 ? 66.526 46.950 1.089 1.00 24.04 275 GLN A CA 1
ATOM 1484 C C . GLN A 1 199 ? 66.017 45.860 1.983 1.00 26.98 275 GLN A C 1
ATOM 1485 O O . GLN A 1 199 ? 64.868 45.444 1.880 1.00 20.89 275 GLN A O 1
ATOM 1491 N N . GLN A 1 200 ? 66.905 45.386 2.842 1.00 22.19 276 GLN A N 1
ATOM 1492 C CA . GLN A 1 200 ? 66.528 44.307 3.737 1.00 16.04 276 GLN A CA 1
ATOM 1493 C C . GLN A 1 200 ? 66.877 44.667 5.184 1.00 24.85 276 GLN A C 1
ATOM 1494 O O . GLN A 1 200 ? 67.978 45.234 5.492 1.00 17.75 276 GLN A O 1
ATOM 1500 N N . LEU A 1 201 ? 65.958 44.315 6.061 1.00 14.78 277 LEU A N 1
ATOM 1501 C CA . LEU A 1 201 ? 66.176 44.548 7.515 1.00 12.35 277 LEU A CA 1
ATOM 1502 C C . LEU A 1 201 ? 65.980 43.274 8.260 1.00 16.96 277 LEU A C 1
ATOM 1503 O O . LEU A 1 201 ? 65.094 42.497 7.914 1.00 17.22 277 LEU A O 1
ATOM 1508 N N . GLY A 1 202 ? 66.776 43.085 9.308 1.00 12.10 278 GLY A N 1
ATOM 1509 C CA . GLY A 1 202 ? 66.553 41.935 10.169 1.00 14.56 278 GLY A CA 1
ATOM 1510 C C . GLY A 1 202 ? 65.707 42.419 11.349 1.00 15.61 278 GLY A C 1
ATOM 1511 O O . GLY A 1 202 ? 66.016 43.427 11.949 1.00 19.28 278 GLY A O 1
ATOM 1512 N N . TYR A 1 203 ? 64.649 41.702 11.657 1.00 15.87 279 TYR A N 1
ATOM 1513 C CA . TYR A 1 203 ? 63.772 42.058 12.773 1.00 12.85 279 TYR A CA 1
ATOM 1514 C C . TYR A 1 203 ? 63.794 40.976 13.842 1.00 14.26 279 TYR A C 1
ATOM 1515 O O . TYR A 1 203 ? 63.577 39.794 13.538 1.00 12.44 279 TYR A O 1
ATOM 1524 N N . VAL A 1 204 ? 64.031 41.412 15.115 1.00 14.43 280 VAL A N 1
ATOM 1525 C CA . VAL A 1 204 ? 64.115 40.455 16.229 1.00 10.74 280 VAL A CA 1
ATOM 1526 C C . VAL A 1 204 ? 63.200 40.902 17.334 1.00 14.28 280 VAL A C 1
ATOM 1527 O O . VAL A 1 204 ? 63.393 42.002 17.873 1.00 13.98 280 VAL A O 1
ATOM 1531 N N . ARG A 1 205 ? 62.211 40.092 17.602 1.00 12.08 281 ARG A N 1
ATOM 1532 C CA . ARG A 1 205 ? 61.271 40.443 18.651 1.00 17.73 281 ARG A CA 1
ATOM 1533 C C . ARG A 1 205 ? 61.701 39.692 19.899 1.00 17.24 281 ARG A C 1
ATOM 1534 O O . ARG A 1 205 ? 61.738 38.465 19.880 1.00 14.05 281 ARG A O 1
ATOM 1542 N N . LEU A 1 206 ? 62.080 40.477 20.926 1.00 15.32 282 LEU A N 1
ATOM 1543 C CA . LEU A 1 206 ? 62.554 39.989 22.201 1.00 18.05 282 LEU A CA 1
ATOM 1544 C C . LEU A 1 206 ? 61.503 40.403 23.223 1.00 15.41 282 LEU A C 1
ATOM 1545 O O . LEU A 1 206 ? 61.473 41.557 23.712 1.00 12.25 282 LEU A O 1
ATOM 1550 N N . ALA A 1 207 ? 60.621 39.437 23.479 1.00 15.09 283 ALA A N 1
ATOM 1551 C CA . ALA A 1 207 ? 59.442 39.688 24.270 1.00 16.43 283 ALA A CA 1
ATOM 1552 C C . ALA A 1 207 ? 59.616 39.467 25.741 1.00 16.62 283 ALA A C 1
ATOM 1553 O O . ALA A 1 207 ? 58.932 40.086 26.544 1.00 19.58 283 ALA A O 1
ATOM 1555 N N . THR A 1 208 ? 60.615 38.708 26.104 1.00 14.93 284 THR A N 1
ATOM 1556 C CA . THR A 1 208 ? 60.849 38.525 27.518 1.00 19.07 284 THR A CA 1
ATOM 1557 C C . THR A 1 208 ? 62.253 38.054 27.721 1.00 23.26 284 THR A C 1
ATOM 1558 O O . THR A 1 208 ? 62.845 37.456 26.788 1.00 20.74 284 THR A O 1
ATOM 1562 N N . PHE A 1 209 ? 62.806 38.318 28.921 1.00 13.91 285 PHE A N 1
ATOM 1563 C CA . PHE A 1 209 ? 64.148 37.789 29.241 1.00 10.60 285 PHE A CA 1
ATOM 1564 C C . PHE A 1 209 ? 63.924 36.637 30.208 1.00 12.92 285 PHE A C 1
ATOM 1565 O O . PHE A 1 209 ? 63.452 36.848 31.344 1.00 14.11 285 PHE A O 1
ATOM 1573 N N . ASN A 1 210 ? 64.184 35.423 29.767 1.00 11.82 286 ASN A N 1
ATOM 1574 C CA . ASN A 1 210 ? 63.987 34.279 30.631 1.00 12.42 286 ASN A CA 1
ATOM 1575 C C . ASN A 1 210 ? 65.064 33.344 30.298 1.00 14.77 286 ASN A C 1
ATOM 1576 O O . ASN A 1 210 ? 66.028 33.789 29.610 1.00 14.72 286 ASN A O 1
ATOM 1581 N N . SER A 1 211 ? 64.953 32.104 30.829 1.00 11.91 287 SER A N 1
ATOM 1582 C CA . SER A 1 211 ? 66.014 31.126 30.606 1.00 13.38 287 SER A CA 1
ATOM 1583 C C . SER A 1 211 ? 66.322 30.781 29.138 1.00 15.43 287 SER A C 1
ATOM 1584 O O . SER A 1 211 ? 67.407 30.341 28.813 1.00 15.37 287 SER A O 1
ATOM 1587 N N . ASN A 1 212 ? 65.322 30.878 28.300 1.00 11.84 288 ASN A N 1
ATOM 1588 C CA . ASN A 1 212 ? 65.466 30.551 26.877 1.00 10.54 288 ASN A CA 1
ATOM 1589 C C . ASN A 1 212 ? 65.896 31.727 25.990 1.00 20.11 288 ASN A C 1
ATOM 1590 O O . ASN A 1 212 ? 66.226 31.577 24.765 1.00 16.43 288 ASN A O 1
ATOM 1595 N N . THR A 1 213 ? 65.850 32.937 26.538 1.00 15.06 289 THR A N 1
ATOM 1596 C CA . THR A 1 213 ? 66.185 34.082 25.695 1.00 12.86 289 THR A CA 1
ATOM 1597 C C . THR A 1 213 ? 67.553 34.043 25.037 1.00 19.06 289 THR A C 1
ATOM 1598 O O . THR A 1 213 ? 67.719 34.341 23.861 1.00 12.88 289 THR A O 1
ATOM 1602 N N . THR A 1 214 ? 68.578 33.806 25.808 1.00 11.85 290 THR A N 1
ATOM 1603 C CA . THR A 1 214 ? 69.927 33.890 25.250 1.00 11.81 290 THR A CA 1
ATOM 1604 C C . THR A 1 214 ? 70.173 33.000 23.988 1.00 12.31 290 THR A C 1
ATOM 1605 O O . THR A 1 214 ? 70.737 33.439 22.968 1.00 14.29 290 THR A O 1
ATOM 1609 N N . ALA A 1 215 ? 69.842 31.721 24.128 1.00 10.59 291 ALA A N 1
ATOM 1610 C CA . ALA A 1 215 ? 70.115 30.737 23.058 1.00 12.96 291 ALA A CA 1
ATOM 1611 C C . ALA A 1 215 ? 69.348 31.129 21.763 1.00 19.32 291 ALA A C 1
ATOM 1612 O O . ALA A 1 215 ? 69.841 31.035 20.628 1.00 14.00 291 ALA A O 1
ATOM 1614 N N . ALA A 1 216 ? 68.108 31.599 21.989 1.00 14.32 292 ALA A N 1
ATOM 1615 C CA . ALA A 1 216 ? 67.224 32.028 20.904 1.00 17.31 292 ALA A CA 1
ATOM 1616 C C . ALA A 1 216 ? 67.728 33.296 20.254 1.00 20.47 292 ALA A C 1
ATOM 1617 O O . ALA A 1 216 ? 67.690 33.365 19.024 1.00 15.83 292 ALA A O 1
ATOM 1619 N N . ALA A 1 217 ? 68.22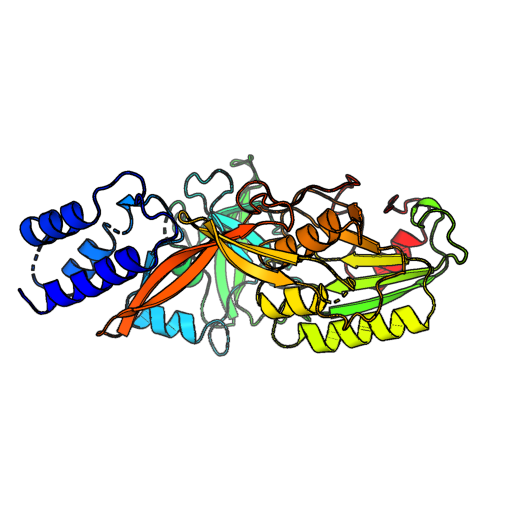2 34.280 21.058 1.00 12.74 293 ALA A N 1
ATOM 1620 C CA . ALA A 1 217 ? 68.749 35.549 20.523 1.00 11.01 293 ALA A CA 1
ATOM 1621 C C . ALA A 1 217 ? 70.070 35.346 19.777 1.00 15.52 293 ALA A C 1
ATOM 1622 O O . ALA A 1 217 ? 70.371 35.957 18.726 1.00 13.40 293 ALA A O 1
ATOM 1624 N N . GLN A 1 218 ? 70.840 34.419 20.284 1.00 11.04 294 GLN A N 1
ATOM 1625 C CA . GLN A 1 218 ? 72.085 34.080 19.610 1.00 14.98 294 GLN A CA 1
ATOM 1626 C C . GLN A 1 218 ? 71.847 33.532 18.155 1.00 14.33 294 GLN A C 1
ATOM 1627 O O . GLN A 1 218 ? 72.517 33.863 17.175 1.00 12.46 294 GLN A O 1
ATOM 1633 N N . GLN A 1 219 ? 70.888 32.639 18.050 1.00 13.74 295 GLN A N 1
ATOM 1634 C CA . GLN A 1 219 ? 70.515 32.058 16.790 1.00 15.10 295 GLN A CA 1
ATOM 1635 C C . GLN A 1 219 ? 70.001 33.147 15.859 1.00 20.14 295 GLN A C 1
ATOM 1636 O O . GLN A 1 219 ? 70.447 33.258 14.739 1.00 20.62 295 GLN A O 1
ATOM 1642 N N . ALA A 1 220 ? 69.144 34.042 16.356 1.00 13.85 296 ALA A N 1
ATOM 1643 C CA . ALA A 1 220 ? 68.638 35.116 15.531 1.00 12.59 296 ALA A CA 1
ATOM 1644 C C . ALA A 1 220 ? 69.700 36.051 15.007 1.00 20.14 296 ALA A C 1
ATOM 1645 O O . ALA A 1 220 ? 69.686 36.405 13.834 1.00 17.16 296 ALA A O 1
ATOM 1647 N N . PHE A 1 221 ? 70.593 36.552 15.883 1.00 13.49 297 PHE A N 1
ATOM 1648 C CA . PHE A 1 221 ? 71.599 37.482 15.432 1.00 13.44 297 PHE A CA 1
ATOM 1649 C C . PHE A 1 221 ? 72.587 36.816 14.460 1.00 17.30 297 PHE A C 1
ATOM 1650 O O . PHE A 1 221 ? 73.144 37.426 13.553 1.00 16.98 297 PHE A O 1
ATOM 1658 N N . THR A 1 222 ? 72.859 35.586 14.744 1.00 13.09 298 THR A N 1
ATOM 1659 C CA . THR A 1 222 ? 73.774 34.861 13.935 1.00 14.59 298 THR A CA 1
ATOM 1660 C C . THR A 1 222 ? 73.267 34.749 12.484 1.00 24.74 298 THR A C 1
ATOM 1661 O O . THR A 1 222 ? 73.998 34.986 11.514 1.00 24.96 298 THR A O 1
ATOM 1665 N N . GLU A 1 223 ? 72.030 34.288 12.354 1.00 20.93 299 GLU A N 1
ATOM 1666 C CA . GLU A 1 223 ? 71.361 34.047 11.081 1.00 18.75 299 GLU A CA 1
ATOM 1667 C C . GLU A 1 223 ? 71.297 35.302 10.327 1.00 20.59 299 GLU A C 1
ATOM 1668 O O . GLU A 1 223 ? 71.658 35.357 9.191 1.00 26.88 299 GLU A O 1
ATOM 1674 N N . LEU A 1 224 ? 70.878 36.331 10.985 1.00 14.60 300 LEU A N 1
ATOM 1675 C CA . LEU A 1 224 ? 70.704 37.664 10.384 1.00 16.96 300 LEU A CA 1
ATOM 1676 C C . LEU A 1 224 ? 71.973 38.258 9.897 1.00 21.43 300 LEU A C 1
ATOM 1677 O O . LEU A 1 224 ? 72.047 38.948 8.880 1.00 21.59 300 LEU A O 1
ATOM 1682 N N . SER A 1 225 ? 72.991 38.007 10.645 1.00 19.39 301 SER A N 1
ATOM 1683 C CA . SER A 1 225 ? 74.282 38.554 10.281 1.00 17.31 301 SER A CA 1
ATOM 1684 C C . SER A 1 225 ? 74.754 37.853 9.034 1.00 26.42 301 SER A C 1
ATOM 1685 O O . SER A 1 225 ? 75.263 38.448 8.086 1.00 26.86 301 SER A O 1
ATOM 1688 N N . LYS A 1 226 ? 74.499 36.552 9.021 1.00 23.00 302 LYS A N 1
ATOM 1689 C CA . LYS A 1 226 ? 74.867 35.792 7.883 1.00 25.67 302 LYS A CA 1
ATOM 1690 C C . LYS A 1 226 ? 74.135 36.275 6.635 1.00 38.34 302 LYS A C 1
ATOM 1691 O O . LYS A 1 226 ? 74.656 36.200 5.533 1.00 42.51 302 LYS A O 1
ATOM 1697 N N . GLN A 1 227 ? 72.910 36.736 6.785 1.00 27.87 303 GLN A N 1
ATOM 1698 C CA . GLN A 1 227 ? 72.156 37.192 5.631 1.00 23.58 303 GLN A CA 1
ATOM 1699 C C . GLN A 1 227 ? 72.643 38.488 5.129 1.00 29.69 303 GLN A C 1
ATOM 1700 O O . GLN A 1 227 ? 72.222 38.946 4.087 1.00 37.63 303 GLN A O 1
ATOM 1706 N N . GLY A 1 228 ? 73.483 39.100 5.886 1.00 19.46 304 GLY A N 1
ATOM 1707 C CA . GLY A 1 228 ? 73.953 40.378 5.429 1.00 14.48 304 GLY A CA 1
ATOM 1708 C C . GLY A 1 228 ? 72.873 41.419 5.410 1.00 20.27 304 GLY A C 1
ATOM 1709 O O . GLY A 1 228 ? 72.906 42.238 4.543 1.00 24.07 304 GLY A O 1
ATOM 1710 N N . VAL A 1 229 ? 71.959 41.476 6.392 1.00 20.27 305 VAL A N 1
ATOM 1711 C CA . VAL A 1 229 ? 70.919 42.511 6.380 1.00 12.56 305 VAL A CA 1
ATOM 1712 C C . VAL A 1 229 ? 71.505 43.889 6.505 1.00 15.66 305 VAL A C 1
ATOM 1713 O O . VAL A 1 229 ? 72.600 44.032 7.017 1.00 17.03 305 VAL A O 1
ATOM 1717 N N . ALA A 1 230 ? 70.807 44.882 5.952 1.00 13.73 306 ALA A N 1
ATOM 1718 C CA . ALA A 1 230 ? 71.263 46.271 5.953 1.00 15.86 306 ALA A CA 1
ATOM 1719 C C . ALA A 1 230 ? 71.197 46.938 7.352 1.00 19.43 306 ALA A C 1
ATOM 1720 O O . ALA A 1 230 ? 71.905 47.898 7.612 1.00 14.60 306 ALA A O 1
ATOM 1722 N N . GLY A 1 231 ? 70.245 46.466 8.192 1.00 18.97 307 GLY A N 1
ATOM 1723 C CA . GLY A 1 231 ? 69.974 46.984 9.530 1.00 13.16 307 GLY A CA 1
ATOM 1724 C C . GLY A 1 231 ? 69.264 45.946 10.352 1.00 18.20 307 GLY A C 1
ATOM 1725 O O . GLY A 1 231 ? 68.705 44.958 9.860 1.00 12.82 307 GLY A O 1
ATOM 1726 N N . LEU A 1 232 ? 69.308 46.172 11.666 1.00 20.52 308 LEU A N 1
ATOM 1727 C CA . LEU A 1 232 ? 68.702 45.285 12.634 1.00 15.32 308 LEU A CA 1
ATOM 1728 C C . LEU A 1 232 ? 67.722 46.069 13.389 1.00 11.47 308 LEU A C 1
ATOM 1729 O O . LEU A 1 232 ? 68.003 47.201 13.799 1.00 15.59 308 LEU A O 1
ATOM 1734 N N . VAL A 1 233 ? 66.569 45.471 13.581 1.00 10.77 309 VAL A N 1
ATOM 1735 C CA . VAL A 1 233 ? 65.476 46.127 14.360 1.00 11.85 309 VAL A CA 1
ATOM 1736 C C . VAL A 1 233 ? 65.174 45.221 15.551 1.00 12.59 309 VAL A C 1
ATOM 1737 O O . VAL A 1 233 ? 64.674 44.092 15.416 1.00 12.07 309 VAL A O 1
ATOM 1741 N N . LEU A 1 234 ? 65.580 45.728 16.742 1.00 13.45 310 LEU A N 1
ATOM 1742 C CA . LEU A 1 234 ? 65.437 44.947 17.981 1.00 14.24 310 LEU A CA 1
ATOM 1743 C C . LEU A 1 234 ? 64.244 45.488 18.739 1.00 8.00 310 LEU A C 1
ATOM 1744 O O . LEU A 1 234 ? 64.265 46.601 19.270 1.00 11.69 310 LEU A O 1
ATOM 1749 N N . ASP A 1 235 ? 63.274 44.627 18.855 1.00 6.02 311 ASP A N 1
ATOM 1750 C CA . ASP A 1 235 ? 62.027 45.058 19.411 1.00 9.38 311 ASP A CA 1
ATOM 1751 C C . ASP A 1 235 ? 61.791 44.542 20.808 1.00 10.08 311 ASP A C 1
ATOM 1752 O O . ASP A 1 235 ? 61.469 43.362 21.030 1.00 12.01 311 ASP A O 1
ATOM 1757 N N . ILE A 1 236 ? 61.918 45.502 21.745 1.00 13.84 312 ILE A N 1
ATOM 1758 C CA . ILE A 1 236 ? 61.735 45.194 23.183 1.00 13.17 312 ILE A CA 1
ATOM 1759 C C . ILE A 1 236 ? 60.602 45.948 23.835 1.00 16.16 312 ILE A C 1
ATOM 1760 O O . ILE A 1 236 ? 60.621 46.221 25.029 1.00 12.21 312 ILE A O 1
ATOM 1765 N N . ARG A 1 237 ? 59.638 46.339 23.003 1.00 12.88 313 ARG A N 1
ATOM 1766 C CA . ARG A 1 237 ? 58.480 47.024 23.515 1.00 11.03 313 ARG A CA 1
ATOM 1767 C C . ARG A 1 237 ? 57.765 46.026 24.373 1.00 12.52 313 ARG A C 1
ATOM 1768 O O . ARG A 1 237 ? 57.816 44.799 24.112 1.00 12.80 313 ARG A O 1
ATOM 1776 N N . ASN A 1 238 ? 57.107 46.542 25.377 1.00 10.68 314 ASN A N 1
ATOM 1777 C CA . ASN A 1 238 ? 56.334 45.635 26.212 1.00 12.99 314 ASN A CA 1
ATOM 1778 C C . ASN A 1 238 ? 57.144 44.454 26.715 1.00 19.41 314 ASN A C 1
ATOM 1779 O O . ASN A 1 238 ? 56.725 43.311 26.595 1.00 26.01 314 ASN A O 1
ATOM 1784 N N . ASN A 1 239 ? 58.355 44.713 27.139 1.00 16.43 315 ASN A N 1
ATOM 1785 C CA . ASN A 1 239 ? 59.175 43.623 27.656 1.00 11.83 315 ASN A CA 1
ATOM 1786 C C . ASN A 1 239 ? 59.541 44.112 29.084 1.00 17.58 315 ASN A C 1
ATOM 1787 O O . ASN A 1 239 ? 60.291 45.066 29.287 1.00 12.85 315 ASN A O 1
ATOM 1792 N N . GLY A 1 240 ? 58.891 43.498 30.071 1.00 16.77 316 GLY A N 1
ATOM 1793 C CA . GLY A 1 240 ? 59.065 43.897 31.477 1.00 17.84 316 GLY A CA 1
ATOM 1794 C C . GLY A 1 240 ? 60.433 43.612 32.073 1.00 23.40 316 GLY A C 1
ATOM 1795 O O . GLY A 1 240 ? 60.673 43.950 33.203 1.00 25.47 316 GLY A O 1
ATOM 1796 N N . GLY A 1 241 ? 61.356 43.040 31.311 1.00 17.12 317 GLY A N 1
ATOM 1797 C CA . GLY A 1 241 ? 62.711 42.795 31.812 1.00 17.00 317 GLY A CA 1
ATOM 1798 C C . GLY A 1 241 ? 62.738 41.338 32.166 1.00 31.67 317 GLY A C 1
ATOM 1799 O O . GLY A 1 241 ? 62.316 40.500 31.378 1.00 40.40 317 GLY A O 1
ATOM 1800 N N . GLY A 1 242 ? 63.029 41.037 33.376 1.00 26.22 318 GLY A N 1
ATOM 1801 C CA . GLY A 1 242 ? 63.047 39.632 33.757 1.00 23.09 318 GLY A CA 1
ATOM 1802 C C . GLY A 1 242 ? 64.454 39.227 34.171 1.00 25.65 318 GLY A C 1
ATOM 1803 O O . GLY A 1 242 ? 65.069 39.807 35.074 1.00 25.07 318 GLY A O 1
ATOM 1804 N N . LEU A 1 243 ? 64.958 38.207 33.521 1.00 17.30 319 LEU A N 1
ATOM 1805 C CA . LEU A 1 243 ? 66.248 37.695 33.859 1.00 15.61 319 LEU A CA 1
ATOM 1806 C C . LEU A 1 243 ? 67.333 38.669 33.466 1.00 25.39 319 LEU A C 1
ATOM 1807 O O . LEU A 1 243 ? 67.676 38.777 32.292 1.00 15.36 319 LEU A O 1
ATOM 1812 N N . PHE A 1 244 ? 67.913 39.362 34.439 1.00 17.01 320 PHE A N 1
ATOM 1813 C CA . PHE A 1 244 ? 68.977 40.322 34.142 1.00 14.92 320 PHE A CA 1
ATOM 1814 C C . PHE A 1 244 ? 70.161 39.744 33.365 1.00 13.18 320 PHE A C 1
ATOM 1815 O O . PHE A 1 244 ? 70.696 40.380 32.445 1.00 16.17 320 PHE A O 1
ATOM 1823 N N . PRO A 1 245 ? 70.642 38.586 33.715 1.00 11.60 321 PRO A N 1
ATOM 1824 C CA . PRO A 1 245 ? 71.766 38.034 32.998 1.00 15.40 321 PRO A CA 1
ATOM 1825 C C . PRO A 1 245 ? 71.507 37.769 31.506 1.00 15.42 321 PRO A C 1
ATOM 1826 O O . PRO A 1 245 ? 72.428 37.816 30.675 1.00 14.52 321 PRO A O 1
ATOM 1830 N N . ALA A 1 246 ? 70.270 37.465 31.162 1.00 11.47 322 ALA A N 1
ATOM 1831 C CA . ALA A 1 246 ? 69.969 37.264 29.720 1.00 11.17 322 ALA A CA 1
ATOM 1832 C C . ALA A 1 246 ? 70.052 38.644 29.002 1.00 15.05 322 ALA A C 1
ATOM 1833 O O . ALA A 1 246 ? 70.459 38.781 27.864 1.00 16.42 322 ALA A O 1
ATOM 1835 N N . GLY A 1 247 ? 69.732 39.743 29.683 1.00 12.39 323 GLY A N 1
ATOM 1836 C CA . GLY A 1 247 ? 69.843 41.082 29.078 1.00 12.79 323 GLY A CA 1
ATOM 1837 C C . GLY A 1 247 ? 71.295 41.426 28.865 1.00 15.46 323 GLY A C 1
ATOM 1838 O O . GLY A 1 247 ? 71.676 42.010 27.892 1.00 14.04 323 GLY A O 1
ATOM 1839 N N . VAL A 1 248 ? 72.114 41.057 29.832 1.00 11.24 324 VAL A N 1
ATOM 1840 C CA . VAL A 1 248 ? 73.534 41.274 29.703 1.00 12.80 324 VAL A CA 1
ATOM 1841 C C . VAL A 1 248 ? 74.091 40.416 28.542 1.00 13.58 324 VAL A C 1
ATOM 1842 O O . VAL A 1 248 ? 74.900 40.894 27.759 1.00 13.60 324 VAL A O 1
ATOM 1846 N N . ASN A 1 249 ? 73.684 39.162 28.462 1.00 12.52 325 ASN A N 1
ATOM 1847 C CA . ASN A 1 249 ? 74.118 38.275 27.388 1.00 10.46 325 ASN A CA 1
ATOM 1848 C C . ASN A 1 249 ? 73.786 38.868 26.043 1.00 13.05 325 ASN A C 1
ATOM 1849 O O . ASN A 1 249 ? 74.630 38.831 25.168 1.00 14.05 325 ASN A O 1
ATOM 1854 N N . VAL A 1 250 ? 72.564 39.399 25.902 1.00 12.33 326 VAL A N 1
ATOM 1855 C CA . VAL A 1 250 ? 72.135 40.053 24.680 1.00 9.67 326 VAL A CA 1
ATOM 1856 C C . VAL A 1 250 ? 72.927 41.278 24.354 1.00 13.59 326 VAL A C 1
ATOM 1857 O O . VAL A 1 250 ? 73.380 41.511 23.212 1.00 12.00 326 VAL A O 1
ATOM 1861 N N . ALA A 1 251 ? 73.200 42.064 25.365 1.00 12.25 327 ALA A N 1
ATOM 1862 C CA . ALA A 1 251 ? 74.027 43.236 25.106 1.00 11.44 327 ALA A CA 1
ATOM 1863 C C . ALA A 1 251 ? 75.446 42.880 24.589 1.00 11.72 327 ALA A C 1
ATOM 1864 O O . ALA A 1 251 ? 76.052 43.514 23.693 1.00 14.73 327 ALA A O 1
ATOM 1866 N N . ARG A 1 252 ? 75.963 41.845 25.203 1.00 13.79 328 ARG A N 1
ATOM 1867 C CA . ARG A 1 252 ? 77.252 41.288 24.871 1.00 13.67 328 ARG A CA 1
ATOM 1868 C C . ARG A 1 252 ? 77.298 40.750 23.428 1.00 20.77 328 ARG A C 1
ATOM 1869 O O . ARG A 1 252 ? 78.391 40.627 22.883 1.00 17.20 328 ARG A O 1
ATOM 1885 N N . LEU A 1 254 ? 76.030 42.311 20.958 1.00 8.18 330 LEU A N 1
ATOM 1886 C CA . LEU A 1 254 ? 76.022 43.473 20.074 1.00 11.26 330 LEU A CA 1
ATOM 1887 C C . LEU A 1 254 ? 77.115 44.439 20.256 1.00 15.12 330 LEU A C 1
ATOM 1888 O O . LEU A 1 254 ? 77.267 45.287 19.438 1.00 13.11 330 LEU A O 1
ATOM 1893 N N . VAL A 1 255 ? 77.735 44.420 21.395 1.00 13.78 331 VAL A N 1
ATOM 1894 C CA . VAL A 1 255 ? 78.754 45.427 21.684 1.00 11.80 331 VAL A CA 1
ATOM 1895 C C . VAL A 1 255 ? 80.091 44.744 21.930 1.00 22.42 331 VAL A C 1
ATOM 1896 O O . VAL A 1 255 ? 80.145 43.694 22.555 1.00 22.88 331 VAL A O 1
ATOM 1900 N N . ASP A 1 256 ? 81.214 45.254 21.383 1.00 18.79 332 ASP A N 1
ATOM 1901 C CA . ASP A 1 256 ? 82.454 44.504 21.587 1.00 19.93 332 ASP A CA 1
ATOM 1902 C C . ASP A 1 256 ? 83.210 44.896 22.854 1.00 17.18 332 ASP A C 1
ATOM 1903 O O . ASP A 1 256 ? 83.865 44.057 23.458 1.00 18.10 332 ASP A O 1
ATOM 1908 N N . ARG A 1 257 ? 83.172 46.183 23.144 1.00 17.59 333 ARG A N 1
ATOM 1909 C CA . ARG A 1 257 ? 83.903 46.658 24.307 1.00 23.08 333 ARG A CA 1
ATOM 1910 C C . ARG A 1 257 ? 83.119 47.695 25.059 1.00 17.38 333 ARG A C 1
ATOM 1911 O O . ARG A 1 257 ? 82.323 48.417 24.475 1.00 19.80 333 ARG A O 1
ATOM 1919 N N . GLY A 1 258 ? 83.431 47.873 26.316 1.00 17.41 334 GLY A N 1
ATOM 1920 C CA . GLY A 1 258 ? 82.758 48.984 27.004 1.00 20.07 334 GLY A CA 1
ATOM 1921 C C . GLY A 1 258 ? 81.870 48.563 28.153 1.00 23.22 334 GLY A C 1
ATOM 1922 O O . GLY A 1 258 ? 81.477 47.396 28.207 1.00 17.01 334 GLY A O 1
ATOM 1923 N N . ASP A 1 259 ? 81.548 49.551 29.026 1.00 14.20 335 ASP A N 1
ATOM 1924 C CA . ASP A 1 259 ? 80.717 49.241 30.160 1.00 14.66 335 ASP A CA 1
ATOM 1925 C C . ASP A 1 259 ? 79.334 49.146 29.730 1.00 17.80 335 ASP A C 1
ATOM 1926 O O . ASP A 1 259 ? 79.005 49.868 28.807 1.00 23.75 335 ASP A O 1
ATOM 1931 N N . LEU A 1 260 ? 78.558 48.254 30.345 1.00 9.86 336 LEU A N 1
ATOM 1932 C CA . LEU A 1 260 ? 77.176 48.120 29.950 1.00 10.05 336 LEU A CA 1
ATOM 1933 C C . LEU A 1 260 ? 76.182 48.673 31.002 1.00 15.44 336 LEU A C 1
ATOM 1934 O O . LEU A 1 260 ? 75.203 49.380 30.678 1.00 15.42 336 LEU A O 1
ATOM 1939 N N . VAL A 1 261 ? 76.461 48.381 32.296 1.00 15.30 337 VAL A N 1
ATOM 1940 C CA . VAL A 1 261 ? 75.588 48.812 33.386 1.00 9.96 337 VAL A CA 1
ATOM 1941 C C . VAL A 1 261 ? 76.443 48.880 34.646 1.00 14.60 337 VAL A C 1
ATOM 1942 O O . VAL A 1 261 ? 77.292 48.010 34.855 1.00 11.85 337 VAL A O 1
ATOM 1946 N N . LEU A 1 262 ? 76.104 49.873 35.439 1.00 12.80 338 LEU A N 1
ATOM 1947 C CA . LEU A 1 262 ? 76.719 50.067 36.762 1.00 10.90 338 LEU A CA 1
ATOM 1948 C C . LEU A 1 262 ? 75.645 49.687 37.789 1.00 19.96 338 LEU A C 1
ATOM 1949 O O . LEU A 1 262 ? 74.449 49.834 37.520 1.00 15.24 338 LEU A O 1
ATOM 1954 N N . ILE A 1 263 ? 76.071 49.089 38.914 1.00 11.37 339 ILE A N 1
ATOM 1955 C CA . ILE A 1 263 ? 75.143 48.719 39.998 1.00 8.34 339 ILE A CA 1
ATOM 1956 C C . ILE A 1 263 ? 75.524 49.691 41.121 1.00 12.41 339 ILE A C 1
ATOM 1957 O O . ILE A 1 263 ? 76.674 49.679 41.569 1.00 14.12 339 ILE A O 1
ATOM 1962 N N . ALA A 1 264 ? 74.639 50.585 41.538 1.00 9.86 340 ALA A N 1
ATOM 1963 C CA . ALA A 1 264 ? 75.019 51.611 42.538 1.00 10.24 340 ALA A CA 1
ATOM 1964 C C . ALA A 1 264 ? 74.152 51.600 43.750 1.00 14.81 340 ALA A C 1
ATOM 1965 O O . ALA A 1 264 ? 73.029 51.120 43.717 1.00 12.16 340 ALA A O 1
ATOM 1967 N N . ASP A 1 265 ? 74.610 52.262 44.801 1.00 12.23 341 ASP A N 1
ATOM 1968 C CA . ASP A 1 265 ? 73.764 52.445 45.998 1.00 9.10 341 ASP A CA 1
ATOM 1969 C C . ASP A 1 265 ? 74.298 53.661 46.709 1.00 13.30 341 ASP A C 1
ATOM 1970 O O . ASP A 1 265 ? 75.144 54.339 46.095 1.00 13.34 341 ASP A O 1
ATOM 1975 N N . SER A 1 266 ? 73.849 54.012 47.946 1.00 12.25 342 SER A N 1
ATOM 1976 C CA . SER A 1 266 ? 74.310 55.257 48.586 1.00 11.08 342 SER A CA 1
ATOM 1977 C C . SER A 1 266 ? 75.829 55.417 48.765 1.00 12.12 342 SER A C 1
ATOM 1978 O O . SER A 1 266 ? 76.392 56.532 48.831 1.00 14.72 342 SER A O 1
ATOM 1981 N N . GLN A 1 267 ? 76.509 54.292 48.784 1.00 12.68 343 GLN A N 1
ATOM 1982 C CA . GLN A 1 267 ? 77.969 54.238 48.925 1.00 16.88 343 GLN A CA 1
ATOM 1983 C C . GLN A 1 267 ? 78.708 54.586 47.628 1.00 20.13 343 GLN A C 1
ATOM 1984 O O . GLN A 1 267 ? 79.839 55.055 47.634 1.00 13.94 343 GLN A O 1
ATOM 1990 N N . GLY A 1 268 ? 78.097 54.336 46.483 1.00 17.57 344 GLY A N 1
ATOM 1991 C CA . GLY A 1 268 ? 78.732 54.603 45.183 1.00 14.20 344 GLY A CA 1
ATOM 1992 C C . GLY A 1 268 ? 78.495 53.356 44.352 1.00 13.73 344 GLY A C 1
ATOM 1993 O O . GLY A 1 268 ? 77.543 52.585 44.621 1.00 12.00 344 GLY A O 1
ATOM 1994 N N . ILE A 1 269 ? 79.333 53.158 43.319 1.00 12.86 345 ILE A N 1
ATOM 1995 C CA . ILE A 1 269 ? 79.219 51.991 42.432 1.00 7.71 345 ILE A CA 1
ATOM 1996 C C . ILE A 1 269 ? 79.725 50.765 43.143 1.00 9.38 345 ILE A C 1
ATOM 1997 O O . ILE A 1 269 ? 80.740 50.808 43.811 1.00 13.15 345 ILE A O 1
ATOM 2002 N N . ARG A 1 270 ? 78.947 49.727 43.110 1.00 11.89 346 ARG A N 1
ATOM 2003 C CA . ARG A 1 270 ? 79.237 48.503 43.799 1.00 14.21 346 ARG A CA 1
ATOM 2004 C C . ARG A 1 270 ? 79.712 47.417 42.839 1.00 20.12 346 ARG A C 1
ATOM 2005 O O . ARG A 1 270 ? 80.434 46.478 43.199 1.00 11.42 346 ARG A O 1
ATOM 2013 N N . ASP A 1 271 ? 79.259 47.524 41.565 1.00 11.70 347 ASP A N 1
ATOM 2014 C CA . ASP A 1 271 ? 79.574 46.437 40.615 1.00 10.52 347 ASP A CA 1
ATOM 2015 C C . ASP A 1 271 ? 79.386 46.985 39.194 1.00 15.46 347 ASP A C 1
ATOM 2016 O O . ASP A 1 271 ? 78.732 48.027 39.050 1.00 12.91 347 ASP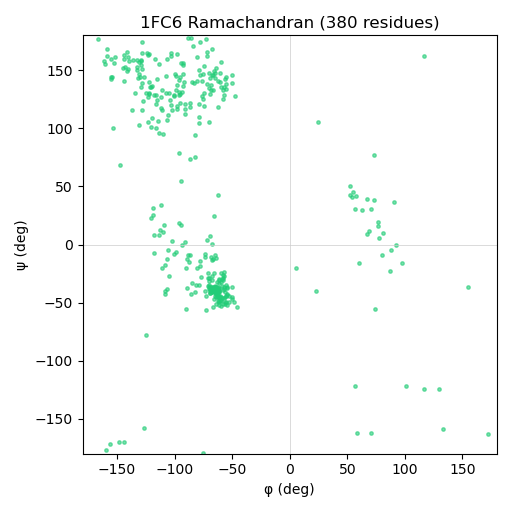 A O 1
ATOM 2021 N N . ILE A 1 272 ? 80.036 46.346 38.198 1.00 13.70 348 ILE A N 1
ATOM 2022 C CA . ILE A 1 272 ? 79.903 46.837 36.828 1.00 10.60 348 ILE A CA 1
ATOM 2023 C C . ILE A 1 272 ? 79.832 45.614 35.927 1.00 20.27 348 ILE A C 1
ATOM 2024 O O . ILE A 1 272 ? 80.365 44.576 36.275 1.00 15.95 348 ILE A O 1
ATOM 2029 N N . TYR A 1 273 ? 79.124 45.684 34.787 1.00 15.02 349 TYR A N 1
ATOM 2030 C CA . TYR A 1 273 ? 79.089 44.575 33.836 1.00 10.03 349 TYR A CA 1
ATOM 2031 C C . TYR A 1 273 ? 79.517 45.189 32.559 1.00 13.95 349 TYR A C 1
ATOM 2032 O O . TYR A 1 273 ? 79.094 46.283 32.232 1.00 12.17 349 TYR A O 1
ATOM 2041 N N . SER A 1 274 ? 80.457 44.560 31.905 1.00 14.34 350 SER A N 1
ATOM 2042 C CA . SER A 1 274 ? 80.967 45.158 30.701 1.00 13.79 350 SER A CA 1
ATOM 2043 C C . SER A 1 274 ? 80.928 44.131 29.562 1.00 16.85 350 SER A C 1
ATOM 2044 O O . SER A 1 274 ? 80.682 42.942 29.785 1.00 16.27 350 SER A O 1
ATOM 2047 N N . ALA A 1 275 ? 81.277 44.612 28.359 1.00 16.79 351 ALA A N 1
ATOM 2048 C CA . ALA A 1 275 ? 81.335 43.749 27.171 1.00 17.49 351 ALA A CA 1
ATOM 2049 C C . ALA A 1 275 ? 82.437 42.772 27.363 1.00 20.41 351 ALA A C 1
ATOM 2050 O O . ALA A 1 275 ? 83.434 43.077 28.022 1.00 22.63 351 ALA A O 1
ATOM 2052 N N . ASP A 1 276 ? 82.257 41.571 26.857 1.00 19.03 352 ASP A N 1
ATOM 2053 C CA . ASP A 1 276 ? 83.278 40.590 27.062 1.00 18.17 352 ASP A CA 1
ATOM 2054 C C . ASP A 1 276 ? 84.036 40.147 25.776 1.00 27.75 352 ASP A C 1
ATOM 2055 O O . ASP A 1 276 ? 84.757 39.195 25.811 1.00 25.21 352 ASP A O 1
ATOM 2060 N N . GLY A 1 277 ? 83.882 40.862 24.669 1.00 24.92 353 GLY A N 1
ATOM 2061 C CA . GLY A 1 277 ? 84.516 40.521 23.382 1.00 29.64 353 GLY A CA 1
ATOM 2062 C C . GLY A 1 277 ? 83.879 39.253 22.747 1.00 33.58 353 GLY A C 1
ATOM 2063 O O . GLY A 1 277 ? 84.550 38.481 22.078 1.00 33.81 353 GLY A O 1
ATOM 2064 N N . ASN A 1 278 ? 82.583 38.992 22.986 1.00 23.27 354 ASN A N 1
ATOM 2065 C CA . ASN A 1 278 ? 81.948 37.802 22.443 1.00 17.47 354 ASN A CA 1
ATOM 2066 C C . ASN A 1 278 ? 80.853 38.236 21.558 1.00 15.73 354 ASN A C 1
ATOM 2067 O O . ASN A 1 278 ? 79.835 37.561 21.449 1.00 21.15 354 ASN A O 1
ATOM 2072 N N . SER A 1 279 ? 81.050 39.385 20.940 1.00 14.37 355 SER A N 1
ATOM 2073 C CA . SER A 1 279 ? 79.989 39.863 20.087 1.00 14.12 355 SER A CA 1
ATOM 2074 C C . SER A 1 279 ? 79.653 38.874 18.949 1.00 23.59 355 SER A C 1
ATOM 2075 O O . SER A 1 279 ? 80.404 37.971 18.574 1.00 19.07 355 SER A O 1
ATOM 2078 N N . ILE A 1 280 ? 78.451 38.995 18.448 1.00 16.51 356 ILE A N 1
ATOM 2079 C CA . ILE A 1 280 ? 78.038 38.222 17.277 1.00 19.06 356 ILE A CA 1
ATOM 2080 C C . ILE A 1 280 ? 77.993 39.227 16.091 1.00 19.96 356 ILE A C 1
ATOM 2081 O O . ILE A 1 280 ? 78.377 38.947 14.964 1.00 16.90 356 ILE A O 1
ATOM 2086 N N . ASP A 1 281 ? 77.533 40.432 16.412 1.00 15.36 357 ASP A N 1
ATOM 2087 C CA . ASP A 1 281 ? 77.331 41.483 15.445 1.00 17.74 357 ASP A CA 1
ATOM 2088 C C . ASP A 1 281 ? 77.438 42.870 16.062 1.00 21.99 357 ASP A C 1
ATOM 2089 O O . ASP A 1 281 ? 76.481 43.393 16.624 1.00 16.69 357 ASP A O 1
ATOM 2094 N N . SER A 1 282 ? 78.575 43.523 15.898 1.00 12.84 358 SER A N 1
ATOM 2095 C CA . SER A 1 282 ? 78.645 44.842 16.482 1.00 11.45 358 SER A CA 1
ATOM 2096 C C . SER A 1 282 ? 78.753 45.937 15.431 1.00 14.64 358 SER A C 1
ATOM 2097 O O . SER A 1 282 ? 78.976 47.093 15.752 1.00 18.71 358 SER A O 1
ATOM 2100 N N . ALA A 1 283 ? 78.593 45.547 14.168 1.00 20.51 359 ALA A N 1
ATOM 2101 C CA . ALA A 1 283 ? 78.704 46.457 13.023 1.00 20.49 359 ALA A CA 1
ATOM 2102 C C . ALA A 1 283 ? 77.395 46.812 12.317 1.00 17.75 359 ALA A C 1
ATOM 2103 O O . ALA A 1 283 ? 77.180 47.937 11.930 1.00 24.75 359 ALA A O 1
ATOM 2105 N N . THR A 1 284 ? 76.495 45.916 12.136 1.00 12.68 360 THR A N 1
ATOM 2106 C CA . THR A 1 284 ? 75.247 46.317 11.433 1.00 15.52 360 THR A CA 1
ATOM 2107 C C . THR A 1 284 ? 74.475 47.419 12.137 1.00 16.77 360 THR A C 1
ATOM 2108 O O . THR A 1 284 ? 74.241 47.316 13.360 1.00 19.01 360 THR A O 1
ATOM 2112 N N . PRO A 1 285 ? 74.003 48.428 11.378 1.00 17.45 361 PRO A N 1
ATOM 2113 C CA . PRO A 1 285 ? 73.202 49.486 12.003 1.00 17.34 361 PRO A CA 1
ATOM 2114 C C . PRO A 1 285 ? 72.018 48.882 12.745 1.00 13.96 361 PRO A C 1
ATOM 2115 O O . PRO A 1 285 ? 71.337 48.013 12.251 1.00 13.46 361 PRO A O 1
ATOM 2119 N N . LEU A 1 286 ? 71.748 49.412 13.944 1.00 12.27 362 LEU A N 1
ATOM 2120 C CA . LEU A 1 286 ? 70.722 48.843 14.771 1.00 9.91 362 LEU A CA 1
ATOM 2121 C C . LEU A 1 286 ? 69.816 49.898 15.288 1.00 10.73 362 LEU A C 1
ATOM 2122 O O . LEU A 1 286 ? 70.250 50.976 15.699 1.00 11.90 362 LEU A O 1
ATOM 2127 N N . VAL A 1 287 ? 68.544 49.558 15.368 1.00 9.91 363 VAL A N 1
ATOM 2128 C CA . VAL A 1 287 ? 67.580 50.458 15.977 1.00 7.32 363 VAL A CA 1
ATOM 2129 C C . VAL A 1 287 ? 66.831 49.605 17.008 1.00 12.06 363 VAL A C 1
ATOM 2130 O O . VAL A 1 287 ? 66.518 48.439 16.757 1.00 10.93 363 VAL A O 1
ATOM 2134 N N . VAL A 1 288 ? 66.621 50.152 18.204 1.00 10.60 364 VAL A N 1
ATOM 2135 C CA . VAL A 1 288 ? 65.946 49.360 19.236 1.00 10.37 364 VAL A CA 1
ATOM 2136 C C . VAL A 1 288 ? 64.585 49.964 19.493 1.00 9.78 364 VAL A C 1
ATOM 2137 O O . VAL A 1 288 ? 64.492 51.180 19.761 1.00 11.66 364 VAL A O 1
ATOM 2141 N N . LEU A 1 289 ? 63.512 49.143 19.410 1.00 9.10 365 LEU A N 1
ATOM 2142 C CA . LEU A 1 289 ? 62.196 49.719 19.651 1.00 5.49 365 LEU A CA 1
ATOM 2143 C C . LEU A 1 289 ? 61.795 49.469 21.125 1.00 11.27 365 LEU A C 1
ATOM 2144 O O . LEU A 1 289 ? 61.854 48.327 21.614 1.00 10.24 365 LEU A O 1
ATOM 2149 N N . VAL A 1 290 ? 61.394 50.582 21.771 1.00 10.87 366 VAL A N 1
ATOM 2150 C CA . VAL A 1 290 ? 60.973 50.552 23.186 1.00 10.16 366 VAL A CA 1
ATOM 2151 C C . VAL A 1 290 ? 59.735 51.354 23.417 1.00 12.39 366 VAL A C 1
ATOM 2152 O O . VAL A 1 290 ? 59.361 52.208 22.598 1.00 12.68 366 VAL A O 1
ATOM 2156 N N . ASN A 1 291 ? 59.026 51.076 24.501 1.00 7.48 367 ASN A N 1
ATOM 2157 C CA . ASN A 1 291 ? 57.871 51.874 24.813 1.00 8.71 367 ASN A CA 1
ATOM 2158 C C . ASN A 1 291 ? 57.713 51.925 26.323 1.00 12.67 367 ASN A C 1
ATOM 2159 O O . ASN A 1 291 ? 58.610 51.483 27.022 1.00 11.62 367 ASN A O 1
ATOM 2164 N N . ARG A 1 292 ? 56.591 52.447 26.797 1.00 7.87 368 ARG A N 1
ATOM 2165 C CA . ARG A 1 292 ? 56.431 52.585 28.222 1.00 9.99 368 ARG A CA 1
ATOM 2166 C C . ARG A 1 292 ? 56.335 51.239 28.954 1.00 18.91 368 ARG A C 1
ATOM 2167 O O . ARG A 1 292 ? 56.454 51.211 30.179 1.00 16.38 368 ARG A O 1
ATOM 2175 N N . GLY A 1 293 ? 56.148 50.111 28.219 1.00 13.20 369 GLY A N 1
ATOM 2176 C CA . GLY A 1 293 ? 56.114 48.779 28.780 1.00 9.23 369 GLY A CA 1
ATOM 2177 C C . GLY A 1 293 ? 57.487 48.132 28.794 1.00 11.90 369 GLY A C 1
ATOM 2178 O O . GLY A 1 293 ? 57.646 46.998 29.185 1.00 16.43 369 GLY A O 1
ATOM 2179 N N . THR A 1 294 ? 58.501 48.838 28.352 1.00 9.03 370 THR A N 1
ATOM 2180 C CA . THR A 1 294 ? 59.864 48.292 28.375 1.00 7.28 370 THR A CA 1
ATOM 2181 C C . THR A 1 294 ? 60.398 48.630 29.771 1.00 12.90 370 THR A C 1
ATOM 2182 O O . THR A 1 294 ? 60.389 49.804 30.145 1.00 11.36 370 THR A O 1
ATOM 2186 N N . ALA A 1 295 ? 60.794 47.636 30.541 1.00 13.14 371 ALA A N 1
ATOM 2187 C CA . ALA A 1 295 ? 61.267 47.947 31.903 1.00 11.71 371 ALA A CA 1
ATOM 2188 C C . ALA A 1 295 ? 62.414 47.080 32.403 1.00 16.60 371 ALA A C 1
ATOM 2189 O O . ALA A 1 295 ? 62.706 46.004 31.883 1.00 16.19 371 ALA A O 1
ATOM 2191 N N . SER A 1 296 ? 63.074 47.578 33.468 1.00 18.65 372 SER A N 1
ATOM 2192 C CA . SER A 1 296 ? 64.098 46.768 34.171 1.00 16.77 372 SER A CA 1
ATOM 2193 C C . SER A 1 296 ? 65.244 46.263 33.290 1.00 16.51 372 SER A C 1
ATOM 2194 O O . SER A 1 296 ? 65.935 47.095 32.743 1.00 16.11 372 SER A O 1
ATOM 2197 N N . ALA A 1 297 ? 65.477 44.933 33.200 1.00 13.75 373 ALA A N 1
ATOM 2198 C CA . ALA A 1 297 ? 66.592 44.395 32.358 1.00 13.43 373 ALA A CA 1
ATOM 2199 C C . ALA A 1 297 ? 66.500 44.903 30.901 1.00 15.61 373 ALA A C 1
ATOM 2200 O O . ALA A 1 297 ? 67.516 45.093 30.211 1.00 14.97 373 ALA A O 1
ATOM 2202 N N . SER A 1 298 ? 65.259 45.038 30.396 1.00 11.27 374 SER A N 1
ATOM 2203 C CA . SER A 1 298 ? 65.071 45.556 29.012 1.00 9.53 374 SER A CA 1
ATOM 2204 C C . SER A 1 298 ? 65.589 46.986 28.878 1.00 7.86 374 SER A C 1
ATOM 2205 O O . SER A 1 298 ? 66.222 47.362 27.935 1.00 13.08 374 SER A O 1
ATOM 2208 N N . GLU A 1 299 ? 65.331 47.856 29.883 1.00 11.38 375 GLU A N 1
ATOM 2209 C CA . GLU A 1 299 ? 65.793 49.225 29.909 1.00 10.08 375 GLU A CA 1
ATOM 2210 C C . GLU A 1 299 ? 67.298 49.300 30.063 1.00 13.19 375 GLU A C 1
ATOM 2211 O O . GLU A 1 299 ? 67.993 50.206 29.570 1.00 16.95 375 GLU A O 1
ATOM 2217 N N . VAL A 1 300 ? 67.802 48.379 30.839 1.00 11.07 376 VAL A N 1
ATOM 2218 C CA . VAL A 1 300 ? 69.218 48.321 31.039 1.00 11.17 376 VAL A CA 1
ATOM 2219 C C . VAL A 1 300 ? 69.856 48.047 29.670 1.00 17.08 376 VAL A C 1
ATOM 2220 O O . VAL A 1 300 ? 70.850 48.650 29.295 1.00 15.16 376 VAL A O 1
ATOM 2224 N N . LEU A 1 301 ? 69.266 47.102 28.967 1.00 14.54 377 LEU A N 1
ATOM 2225 C CA . LEU A 1 301 ? 69.765 46.734 27.603 1.00 13.59 377 LEU A CA 1
ATOM 2226 C C . LEU A 1 301 ? 69.747 47.944 26.700 1.00 7.54 377 LEU A C 1
ATOM 2227 O O . LEU A 1 301 ? 70.692 48.275 26.012 1.00 12.00 377 LEU A O 1
ATOM 2232 N N . ALA A 1 302 ? 68.609 48.575 26.687 1.00 8.80 378 ALA A N 1
ATOM 2233 C CA . ALA A 1 302 ? 68.430 49.748 25.855 1.00 9.19 378 ALA A CA 1
ATOM 2234 C C . ALA A 1 302 ? 69.404 50.855 26.229 1.00 19.18 378 ALA A C 1
ATOM 2235 O O . ALA A 1 302 ? 70.015 51.492 25.363 1.00 11.27 378 ALA A O 1
ATOM 2237 N N . GLY A 1 303 ? 69.560 51.104 27.539 1.00 9.37 379 GLY A N 1
ATOM 2238 C CA . GLY A 1 303 ? 70.470 52.117 27.964 1.00 10.90 379 GLY A CA 1
ATOM 2239 C C . GLY A 1 303 ? 71.918 51.796 27.606 1.00 13.79 379 GLY A C 1
ATOM 2240 O O . GLY A 1 303 ? 72.654 52.691 27.310 1.00 14.24 379 GLY A O 1
ATOM 2241 N N . ALA A 1 304 ? 72.352 50.549 27.652 1.00 9.95 380 ALA A N 1
ATOM 2242 C CA . ALA A 1 304 ? 73.728 50.206 27.265 1.00 9.31 380 ALA A CA 1
ATOM 2243 C C . ALA A 1 304 ? 73.901 50.385 25.765 1.00 13.05 380 ALA A C 1
ATOM 2244 O O . ALA A 1 304 ? 74.940 50.780 25.239 1.00 15.89 380 ALA A O 1
ATOM 2246 N N . LEU A 1 305 ? 72.889 50.023 25.022 1.00 12.81 381 LEU A N 1
ATOM 2247 C CA . LEU A 1 305 ? 72.985 50.178 23.537 1.00 12.23 381 LEU A CA 1
ATOM 2248 C C . LEU A 1 305 ? 73.026 51.631 23.121 1.00 12.43 381 LEU A C 1
ATOM 2249 O O . LEU A 1 305 ? 73.715 52.090 22.182 1.00 14.55 381 LEU A O 1
ATOM 2254 N N . LYS A 1 306 ? 72.247 52.426 23.808 1.00 11.22 382 LYS A N 1
ATOM 2255 C CA . LYS A 1 306 ? 72.229 53.853 23.519 1.00 12.31 382 LYS A CA 1
ATOM 2256 C C . LYS A 1 306 ? 73.549 54.569 23.864 1.00 23.49 382 LYS A C 1
ATOM 2257 O O . LYS A 1 306 ? 74.183 55.263 23.013 1.00 18.35 382 LYS A O 1
ATOM 2263 N N . ASP A 1 307 ? 73.983 54.389 25.148 1.00 14.68 383 ASP A N 1
ATOM 2264 C CA . ASP A 1 307 ? 75.173 55.075 25.674 1.00 18.06 383 ASP A CA 1
ATOM 2265 C C . ASP A 1 307 ? 76.413 54.689 24.925 1.00 23.09 383 ASP A C 1
ATOM 2266 O O . ASP A 1 307 ? 77.308 55.481 24.693 1.00 19.63 383 ASP A O 1
ATOM 2271 N N . SER A 1 308 ? 76.462 53.435 24.600 1.00 15.31 384 SER A N 1
ATOM 2272 C CA . SER A 1 308 ? 77.588 52.984 23.831 1.00 16.79 384 SER A CA 1
ATOM 2273 C C . SER A 1 308 ? 77.467 53.471 22.361 1.00 23.82 384 SER A C 1
ATOM 2274 O O . SER A 1 308 ? 78.355 53.252 21.585 1.00 25.84 384 SER A O 1
ATOM 2277 N N . LYS A 1 309 ? 76.364 54.052 21.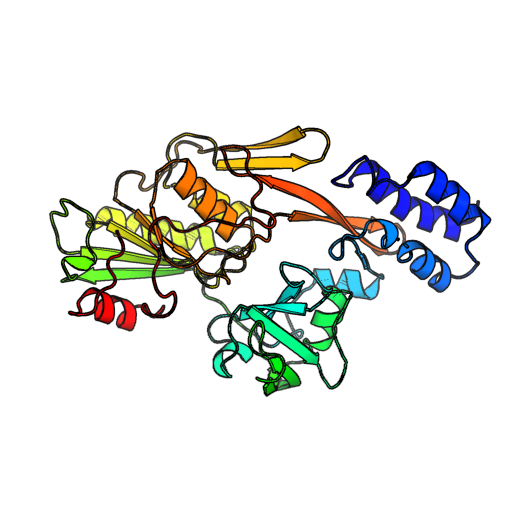959 1.00 16.00 385 LYS A N 1
ATOM 2278 C CA . LYS A 1 309 ? 76.155 54.457 20.573 1.00 19.65 385 LYS A CA 1
ATOM 2279 C C . LYS A 1 309 ? 76.052 53.250 19.620 1.00 22.77 385 LYS A C 1
ATOM 2280 O O . LYS A 1 309 ? 76.088 53.354 18.384 1.00 18.75 385 LYS A O 1
ATOM 2286 N N . ARG A 1 310 ? 75.982 52.074 20.183 1.00 12.63 386 ARG A N 1
ATOM 2287 C CA . ARG A 1 310 ? 75.809 50.895 19.337 1.00 14.61 386 ARG A CA 1
ATOM 2288 C C . ARG A 1 310 ? 74.455 50.954 18.526 1.00 23.91 386 ARG A C 1
ATOM 2289 O O . ARG A 1 310 ? 74.322 50.529 17.334 1.00 16.28 386 ARG A O 1
ATOM 2297 N N . GLY A 1 311 ? 73.399 51.467 19.158 1.00 13.28 387 GLY A N 1
ATOM 2298 C CA . GLY A 1 311 ? 72.170 51.491 18.420 1.00 20.26 387 GLY A CA 1
ATOM 2299 C C . GLY A 1 311 ? 71.396 52.761 18.697 1.00 20.81 387 GLY A C 1
ATOM 2300 O O . GLY A 1 311 ? 71.699 53.481 19.652 1.00 16.95 387 GLY A O 1
ATOM 2301 N N . LEU A 1 312 ? 70.403 53.025 17.842 1.00 14.35 388 LEU A N 1
ATOM 2302 C CA . LEU A 1 312 ? 69.459 54.155 18.031 1.00 20.00 388 LEU A CA 1
ATOM 2303 C C . LEU A 1 312 ? 68.226 53.623 18.799 1.00 17.56 388 LEU A C 1
ATOM 2304 O O . LEU A 1 312 ? 67.849 52.430 18.613 1.00 16.00 388 LEU A O 1
ATOM 2309 N N . ILE A 1 313 ? 67.630 54.479 19.645 1.00 13.90 389 ILE A N 1
ATOM 2310 C CA . ILE A 1 313 ? 66.454 54.043 20.357 1.00 11.41 389 ILE A CA 1
ATOM 2311 C C . ILE A 1 313 ? 65.326 54.779 19.701 1.00 7.67 389 ILE A C 1
ATOM 2312 O O . ILE A 1 313 ? 65.388 55.974 19.519 1.00 13.09 389 ILE A O 1
ATOM 2317 N N . ALA A 1 314 ? 64.319 54.042 19.355 1.00 12.53 390 ALA A N 1
ATOM 2318 C CA . ALA A 1 314 ? 63.166 54.597 18.722 1.00 10.59 390 ALA A CA 1
ATOM 2319 C C . ALA A 1 314 ? 61.931 54.102 19.442 1.00 11.90 390 ALA A C 1
ATOM 2320 O O . ALA A 1 314 ? 61.879 52.945 19.879 1.00 14.31 390 ALA A O 1
ATOM 2322 N N . GLY A 1 315 ? 60.917 54.960 19.488 1.00 10.04 391 GLY A N 1
ATOM 2323 C CA . GLY A 1 315 ? 59.614 54.664 20.063 1.00 13.89 391 GLY A CA 1
ATOM 2324 C C . GLY A 1 315 ? 59.186 55.734 21.052 1.00 15.11 391 GLY A C 1
ATOM 2325 O O . GLY A 1 315 ? 59.165 56.914 20.702 1.00 14.98 391 GLY A O 1
ATOM 2326 N N . GLU A 1 316 ? 58.878 55.311 22.314 1.00 17.27 392 GLU A N 1
ATOM 2327 C CA . GLU A 1 316 ? 58.532 56.213 23.399 1.00 15.17 392 GLU A CA 1
ATOM 2328 C C . GLU A 1 316 ? 59.370 55.830 24.645 1.00 17.18 392 GLU A C 1
ATOM 2329 O O . GLU A 1 316 ? 59.822 54.694 24.753 1.00 13.57 392 GLU A O 1
ATOM 2335 N N . ARG A 1 317 ? 59.543 56.779 25.526 1.00 14.38 393 ARG A N 1
ATOM 2336 C CA . ARG A 1 317 ? 60.348 56.561 26.725 1.00 13.29 393 ARG A CA 1
ATOM 2337 C C . ARG A 1 317 ? 59.838 55.355 27.528 1.00 12.64 393 ARG A C 1
ATOM 2338 O O . ARG A 1 317 ? 58.637 55.046 27.584 1.00 10.56 393 ARG A O 1
ATOM 2346 N N . THR A 1 318 ? 60.827 54.648 28.114 1.00 12.30 394 THR A N 1
ATOM 2347 C CA . THR A 1 318 ? 60.611 53.431 28.877 1.00 8.98 394 THR A CA 1
ATOM 2348 C C . THR A 1 318 ? 60.086 53.770 30.278 1.00 14.41 394 THR A C 1
ATOM 2349 O O . THR A 1 318 ? 60.025 54.931 30.665 1.00 10.87 394 THR A O 1
ATOM 2353 N N . PHE A 1 319 ? 59.735 52.732 31.018 1.00 13.48 395 PHE A N 1
ATOM 2354 C CA . PHE A 1 319 ? 59.109 52.868 32.322 1.00 14.61 395 PHE A CA 1
ATOM 2355 C C . PHE A 1 319 ? 59.967 53.603 33.417 1.00 16.90 395 PHE A C 1
ATOM 2356 O O . PHE A 1 319 ? 59.452 54.484 34.162 1.00 19.83 395 PHE A O 1
ATOM 2364 N N . GLY A 1 320 ? 61.249 53.257 33.530 1.00 13.50 396 GLY A N 1
ATOM 2365 C CA . GLY A 1 320 ? 62.069 53.909 34.553 1.00 13.81 396 GLY A CA 1
ATOM 2366 C C . GLY A 1 320 ? 61.981 53.074 35.844 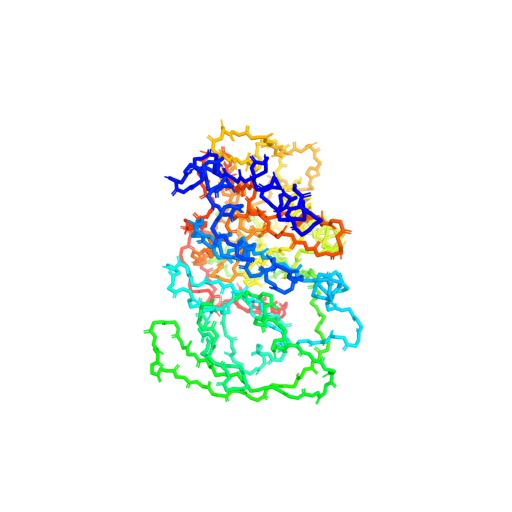1.00 15.59 396 GLY A C 1
ATOM 2367 O O . GLY A 1 320 ? 61.960 53.611 36.955 1.00 16.37 396 GLY A O 1
ATOM 2368 N N . LYS A 1 321 ? 61.934 51.740 35.666 1.00 10.79 397 LYS A N 1
ATOM 2369 C CA . LYS A 1 321 ? 61.896 50.730 36.742 1.00 12.35 397 LYS A CA 1
ATOM 2370 C C . LYS A 1 321 ? 63.364 50.238 36.973 1.00 15.69 397 LYS A C 1
ATOM 2371 O O . LYS A 1 321 ? 63.835 49.292 36.376 1.00 18.94 397 LYS A O 1
ATOM 2377 N N . GLY A 1 322 ? 64.170 51.050 37.701 1.00 15.89 398 GLY A N 1
ATOM 2378 C CA . GLY A 1 322 ? 65.611 50.752 37.801 1.00 18.82 398 GLY A CA 1
ATOM 2379 C C . GLY A 1 322 ? 66.151 50.256 39.165 1.00 21.43 398 GLY A C 1
ATOM 2380 O O . GLY A 1 322 ? 67.368 50.206 39.347 1.00 14.73 398 GLY A O 1
ATOM 2381 N N . LEU A 1 323 ? 65.263 49.803 40.064 1.00 15.16 399 LEU A N 1
ATOM 2382 C CA . LEU A 1 323 ? 65.702 49.326 41.362 1.00 13.11 399 LEU A CA 1
ATOM 2383 C C . LEU A 1 323 ? 65.916 47.887 41.312 1.00 16.17 399 LEU A C 1
ATOM 2384 O O . LEU A 1 323 ? 65.267 47.195 40.542 1.00 17.58 399 LEU A O 1
ATOM 2389 N N . ILE A 1 324 ? 66.759 47.402 42.225 1.00 9.51 400 ILE A N 1
ATOM 2390 C CA . ILE A 1 324 ? 67.020 46.010 42.360 1.00 8.88 400 ILE A CA 1
ATOM 2391 C C . ILE A 1 324 ? 66.688 45.552 43.803 1.00 20.05 400 ILE A C 1
ATOM 2392 O O . ILE A 1 324 ? 67.109 46.224 44.763 1.00 15.52 400 ILE A O 1
ATOM 2397 N N . GLN A 1 325 ? 65.917 44.475 43.952 1.00 10.79 401 GLN A N 1
ATOM 2398 C CA . GLN A 1 325 ? 65.576 43.966 45.315 1.00 15.27 401 GLN A CA 1
ATOM 2399 C C . GLN A 1 325 ? 66.193 42.616 45.567 1.00 29.63 401 GLN A C 1
ATOM 2400 O O . GLN A 1 325 ? 66.518 41.881 44.634 1.00 34.25 401 GLN A O 1
ATOM 2406 N N . THR A 1 326 ? 66.411 42.264 46.823 1.00 18.11 402 THR A N 1
ATOM 2407 C CA . THR A 1 326 ? 66.824 40.919 47.165 1.00 12.94 402 THR A CA 1
ATOM 2408 C C . THR A 1 326 ? 65.864 40.462 48.233 1.00 14.23 402 THR A C 1
ATOM 2409 O O . THR A 1 326 ? 65.286 41.275 48.946 1.00 19.04 402 THR A O 1
ATOM 2413 N N . VAL A 1 327 ? 65.633 39.219 48.290 1.00 13.84 403 VAL A N 1
ATOM 2414 C CA . VAL A 1 327 ? 64.784 38.707 49.348 1.00 12.79 403 VAL A CA 1
ATOM 2415 C C . VAL A 1 327 ? 65.680 38.070 50.394 1.00 24.64 403 VAL A C 1
ATOM 2416 O O . VAL A 1 327 ? 66.408 37.118 50.058 1.00 24.50 403 VAL A O 1
ATOM 2420 N N . VAL A 1 328 ? 65.644 38.574 51.647 1.00 21.57 404 VAL A N 1
ATOM 2421 C CA . VAL A 1 328 ? 66.463 38.010 52.760 1.00 19.71 404 VAL A CA 1
ATOM 2422 C C . VAL A 1 328 ? 65.619 37.051 53.598 1.00 18.91 404 VAL A C 1
ATOM 2423 O O . VAL A 1 328 ? 64.612 37.490 54.139 1.00 19.02 404 VAL A O 1
ATOM 2427 N N . ASP A 1 329 ? 65.986 35.782 53.699 1.00 15.41 405 ASP A N 1
ATOM 2428 C CA . ASP A 1 329 ? 65.173 34.847 54.444 1.00 16.83 405 ASP A CA 1
ATOM 2429 C C . ASP A 1 329 ? 65.357 35.034 55.949 1.00 25.74 405 ASP A C 1
ATOM 2430 O O . ASP A 1 329 ? 66.470 35.324 56.354 1.00 23.62 405 ASP A O 1
ATOM 2435 N N . LEU A 1 330 ? 64.276 34.923 56.753 1.00 19.09 406 LEU A N 1
ATOM 2436 C CA . LEU A 1 330 ? 64.327 35.058 58.238 1.00 19.60 406 LEU A CA 1
ATOM 2437 C C . LEU A 1 330 ? 64.252 33.645 58.841 1.00 23.12 406 LEU A C 1
ATOM 2438 O O . LEU A 1 330 ? 63.840 32.704 58.162 1.00 20.59 406 LEU A O 1
ATOM 2443 N N . SER A 1 331 ? 64.624 33.469 60.101 1.00 20.42 407 SER A N 1
ATOM 2444 C CA . SER A 1 331 ? 64.624 32.139 60.689 1.00 17.39 407 SER A CA 1
ATOM 2445 C C . SER A 1 331 ? 63.319 31.433 60.671 1.00 21.14 407 SER A C 1
ATOM 2446 O O . SER A 1 331 ? 63.312 30.220 60.720 1.00 29.71 407 SER A O 1
ATOM 2449 N N . ASP A 1 332 ? 62.199 32.121 60.649 1.00 15.95 408 ASP A N 1
ATOM 2450 C CA . ASP A 1 332 ? 60.951 31.363 60.700 1.00 17.04 408 ASP A CA 1
ATOM 2451 C C . ASP A 1 332 ? 60.350 31.110 59.364 1.00 19.93 408 ASP A C 1
ATOM 2452 O O . ASP A 1 332 ? 59.185 30.813 59.311 1.00 23.68 408 ASP A O 1
ATOM 2457 N N . GLY A 1 333 ? 61.118 31.227 58.296 1.00 22.03 409 GLY A N 1
ATOM 2458 C CA . GLY A 1 333 ? 60.551 30.964 57.009 1.00 23.04 409 GLY A CA 1
ATOM 2459 C C . GLY A 1 333 ? 59.919 32.191 56.403 1.00 25.55 409 GLY A C 1
ATOM 2460 O O . GLY A 1 333 ? 59.482 32.131 55.278 1.00 20.99 409 GLY A O 1
ATOM 2461 N N . SER A 1 334 ? 59.876 33.307 57.128 1.00 17.71 410 SER A N 1
ATOM 2462 C CA . SER A 1 334 ? 59.345 34.532 56.520 1.00 19.33 410 SER A CA 1
ATOM 2463 C C . SER A 1 334 ? 60.484 35.227 55.769 1.00 23.02 410 SER A C 1
ATOM 2464 O O . SER A 1 334 ? 61.660 34.718 55.774 1.00 19.30 410 SER A O 1
ATOM 2467 N N . GLY A 1 335 ? 60.182 36.371 55.087 1.00 17.89 411 GLY A N 1
ATOM 2468 C CA . GLY A 1 335 ? 61.279 37.012 54.390 1.00 14.44 411 GLY A CA 1
ATOM 2469 C C . GLY A 1 335 ? 61.032 38.463 54.189 1.00 15.29 411 GLY A C 1
ATOM 2470 O O . GLY A 1 335 ? 59.907 38.888 54.271 1.00 16.00 411 GLY A O 1
ATOM 2471 N N . VAL A 1 336 ? 62.123 39.191 53.960 1.00 16.82 412 VAL A N 1
ATOM 2472 C CA . VAL A 1 336 ? 62.053 40.611 53.637 1.00 17.99 412 VAL A CA 1
ATOM 2473 C C . VAL A 1 336 ? 62.571 40.871 52.201 1.00 15.15 412 VAL A C 1
ATOM 2474 O O . VAL A 1 336 ? 63.736 40.527 51.888 1.00 16.41 412 VAL A O 1
ATOM 2478 N N . ALA A 1 337 ? 61.758 41.503 51.379 1.00 10.12 413 ALA A N 1
ATOM 2479 C CA . ALA A 1 337 ? 62.228 41.917 50.029 1.00 11.55 413 ALA A CA 1
ATOM 2480 C C . ALA A 1 337 ? 62.773 43.309 50.230 1.00 15.52 413 ALA A C 1
ATOM 2481 O O . ALA A 1 337 ? 62.059 44.197 50.699 1.00 15.18 413 ALA A O 1
ATOM 2483 N N . VAL A 1 338 ? 64.070 43.489 49.997 1.00 13.05 414 VAL A N 1
ATOM 2484 C CA . VAL A 1 338 ? 64.706 44.780 50.286 1.00 13.57 414 VAL A CA 1
ATOM 2485 C C . VAL A 1 338 ? 65.307 45.372 49.005 1.00 9.40 414 VAL A C 1
ATOM 2486 O O . VAL A 1 338 ? 66.059 44.626 48.344 1.00 15.42 414 VAL A O 1
ATOM 2490 N N . THR A 1 339 ? 65.090 46.658 48.784 1.00 10.08 415 THR A N 1
ATOM 2491 C CA . THR A 1 339 ? 65.786 47.336 47.693 1.00 10.99 415 THR A CA 1
ATOM 2492 C C . THR A 1 339 ? 67.248 47.533 48.141 1.00 15.32 415 THR A C 1
ATOM 2493 O O . THR A 1 339 ? 67.511 48.135 49.187 1.00 11.91 415 THR A O 1
ATOM 2497 N N . VAL A 1 340 ? 68.178 46.944 47.377 1.00 13.33 416 VAL A N 1
ATOM 2498 C CA . VAL A 1 340 ? 69.611 46.937 47.724 1.00 10.50 416 VAL A CA 1
ATOM 2499 C C . VAL A 1 340 ? 70.412 47.807 46.754 1.00 15.43 416 VAL A C 1
ATOM 2500 O O . VAL A 1 340 ? 71.548 48.204 47.012 1.00 12.90 416 VAL A O 1
ATOM 2504 N N . ALA A 1 341 ? 69.850 48.074 45.564 1.00 10.90 417 ALA A N 1
ATOM 2505 C CA . ALA A 1 341 ? 70.690 48.794 44.632 1.00 9.83 417 ALA A CA 1
ATOM 2506 C C . ALA A 1 341 ? 69.906 49.348 43.455 1.00 12.06 417 ALA A C 1
ATOM 2507 O O . ALA A 1 341 ? 68.740 49.126 43.284 1.00 13.87 417 ALA A O 1
ATOM 2509 N N . ARG A 1 342 ? 70.606 50.058 42.622 1.00 11.98 418 ARG A N 1
ATOM 2510 C CA . ARG A 1 342 ? 69.915 50.521 41.437 1.00 14.87 418 ARG A CA 1
ATOM 2511 C C . ARG A 1 342 ? 70.769 50.464 40.191 1.00 14.84 418 ARG A C 1
ATOM 2512 O O . ARG A 1 342 ? 71.997 50.559 40.243 1.00 12.38 418 ARG A O 1
ATOM 2520 N N . TYR A 1 343 ? 70.109 50.281 39.062 1.00 10.18 419 TYR A N 1
ATOM 2521 C CA . TYR A 1 343 ? 70.870 50.245 37.790 1.00 12.38 419 TYR A CA 1
ATOM 2522 C C . TYR A 1 343 ? 71.222 51.649 37.257 1.00 10.05 419 TYR A C 1
ATOM 2523 O O . TYR A 1 343 ? 70.420 52.626 37.310 1.00 12.31 419 TYR A O 1
ATOM 2532 N N . GLN A 1 344 ? 72.453 51.768 36.722 1.00 10.94 420 GLN A N 1
ATOM 2533 C CA . GLN A 1 344 ? 72.802 53.017 36.125 1.00 11.36 420 GLN A CA 1
ATOM 2534 C C . GLN A 1 344 ? 73.429 52.731 34.759 1.00 20.35 420 GLN A C 1
ATOM 2535 O O . GLN A 1 344 ? 74.056 51.679 34.527 1.00 13.21 420 GLN A O 1
ATOM 2541 N N . THR A 1 345 ? 73.271 53.665 33.829 1.00 18.71 421 THR A N 1
ATOM 2542 C CA . THR A 1 345 ? 73.882 53.468 32.526 1.00 17.07 421 THR A CA 1
ATOM 2543 C C . THR A 1 345 ? 75.379 53.646 32.660 1.00 25.20 421 THR A C 1
ATOM 2544 O O . THR A 1 345 ? 75.872 54.218 33.673 1.00 18.75 421 THR A O 1
ATOM 2548 N N . PRO A 1 346 ? 76.120 53.202 31.593 1.00 27.24 422 PRO A N 1
ATOM 2549 C CA . PRO A 1 346 ? 77.576 53.383 31.575 1.00 26.54 422 PRO A CA 1
ATOM 2550 C C . PRO A 1 346 ? 77.917 54.845 31.902 1.00 34.36 422 PRO A C 1
ATOM 2551 O O . PRO A 1 346 ? 78.804 55.121 32.712 1.00 45.72 422 PRO A O 1
ATOM 2555 N N . ALA A 1 347 ? 77.090 55.786 31.433 1.00 26.05 423 ALA A N 1
ATOM 2556 C CA . ALA A 1 347 ? 77.308 57.189 31.786 1.00 27.43 423 ALA A CA 1
ATOM 2557 C C . ALA A 1 347 ? 76.975 57.553 33.247 1.00 36.26 423 ALA A C 1
ATOM 2558 O O . ALA A 1 347 ? 77.002 58.729 33.619 1.00 36.91 423 ALA A O 1
ATOM 2560 N N . GLY A 1 348 ? 76.598 56.585 34.084 1.00 28.68 424 GLY A N 1
ATOM 2561 C CA . GLY A 1 348 ? 76.317 56.927 35.472 1.00 25.60 424 GLY A CA 1
ATOM 2562 C C . GLY A 1 348 ? 74.987 57.601 35.732 1.00 19.93 424 GLY A C 1
ATOM 2563 O O . GLY A 1 348 ? 74.816 58.213 36.745 1.00 25.51 424 GLY A O 1
ATOM 2564 N N . VAL A 1 349 ? 74.017 57.494 34.827 1.00 15.30 425 VAL A N 1
ATOM 2565 C CA . VAL A 1 349 ? 72.700 58.054 35.039 1.00 12.04 425 VAL A CA 1
ATOM 2566 C C . VAL A 1 349 ? 71.777 56.977 35.520 1.00 11.78 425 VAL A C 1
ATOM 2567 O O . VAL A 1 349 ? 71.769 55.864 34.975 1.00 14.45 425 VAL A O 1
ATOM 2571 N N . ASP A 1 350 ? 70.951 57.274 36.490 1.00 13.44 426 ASP A N 1
ATOM 2572 C CA . ASP A 1 350 ? 70.003 56.258 36.963 1.00 11.91 426 ASP A CA 1
ATOM 2573 C C . ASP A 1 350 ? 68.994 55.897 35.889 1.00 20.39 426 ASP A C 1
ATOM 2574 O O . ASP A 1 350 ? 68.508 56.776 35.125 1.00 18.73 426 ASP A O 1
ATOM 2579 N N . ILE A 1 351 ? 68.650 54.602 35.863 1.00 13.28 427 ILE A N 1
ATOM 2580 C CA . ILE A 1 351 ? 67.544 54.138 35.004 1.00 12.38 427 ILE A CA 1
ATOM 2581 C C . ILE A 1 351 ? 66.241 54.499 35.727 1.00 17.88 427 ILE A C 1
ATOM 2582 O O . ILE A 1 351 ? 65.210 54.800 35.152 1.00 13.88 427 ILE A O 1
ATOM 2587 N N . ASN A 1 352 ? 66.293 54.412 37.092 1.00 13.79 428 ASN A N 1
ATOM 2588 C CA . ASN A 1 352 ? 65.078 54.610 37.897 1.00 12.74 428 ASN A CA 1
ATOM 2589 C C . ASN A 1 352 ? 64.431 55.956 37.662 1.00 12.97 428 ASN A C 1
ATOM 2590 O O . ASN A 1 352 ? 65.083 57.018 37.687 1.00 13.77 428 ASN A O 1
ATOM 2595 N N . LYS A 1 353 ? 63.115 55.939 37.460 1.00 12.83 429 LYS A N 1
ATOM 2596 C CA . LYS A 1 353 ? 62.411 57.169 37.245 1.00 12.48 429 LYS A CA 1
ATOM 2597 C C . LYS A 1 353 ? 62.678 57.762 35.825 1.00 23.87 429 LYS A C 1
ATOM 2598 O O . LYS A 1 353 ? 61.790 58.010 35.024 1.00 26.16 429 LYS A O 1
ATOM 2604 N N . ILE A 1 354 ? 63.897 57.977 35.483 1.00 12.98 430 ILE A N 1
ATOM 2605 C CA . ILE A 1 354 ? 64.228 58.589 34.192 1.00 15.78 430 ILE A CA 1
ATOM 2606 C C . ILE A 1 354 ? 63.971 57.710 32.954 1.00 22.90 430 ILE A C 1
ATOM 2607 O O . ILE A 1 354 ? 63.597 58.244 31.892 1.00 16.29 430 ILE A O 1
ATOM 2612 N N . GLY A 1 355 ? 64.242 56.381 33.066 1.00 9.94 431 GLY A N 1
ATOM 2613 C CA . GLY A 1 355 ? 64.004 55.464 31.961 1.00 13.41 431 GLY A CA 1
ATOM 2614 C C . GLY A 1 355 ? 65.024 55.733 30.878 1.00 16.14 431 GLY A C 1
ATOM 2615 O O . GLY A 1 355 ? 66.067 56.408 31.096 1.00 13.96 431 GLY A O 1
ATOM 2616 N N . VAL A 1 356 ? 64.727 55.243 29.676 1.00 11.55 432 VAL A N 1
ATOM 2617 C CA . VAL A 1 356 ? 65.581 55.457 28.529 1.00 10.68 432 VAL A CA 1
ATOM 2618 C C . VAL A 1 356 ? 64.706 56.151 27.478 1.00 12.62 432 VAL A C 1
ATOM 2619 O O . VAL A 1 356 ? 63.563 55.767 27.258 1.00 12.93 432 VAL A O 1
ATOM 2623 N N . SER A 1 357 ? 65.196 57.244 26.948 1.00 11.68 433 SER A N 1
ATOM 2624 C CA . SER A 1 357 ? 64.458 58.070 26.004 1.00 8.58 433 SER A CA 1
ATOM 2625 C C . SER A 1 357 ? 64.902 57.725 24.570 1.00 15.92 433 SER A C 1
ATOM 2626 O O . SER A 1 357 ? 66.070 57.483 24.285 1.00 12.18 433 SER A O 1
ATOM 2629 N N . PRO A 1 358 ? 63.955 57.788 23.672 1.00 15.78 434 PRO A N 1
ATOM 2630 C CA . PRO A 1 358 ? 64.255 57.511 22.294 1.00 13.87 434 PRO A CA 1
ATOM 2631 C C . PRO A 1 358 ? 64.993 58.651 21.652 1.00 14.15 434 PRO A C 1
ATOM 2632 O O . PRO A 1 358 ? 64.716 59.792 21.923 1.00 14.49 434 PRO A O 1
ATOM 2636 N N . ASP A 1 359 ? 65.867 58.280 20.728 1.00 13.07 435 ASP A N 1
ATOM 2637 C CA . ASP A 1 359 ? 66.512 59.201 19.885 1.00 15.06 435 ASP A CA 1
ATOM 2638 C C . ASP A 1 359 ? 65.536 59.539 18.753 1.00 21.17 435 ASP A C 1
ATOM 2639 O O . ASP A 1 359 ? 65.474 60.671 18.262 1.00 18.76 435 ASP A O 1
ATOM 2644 N N . VAL A 1 360 ? 64.744 58.554 18.344 1.00 10.15 436 VAL A N 1
ATOM 2645 C CA . VAL A 1 360 ? 63.713 58.727 17.305 1.00 12.89 436 VAL A CA 1
ATOM 2646 C C . VAL A 1 360 ? 62.353 58.531 17.899 1.00 11.85 436 VAL A C 1
ATOM 2647 O O . VAL A 1 360 ? 61.986 57.416 18.200 1.00 11.04 436 VAL A O 1
ATOM 2651 N N . GLN A 1 361 ? 61.613 59.625 18.089 1.00 14.62 437 GLN A N 1
ATOM 2652 C CA . GLN A 1 361 ? 60.288 59.521 18.648 1.00 15.56 437 GLN A CA 1
ATOM 2653 C C . GLN A 1 361 ? 59.314 58.985 17.621 1.00 24.38 437 GLN A C 1
ATOM 2654 O O . GLN A 1 361 ? 59.180 59.563 16.576 1.00 21.03 437 GLN A O 1
ATOM 2660 N N . LEU A 1 362 ? 58.599 57.912 17.920 1.00 18.80 438 LEU A N 1
ATOM 2661 C CA . LEU A 1 362 ? 57.673 57.342 16.972 1.00 16.25 438 LEU A CA 1
ATOM 2662 C C . LEU A 1 362 ? 56.481 56.841 17.724 1.00 25.30 438 LEU A C 1
ATOM 2663 O O . LEU A 1 362 ? 56.597 56.372 18.854 1.00 26.23 438 LEU A O 1
ATOM 2668 N N . ASP A 1 363 ? 55.331 56.802 17.060 1.00 21.31 439 ASP A N 1
ATOM 2669 C CA . ASP A 1 363 ? 54.152 56.209 17.681 1.00 20.67 439 ASP A CA 1
ATOM 2670 C C . ASP A 1 363 ? 54.475 54.722 17.948 1.00 25.78 439 ASP A C 1
ATOM 2671 O O . ASP A 1 363 ? 54.734 53.937 16.990 1.00 20.33 439 ASP A O 1
ATOM 2676 N N . PRO A 1 364 ? 54.452 54.317 19.245 1.00 23.15 440 PRO A N 1
ATOM 2677 C CA . PRO A 1 364 ? 54.829 52.950 19.615 1.00 20.64 440 PRO A CA 1
ATOM 2678 C C . PRO A 1 364 ? 53.913 51.872 19.086 1.00 25.68 440 PRO A C 1
ATOM 2679 O O . PRO A 1 364 ? 54.239 50.728 19.266 1.00 25.73 440 PRO A O 1
ATOM 2683 N N . GLU A 1 365 ? 52.747 52.225 18.490 1.00 19.96 441 GLU A N 1
ATOM 2684 C CA . GLU A 1 365 ? 51.782 51.248 18.003 1.00 25.47 441 GLU A CA 1
ATOM 2685 C C . GLU A 1 365 ? 51.724 51.067 16.488 1.00 30.69 441 GLU A C 1
ATOM 2686 O O . GLU A 1 365 ? 51.064 50.178 15.989 1.00 26.97 441 GLU A O 1
ATOM 2692 N N . VAL A 1 366 ? 52.474 51.873 15.773 1.00 26.43 442 VAL A N 1
ATOM 2693 C CA . VAL A 1 366 ? 52.577 51.772 14.330 1.00 27.39 442 VAL A CA 1
ATOM 2694 C C . VAL A 1 366 ? 53.090 50.385 13.905 1.00 33.35 442 VAL A C 1
ATOM 2695 O O . VAL A 1 366 ? 52.560 49.744 12.979 1.00 29.97 442 VAL A O 1
ATOM 2699 N N . LEU A 1 367 ? 54.139 49.868 14.558 1.00 21.38 443 LEU A N 1
ATOM 2700 C CA . LEU A 1 367 ? 54.608 48.591 14.108 1.00 16.91 443 LEU A CA 1
ATOM 2701 C C . LEU A 1 367 ? 53.975 47.474 14.873 1.00 18.94 443 LEU A C 1
ATOM 2702 O O . LEU A 1 367 ? 53.949 47.509 16.077 1.00 20.37 443 LEU A O 1
ATOM 2707 N N . PRO A 1 368 ? 53.562 46.427 14.187 1.00 17.04 444 PRO A N 1
ATOM 2708 C CA . PRO A 1 368 ? 53.035 45.244 14.856 1.00 16.60 444 PRO A CA 1
ATOM 2709 C C . PRO A 1 368 ? 54.205 44.465 15.449 1.00 14.84 444 PRO A C 1
ATOM 2710 O O . PRO A 1 368 ? 55.353 44.858 15.348 1.00 15.45 444 PRO A O 1
ATOM 2714 N N . THR A 1 369 ? 53.913 43.353 16.085 1.00 17.70 445 THR A N 1
ATOM 2715 C CA . THR A 1 369 ? 54.974 42.511 16.658 1.00 17.41 445 THR A CA 1
ATOM 2716 C C . THR A 1 369 ? 54.983 41.109 15.997 1.00 26.19 445 THR A C 1
ATOM 2717 O O . THR A 1 369 ? 55.871 40.307 16.237 1.00 28.70 445 THR A O 1
ATOM 2721 N N . ASP A 1 370 ? 53.981 40.803 15.154 1.00 22.16 446 ASP A N 1
ATOM 2722 C CA . ASP A 1 370 ? 53.984 39.542 14.437 1.00 22.17 446 ASP A CA 1
ATOM 2723 C C . ASP A 1 370 ? 54.848 39.665 13.194 1.00 26.38 446 ASP A C 1
ATOM 2724 O O . ASP A 1 370 ? 54.819 40.690 12.503 1.00 18.78 446 ASP A O 1
ATOM 2729 N N . LEU A 1 371 ? 55.607 38.619 12.935 1.00 19.70 447 LEU A N 1
ATOM 2730 C CA . LEU A 1 371 ? 56.525 38.652 11.811 1.00 20.59 447 LEU A CA 1
ATOM 2731 C C . LEU A 1 371 ? 55.881 39.101 10.498 1.00 28.66 447 LEU A C 1
ATOM 2732 O O . LEU A 1 371 ? 56.415 39.927 9.777 1.00 21.65 447 LEU A O 1
ATOM 2737 N N . GLU A 1 372 ? 54.731 38.564 10.162 1.00 25.94 448 GLU A N 1
ATOM 2738 C CA . GLU A 1 372 ? 54.105 38.929 8.885 1.00 23.23 448 GLU A CA 1
ATOM 2739 C C . GLU A 1 372 ? 53.762 40.388 8.789 1.00 26.12 448 GLU A C 1
ATOM 2740 O O . GLU A 1 372 ? 54.166 41.095 7.830 1.00 23.02 448 GLU A O 1
ATOM 2746 N N . GLY A 1 373 ? 53.099 40.867 9.848 1.00 22.21 449 GLY A N 1
ATOM 2747 C CA . GLY A 1 373 ? 52.689 42.275 9.923 1.00 16.69 449 GLY A CA 1
ATOM 2748 C C . GLY A 1 373 ? 53.891 43.233 9.921 1.00 20.62 449 GLY A C 1
ATOM 2749 O O . GLY A 1 373 ? 53.892 44.386 9.400 1.00 18.64 449 GLY A O 1
ATOM 2750 N N . VAL A 1 374 ? 54.957 42.798 10.586 1.00 19.23 450 VAL A N 1
ATOM 2751 C CA . VAL A 1 374 ? 56.100 43.693 10.576 1.00 18.71 450 VAL A CA 1
ATOM 2752 C C . VAL A 1 374 ? 56.629 43.937 9.123 1.00 13.07 450 VAL A C 1
ATOM 2753 O O . VAL A 1 374 ? 56.917 45.082 8.670 1.00 16.92 450 VAL A O 1
ATOM 2757 N N . CYS A 1 375 ? 56.797 42.831 8.400 1.00 14.42 451 CYS A N 1
ATOM 2758 C CA . CYS A 1 375 ? 57.319 42.958 7.046 1.00 21.25 451 CYS A CA 1
ATOM 2759 C C . CYS A 1 375 ? 56.350 43.796 6.208 1.00 19.08 451 CYS A C 1
ATOM 2760 O O . CYS A 1 375 ? 56.740 44.626 5.415 1.00 20.21 451 CYS A O 1
ATOM 2763 N N . ARG A 1 376 ? 55.074 43.589 6.430 1.00 19.28 452 ARG A N 1
ATOM 2764 C CA . ARG A 1 376 ? 54.140 44.340 5.715 1.00 15.61 452 ARG A CA 1
ATOM 2765 C C . ARG A 1 376 ? 54.297 45.793 5.967 1.00 23.61 452 ARG A C 1
ATOM 2766 O O . ARG A 1 376 ? 54.442 46.578 5.034 1.00 19.62 452 ARG A O 1
ATOM 2774 N N . VAL A 1 377 ? 54.299 46.194 7.213 1.00 16.11 453 VAL A N 1
ATOM 2775 C CA . VAL A 1 377 ? 54.434 47.614 7.443 1.00 13.35 453 VAL A CA 1
ATOM 2776 C C . VAL A 1 377 ? 55.746 48.209 7.006 1.00 17.90 453 VAL A C 1
ATOM 2777 O O . VAL A 1 377 ? 55.790 49.360 6.596 1.00 17.46 453 VAL A O 1
ATOM 2781 N N . LEU A 1 378 ? 56.827 47.463 7.163 1.00 15.17 454 LEU A N 1
ATOM 2782 C CA . LEU A 1 378 ? 58.131 47.997 6.804 1.00 15.28 454 LEU A CA 1
ATOM 2783 C C . LEU A 1 378 ? 58.301 48.122 5.311 1.00 21.48 454 LEU A C 1
ATOM 2784 O O . LEU A 1 378 ? 59.134 48.923 4.846 1.00 19.50 454 LEU A O 1
ATOM 2789 N N . GLY A 1 379 ? 57.539 47.312 4.565 1.00 19.77 455 GLY A N 1
ATOM 2790 C CA . GLY A 1 379 ? 57.614 47.422 3.093 1.00 20.30 455 GLY A CA 1
ATOM 2791 C C . GLY A 1 379 ? 56.650 48.507 2.566 1.00 32.12 455 GLY A C 1
ATOM 2792 O O . GLY A 1 379 ? 56.662 48.928 1.409 1.00 35.54 455 GLY A O 1
ATOM 2793 N N . SER A 1 380 ? 55.818 49.010 3.447 1.00 24.47 456 SER A N 1
ATOM 2794 C CA . SER A 1 380 ? 54.767 49.945 3.059 1.00 26.76 456 SER A CA 1
ATOM 2795 C C . SER A 1 380 ? 55.174 51.341 2.693 1.00 36.80 456 SER A C 1
ATOM 2796 O O . SER A 1 380 ? 56.334 51.709 2.738 1.00 36.73 456 SER A O 1
ATOM 2799 N N . ASP A 1 381 ? 54.159 52.110 2.286 1.00 36.41 457 ASP A N 1
ATOM 2800 C CA . ASP A 1 381 ? 54.367 53.499 1.934 1.00 36.93 457 ASP A CA 1
ATOM 2801 C C . ASP A 1 381 ? 54.218 54.294 3.213 1.00 46.49 457 ASP A C 1
ATOM 2802 O O . ASP A 1 381 ? 54.532 55.476 3.341 1.00 47.11 457 ASP A O 1
ATOM 2807 N N . ALA A 1 382 ? 53.767 53.566 4.204 1.00 42.23 458 ALA A N 1
ATOM 2808 C CA . ALA A 1 382 ? 53.607 54.115 5.511 1.00 38.99 458 ALA A CA 1
ATOM 2809 C C . ALA A 1 382 ? 54.612 53.520 6.532 1.00 45.36 458 ALA A C 1
ATOM 2810 O O . ALA A 1 382 ? 54.244 53.374 7.711 1.00 45.95 458 ALA A O 1
ATOM 2812 N N . ALA A 1 383 ? 55.875 53.179 6.081 1.00 32.30 459 ALA A N 1
ATOM 2813 C CA . ALA A 1 383 ? 56.944 52.642 6.952 1.00 22.13 459 ALA A CA 1
ATOM 2814 C C . ALA A 1 383 ? 57.439 53.720 7.931 1.00 23.13 459 ALA A C 1
ATOM 2815 O O . ALA A 1 383 ? 57.591 54.882 7.565 1.00 20.10 459 ALA A O 1
ATOM 2817 N N . PRO A 1 384 ? 57.659 53.359 9.214 1.00 21.14 460 PRO A N 1
ATOM 2818 C CA . PRO A 1 384 ? 58.145 54.367 10.145 1.00 21.21 460 PRO A CA 1
ATOM 2819 C C . PRO A 1 384 ? 59.573 54.705 9.793 1.00 20.08 460 PRO A C 1
ATOM 2820 O O . PRO A 1 384 ? 60.337 53.838 9.320 1.00 19.57 460 PRO A O 1
ATOM 2824 N N . ARG A 1 385 ? 59.957 55.945 10.016 1.00 14.02 461 ARG A N 1
ATOM 2825 C CA . ARG A 1 385 ? 61.353 56.251 9.703 1.00 15.47 461 ARG A CA 1
ATOM 2826 C C . ARG A 1 385 ? 62.231 55.820 10.867 1.00 21.04 461 ARG A C 1
ATOM 2827 O O . ARG A 1 385 ? 62.708 56.634 11.649 1.00 18.40 461 ARG A O 1
ATOM 2835 N N . LEU A 1 386 ? 62.429 54.547 10.974 1.00 18.39 462 LEU A N 1
ATOM 2836 C CA . LEU A 1 386 ? 63.141 53.966 12.075 1.00 15.64 462 LEU A CA 1
ATOM 2837 C C . LEU A 1 386 ? 64.434 54.605 12.414 1.00 21.06 462 LEU A C 1
ATOM 2838 O O . LEU A 1 386 ? 64.780 54.761 13.577 1.00 21.81 462 LEU A O 1
ATOM 2843 N N . PHE A 1 387 ? 65.269 54.804 11.430 1.00 14.98 463 PHE A N 1
ATOM 2844 C CA . PHE A 1 387 ? 66.578 55.332 11.724 1.00 11.94 463 PHE A CA 1
ATOM 2845 C C . PHE A 1 387 ? 66.397 56.855 11.780 1.00 27.39 463 PHE A C 1
ATOM 2846 O O . PHE A 1 387 ? 67.385 57.545 11.914 1.00 31.51 463 PHE A O 1
#

Nearest PDB structures (foldseek):
  1fc6-assembly1_A  TM=1.002E+00  e=1.571E-84  Tetradesmus obliquus
  1fcf-assembly1_A  TM=9.757E-01  e=2.893E-74  Tetradesmus obliquus
  6vbb-assembly1_A  TM=6.207E-01  e=8.773E-28  Acinetobacter baumannii
  7rqh-assembly1_B-4  TM=8.400E-01  e=3.702E-21  Pseudomonas aeruginosa PAO1
  6vbb-assembly1_B  TM=6.192E-01  e=6.739E-26  Acinetobacter baumannii

Organism: Tetradesmus obliquus (NCBI:txid3088)

CATH classification: 3.30.750.44 (+2 more: 2.30.42.10, 3.90.226.10)

Radius of gyration: 22.39 Å; Cα contacts (8 Å, |Δi|>4): 902; chains: 1; bounding box: 49×36×75 Å

Sequence (382 aa):
VTSEQLLFLEAWRAVDRAYVDKSFNGQSWFKLRETYLKKEPDRRAQTYDAIRKLAVLDDPFTRFLEPSRLAALRRGTAGSVTGVGLEITYDGGSGKDVVVLTPAPGGPAEKAGARAGDVIVTVDGTAVKGSLYDVSDLLQGEADSQVEVVLHAPGAPSNTRTLQLTRQKVTINPVTFTTCSNVAAAALPPGAAKQQLGYVRLATFNSNTTAAAQQAFTELSKQGVAGLVLDIRNNGGGLFPAGVNVARLVDRGDLVLIADSQGIRDIYSADGNSIDSATPLVVLVNRGTASASEVLAGALKDSKRGLIAGERTFGKGLIQTVVDLSDGSGVAVTVARYQTPAGVDINKIGVSPDVQLDPEVLPTDLEGVCRVLGSDAAPRLF

Solvent-accessible surface area: 16762 Å² total

InterPro domains:
  IPR001478 PDZ domain [PS50106] (149-220)
  IPR001478 PDZ domain [SM00228] (161-235)
  IPR004447 C-terminal-processing peptidase S41A [TIGR00225] (111-440)
  IPR004447 C-terminal-processing peptidase S41A [cd07560] (278-439)
  IPR005151 Tail specific protease [PF03572] (277-437)
  IPR005151 Tail specific protease [SM00245] (238-439)
  IPR029045 ClpP/crotonase-like domain superfamily [SSF52096] (80-448)
  IPR036034 PDZ superfamily [G3DSA:2.30.42.10] (161-252)
  IPR036034 PDZ superfamily [SSF50156] (134-257)
  IPR041489 PDZ domain 6 [PF17820] (178-231)

B-factor: mean 25.0, std 15.7, range [5.49, 80.0]

Secondary structure (DSSP, 8-state):
--HHHHHHHHHHHHHHHH-S-TTGGG--HHHHHHHHHHH----HHHHHHHHH--GGG--TT-EEE-HHHHHHHHH-SSSS-BB-SEEEEE-TT-SS-EEEEEEPTTSHHHHTT--TTPEEEEETTEE----HHHHHHHH-BSTT-EEEEEEEETTEEEEEEEEEEEPB------EEEEEE-S--GGGSPTT-SSS-EEEEEE--BSTTHHHHHHHHHHHHHHTT-SEEEEE-TT---B-HHHHHHHH---SSSEEEEEEETTEEEEEEE--S--S-SSS-EEEEE-TT--THHHHHHHHHHHTTSEEEEES------EEEEEEEPTTS-EEEEEEEEEE-TTS-B-TTT----SEE--TTSS-SSHHHHHHHHHSTT-----

Foldseek 3Di:
DDPLLVLLVVLLVVCCVFFQANCLCVDPSVVVSVVCVVPFDPDNVSSQVSSQCCVVSVDLLWGWFDQVLVVDVVVDQDPQKFFFQFDWDADLVGPQWIFGLFGAVPGFVVVVPDGHQKTWQDKQPHGRRHHVSVVRVSGMGGAQDWIWIKTAHHPCVVRIDIDITGTDHDDHDQKDKDKFALFDPLAADPPQPGRIEIEMEGQEQDPPLLVRLLVRLLVVVVVVGQEYEYEQELYAAYDLVSLLSNLLLDQWAWQKFKHGNVGTDDTRINDRPDSHVPHAYEYEYEQSRHESSLSSVLSCVVVVSYFYEEAFYNQHWWDWDWAAGVVNMIITHGRTGMAGSVGHGSHSRTDGGPHYDHSPQADSDPVRNSVQRNDPNNHSRD